Protein AF-A0A3M1D1S3-F1 (afdb_monomer)

Foldseek 3Di:
DPDAAEEEDEQAEAEQAEAQFLEPAEAARHAEYYAYQYEHEQYEYPDPPPDDDDDDRHREDYEYYQYAYAYHDNYYADNYQAQEHEYEDHAHPLEHEDEDALRRAYEYAEYEHAQSHAYEYEARHEYEFEAPHARAYEFLHEYEYENYEYAHPPDCVGHDDPDPDDDDDSRRAHGPPENYEAAQNGEYEYYSYEYERHAAYYEDQHYYEAYNYEYEDYQHHEADDHDDEEEYEHYLYEAAHHHNYENYEYEYEDEAYEYEYYNYEQAQHQEHYEYEYDHDQHAYEYAHELYEQFLHAEESYEAEYAHHEYEAHAYLYEQYQHQFEPYYHDYDQPYAYEYEHALYEQEQANQHPPDPPRQESYEHAEHAYDAEFAEQEQTAEESEEYADDYDAEHAHFLYEQYNHAQESYHHHDAHDHHYAQYAFENYYPPFNHWHHHPVGTDGHLVSQLVVPDRSVLYHHFDQQFDDWDKFFFQAWDQDPSRQKIKTFTPAQPCPVVQDAFKWKFQAPPCPNSHIWTFPGDDRGITITHHDCRVSHDRGHMMIIGGRAHDLPGPQAQRTDDPPPHDQAASVQAGFFQCLNVPVNGHGGRHRYRHDPPVDPPAKFWPPPAAAAEDEAQDKDWTAIQDRSAQFKWKWKFQDDDPVVRDTDIDTQDGGHGNPPRTDIGGHHPDWHQAMKMKIARNVHRVRIDIHHGYGYDYQFDWDQDPVRGTDGDDCVPNVPPDPDDVVPDDPPVPPVQQDSVVRGRPVD

Structure (mmCIF, N/CA/C/O backbone):
data_AF-A0A3M1D1S3-F1
#
_entry.id   AF-A0A3M1D1S3-F1
#
loop_
_atom_site.group_PDB
_atom_site.id
_atom_site.type_symbol
_atom_site.label_atom_id
_atom_site.label_alt_id
_atom_site.label_comp_id
_atom_site.label_asym_id
_atom_site.label_entity_id
_atom_site.label_seq_id
_atom_site.pdbx_PDB_ins_code
_atom_site.Cartn_x
_atom_site.Cartn_y
_atom_site.Cartn_z
_atom_site.occupancy
_atom_site.B_iso_or_equiv
_atom_site.auth_seq_id
_atom_site.auth_comp_id
_atom_site.auth_asym_id
_atom_site.auth_atom_id
_atom_site.pdbx_PDB_model_num
ATOM 1 N N . MET A 1 1 ? 22.231 15.885 -46.819 1.00 44.00 1 MET A N 1
ATOM 2 C CA . MET A 1 1 ? 21.621 15.048 -45.767 1.00 44.00 1 MET A CA 1
ATOM 3 C C . MET A 1 1 ? 22.730 14.145 -45.263 1.00 44.00 1 MET A C 1
ATOM 5 O O . MET A 1 1 ? 23.360 13.544 -46.127 1.00 44.00 1 MET A O 1
ATOM 9 N N . PRO A 1 2 ? 23.081 14.115 -43.967 1.00 45.81 2 PRO A N 1
ATOM 10 C CA . PRO A 1 2 ? 24.036 13.111 -43.517 1.00 45.81 2 PRO A CA 1
ATOM 11 C C . PRO A 1 2 ? 23.404 11.733 -43.747 1.00 45.81 2 PRO A C 1
ATOM 13 O O . PRO A 1 2 ? 22.211 11.553 -43.506 1.00 45.81 2 PRO A O 1
ATOM 16 N N . GLU A 1 3 ? 24.172 10.806 -44.311 1.00 48.91 3 GLU A N 1
ATOM 17 C CA . GLU A 1 3 ? 23.717 9.439 -44.560 1.00 48.91 3 GLU A CA 1
ATOM 18 C C . GLU A 1 3 ? 23.287 8.792 -43.239 1.00 48.91 3 GLU A C 1
ATOM 20 O O . GLU A 1 3 ? 24.012 8.802 -42.244 1.00 48.91 3 GLU A O 1
ATOM 25 N N . VAL A 1 4 ? 22.066 8.270 -43.231 1.00 75.25 4 VAL A N 1
ATOM 26 C CA . VAL A 1 4 ? 21.399 7.696 -42.064 1.00 75.25 4 VAL A CA 1
ATOM 27 C C . VAL A 1 4 ? 21.791 6.218 -41.996 1.00 75.25 4 VAL A C 1
ATOM 29 O O . VAL A 1 4 ? 21.118 5.359 -42.563 1.00 75.25 4 VAL A O 1
ATOM 32 N N . TRP A 1 5 ? 22.928 5.916 -41.366 1.00 87.19 5 TRP A N 1
ATOM 33 C CA . TRP A 1 5 ? 23.416 4.540 -41.231 1.00 87.19 5 TRP A CA 1
ATOM 34 C C . TRP A 1 5 ? 22.548 3.744 -40.252 1.00 87.19 5 TRP A C 1
ATOM 36 O O . TRP A 1 5 ? 22.177 4.237 -39.184 1.00 87.19 5 TRP A O 1
ATOM 46 N N . ARG A 1 6 ? 22.234 2.495 -40.610 1.00 92.56 6 ARG A N 1
ATOM 47 C CA . ARG A 1 6 ? 21.530 1.528 -39.754 1.00 92.56 6 ARG A CA 1
ATOM 48 C C . ARG A 1 6 ? 22.458 0.363 -39.438 1.00 92.56 6 ARG A C 1
ATOM 50 O O . ARG A 1 6 ? 23.139 -0.128 -40.334 1.00 92.56 6 ARG A O 1
ATOM 57 N N . PHE A 1 7 ? 22.472 -0.072 -38.184 1.00 95.81 7 PHE A N 1
ATOM 58 C CA . PHE A 1 7 ? 23.232 -1.236 -37.740 1.00 95.81 7 PHE A CA 1
ATOM 59 C C . PHE A 1 7 ? 22.280 -2.385 -37.416 1.00 95.81 7 PHE A C 1
ATOM 61 O O . PHE A 1 7 ? 21.248 -2.191 -36.772 1.00 95.81 7 PHE A O 1
ATOM 68 N N . THR A 1 8 ? 22.620 -3.593 -37.854 1.00 96.75 8 THR A N 1
ATOM 69 C CA . THR A 1 8 ? 21.832 -4.794 -37.574 1.00 96.75 8 THR A CA 1
ATOM 70 C C . THR A 1 8 ? 22.760 -5.963 -37.293 1.00 96.75 8 THR A C 1
ATOM 72 O O . THR A 1 8 ? 23.598 -6.307 -38.123 1.00 96.75 8 THR A O 1
ATOM 75 N N . MET A 1 9 ? 22.578 -6.584 -36.132 1.00 96.50 9 MET A N 1
ATOM 76 C CA . MET A 1 9 ? 23.257 -7.803 -35.715 1.00 96.50 9 MET A CA 1
ATOM 77 C C . MET A 1 9 ? 22.193 -8.823 -35.318 1.00 96.50 9 MET A C 1
ATOM 79 O O . MET A 1 9 ? 21.440 -8.598 -34.368 1.00 96.50 9 MET A O 1
ATOM 83 N N . ARG A 1 10 ? 22.106 -9.916 -36.084 1.00 96.94 10 ARG A N 1
ATOM 84 C CA . ARG A 1 10 ? 21.112 -10.971 -35.878 1.00 96.94 10 ARG A CA 1
ATOM 85 C C . ARG A 1 10 ? 21.734 -12.350 -35.832 1.00 96.94 10 ARG A C 1
ATOM 87 O O . ARG A 1 10 ? 22.626 -12.625 -36.636 1.00 96.94 10 ARG A O 1
ATOM 94 N N . HIS A 1 11 ? 21.227 -13.214 -34.954 1.00 95.94 11 HIS A N 1
ATOM 95 C CA . HIS A 1 11 ? 21.599 -14.635 -34.891 1.00 95.94 11 HIS A CA 1
ATOM 96 C C . HIS A 1 11 ? 23.114 -14.890 -34.801 1.00 95.94 11 HIS A C 1
ATOM 98 O O . HIS A 1 11 ? 23.620 -15.903 -35.287 1.00 95.94 11 HIS A O 1
ATOM 104 N N . CYS A 1 12 ? 23.869 -13.961 -34.210 1.00 95.81 12 CYS A N 1
ATOM 105 C CA . CYS A 1 12 ? 25.312 -14.099 -34.056 1.00 95.81 12 CYS A CA 1
ATOM 106 C C . CYS A 1 12 ? 25.650 -14.852 -32.764 1.00 95.81 12 CYS A C 1
ATOM 108 O O . CYS A 1 12 ? 25.090 -14.563 -31.709 1.00 95.81 12 CYS A O 1
ATOM 110 N N . LEU A 1 13 ? 26.630 -15.760 -32.830 1.00 95.12 13 LEU A N 1
ATOM 111 C CA . LEU A 1 13 ? 27.161 -16.487 -31.674 1.00 95.12 13 LEU A CA 1
ATOM 112 C C . LEU A 1 13 ? 28.572 -16.003 -31.326 1.00 95.12 13 LEU A C 1
ATOM 114 O O . LEU A 1 13 ? 29.484 -16.072 -32.147 1.00 95.12 13 LEU A O 1
ATOM 118 N N . TRP A 1 14 ? 28.756 -15.583 -30.079 1.00 92.88 14 TRP A N 1
ATOM 119 C CA . TRP A 1 14 ? 30.017 -15.121 -29.510 1.00 92.88 14 TRP A CA 1
ATOM 120 C C . TRP A 1 14 ? 30.378 -16.015 -28.329 1.00 92.88 14 TRP A C 1
ATOM 122 O O . TRP A 1 14 ? 29.799 -15.876 -27.252 1.00 92.88 14 TRP A O 1
ATOM 132 N N . ARG A 1 15 ? 31.302 -16.963 -28.523 1.00 93.81 15 ARG A N 1
ATOM 133 C CA . ARG A 1 15 ? 31.595 -17.999 -27.527 1.00 93.81 15 ARG A CA 1
ATOM 134 C C . ARG A 1 15 ? 33.080 -18.130 -27.207 1.00 93.81 15 ARG A C 1
ATOM 136 O O . ARG A 1 15 ? 33.881 -18.267 -28.125 1.00 93.81 15 ARG A O 1
ATOM 143 N N . ASN A 1 16 ? 33.408 -18.217 -25.914 1.00 93.00 16 ASN A N 1
ATOM 144 C CA . ASN A 1 16 ? 34.758 -18.491 -25.402 1.00 93.00 16 ASN A CA 1
ATOM 145 C C . ASN A 1 16 ? 35.825 -17.505 -25.921 1.00 93.00 16 ASN A C 1
ATOM 147 O O . ASN A 1 16 ? 36.970 -17.898 -26.153 1.00 93.00 16 ASN A O 1
ATOM 151 N N . ASN A 1 17 ? 35.460 -16.241 -26.150 1.00 88.75 17 ASN A N 1
ATOM 152 C CA . ASN A 1 17 ? 36.431 -15.229 -26.558 1.00 88.75 17 ASN A CA 1
ATOM 153 C C . ASN A 1 17 ? 37.160 -14.644 -25.343 1.00 88.75 17 ASN A C 1
ATOM 155 O O . ASN A 1 17 ? 36.610 -14.571 -24.242 1.00 88.75 17 ASN A O 1
ATOM 159 N N . THR A 1 18 ? 38.376 -14.152 -25.575 1.00 88.19 18 THR A N 1
ATOM 160 C CA . THR A 1 18 ? 39.123 -13.328 -24.621 1.00 88.19 18 THR A CA 1
ATOM 161 C C . THR A 1 18 ? 39.445 -11.997 -25.283 1.00 88.19 18 THR A C 1
ATOM 163 O O . THR A 1 18 ? 40.177 -11.950 -26.273 1.00 88.19 18 THR A O 1
ATOM 166 N N . PHE A 1 19 ? 38.889 -10.913 -24.752 1.00 82.19 19 PHE A N 1
ATOM 167 C CA . PHE A 1 19 ? 39.076 -9.567 -25.279 1.00 82.19 19 PHE A CA 1
ATOM 168 C C . PHE A 1 19 ? 40.112 -8.801 -24.463 1.00 82.19 19 PHE A C 1
ATOM 170 O O . PHE A 1 19 ? 40.023 -8.725 -23.240 1.00 82.19 19 PHE A O 1
ATOM 177 N N . SER A 1 20 ? 41.070 -8.180 -25.153 1.00 78.19 20 SER A N 1
ATOM 178 C CA . SER A 1 20 ? 42.031 -7.246 -24.550 1.00 78.19 20 SER A CA 1
ATOM 179 C C . SER A 1 20 ? 41.499 -5.819 -24.406 1.00 78.19 20 SER A C 1
ATOM 181 O O . SER A 1 20 ? 42.176 -4.966 -23.837 1.00 78.19 20 SER A O 1
ATOM 183 N N . PHE A 1 21 ? 40.310 -5.550 -24.947 1.00 70.00 21 PHE A N 1
ATOM 184 C CA . PHE A 1 21 ? 39.635 -4.255 -24.936 1.00 70.00 21 PHE A CA 1
ATOM 185 C C . PHE A 1 21 ? 38.327 -4.355 -24.156 1.00 70.00 21 PHE A C 1
ATOM 187 O O . PHE A 1 21 ? 37.744 -5.432 -24.079 1.00 70.00 21 PHE A O 1
ATOM 194 N N . LEU A 1 22 ? 37.854 -3.225 -23.624 1.00 71.38 22 LEU A N 1
ATOM 195 C CA . LEU A 1 22 ? 36.646 -3.152 -22.793 1.00 71.38 22 LEU A CA 1
ATOM 196 C C . LEU A 1 22 ? 35.358 -3.441 -23.580 1.00 71.38 22 LEU A C 1
ATOM 198 O O . LEU A 1 22 ? 34.400 -3.953 -23.013 1.00 71.38 22 LEU A O 1
ATOM 202 N N . THR A 1 23 ? 35.332 -3.172 -24.887 1.00 77.31 23 THR A N 1
ATOM 203 C CA . THR A 1 23 ? 34.142 -3.406 -25.712 1.00 77.31 23 THR A CA 1
ATOM 204 C C . THR A 1 23 ? 34.523 -3.955 -27.085 1.00 77.31 23 THR A C 1
ATOM 206 O O . THR A 1 23 ? 35.233 -3.270 -27.827 1.00 77.31 23 THR A O 1
ATOM 209 N N . PRO A 1 24 ? 34.057 -5.152 -27.478 1.00 84.31 24 PRO A N 1
ATOM 210 C CA . PRO A 1 24 ? 34.401 -5.718 -28.771 1.00 84.31 24 PRO A CA 1
ATOM 211 C C . PRO A 1 24 ? 33.500 -5.218 -29.911 1.00 84.31 24 PRO A C 1
ATOM 213 O O . PRO A 1 24 ? 33.947 -5.186 -31.056 1.00 84.31 24 PRO A O 1
ATOM 216 N N . VAL A 1 25 ? 32.262 -4.791 -29.624 1.00 89.50 25 VAL A N 1
ATOM 217 C CA . VAL A 1 25 ? 31.350 -4.177 -30.603 1.00 89.50 25 VAL A CA 1
ATOM 218 C C . VAL A 1 25 ? 31.005 -2.761 -30.159 1.00 89.50 25 VAL A C 1
ATOM 220 O O . VAL A 1 25 ? 30.355 -2.576 -29.137 1.00 89.50 25 VAL A O 1
ATOM 223 N N . SER A 1 26 ? 31.413 -1.756 -30.936 1.00 90.00 26 SER A N 1
ATOM 224 C CA . SER A 1 26 ? 31.112 -0.343 -30.672 1.00 90.00 26 SER A CA 1
ATOM 225 C C . SER A 1 26 ? 30.338 0.259 -31.843 1.00 90.00 26 SER A C 1
ATOM 227 O O . SER A 1 26 ? 30.843 0.330 -32.964 1.00 90.00 26 SER A O 1
ATOM 229 N N . ILE A 1 27 ? 29.100 0.676 -31.584 1.00 91.56 27 ILE A N 1
ATOM 230 C CA . ILE A 1 27 ? 28.156 1.219 -32.563 1.00 91.56 27 ILE A CA 1
ATOM 231 C C . ILE A 1 27 ? 28.027 2.719 -32.301 1.00 91.56 27 ILE A C 1
ATOM 233 O O . ILE A 1 27 ? 27.598 3.132 -31.222 1.00 91.56 27 ILE A O 1
ATOM 237 N N . LYS A 1 28 ? 28.413 3.547 -33.282 1.00 91.00 28 LYS A N 1
ATOM 238 C CA . LYS A 1 28 ? 28.445 5.010 -33.143 1.00 91.00 28 LYS A CA 1
ATOM 239 C C . LYS A 1 28 ? 27.715 5.723 -34.276 1.00 91.00 28 LYS A C 1
ATOM 241 O O . LYS A 1 28 ? 27.957 5.387 -35.428 1.00 91.00 28 LYS A O 1
ATOM 246 N N . ALA A 1 29 ? 26.897 6.730 -33.955 1.00 89.88 29 ALA A N 1
ATOM 247 C CA . ALA A 1 29 ? 26.216 7.596 -34.926 1.00 89.88 29 ALA A CA 1
ATOM 248 C C . ALA A 1 29 ? 25.281 6.862 -35.914 1.00 89.88 29 ALA A C 1
ATOM 250 O O . ALA A 1 29 ? 25.212 7.226 -37.087 1.00 89.88 29 ALA A O 1
ATOM 251 N N . HIS A 1 30 ? 24.564 5.833 -35.446 1.00 91.25 30 HIS A N 1
ATOM 252 C CA . HIS A 1 30 ? 23.565 5.113 -36.247 1.00 91.25 30 HIS A CA 1
ATOM 253 C C . HIS A 1 30 ? 22.147 5.559 -35.898 1.00 91.25 30 HIS A C 1
ATOM 255 O O . HIS A 1 30 ? 21.791 5.680 -34.731 1.00 91.25 30 HIS A O 1
ATOM 261 N N . ALA A 1 31 ? 21.309 5.742 -36.911 1.00 90.12 31 ALA A N 1
ATOM 262 C CA . ALA A 1 31 ? 19.928 6.187 -36.734 1.00 90.12 31 ALA A CA 1
ATOM 263 C C . ALA A 1 31 ? 18.941 5.060 -36.412 1.00 90.12 31 ALA A C 1
ATOM 265 O O . ALA A 1 31 ? 17.784 5.323 -36.110 1.00 90.12 31 ALA A O 1
ATOM 266 N N . ALA A 1 32 ? 19.379 3.807 -36.529 1.00 93.75 32 ALA A N 1
ATOM 267 C CA . ALA A 1 32 ? 18.661 2.656 -36.008 1.00 93.75 32 ALA A CA 1
ATOM 268 C C . ALA A 1 32 ? 19.665 1.557 -35.656 1.00 93.75 32 ALA A C 1
ATOM 270 O O . ALA A 1 32 ? 20.547 1.239 -36.464 1.00 93.75 32 ALA A O 1
ATOM 271 N N . VAL A 1 33 ? 19.512 0.975 -34.472 1.00 96.50 33 VAL A N 1
ATOM 272 C CA . VAL A 1 33 ? 20.291 -0.165 -33.988 1.00 96.50 33 VAL A CA 1
ATOM 273 C C . VAL A 1 33 ? 19.345 -1.325 -33.708 1.00 96.50 33 VAL A C 1
ATOM 275 O O . VAL A 1 33 ? 18.388 -1.182 -32.947 1.00 96.50 33 VAL A O 1
ATOM 278 N N . ILE A 1 34 ? 19.625 -2.461 -34.348 1.00 97.38 34 ILE A N 1
ATOM 279 C CA . ILE A 1 34 ? 18.891 -3.717 -34.188 1.00 97.38 34 ILE A CA 1
ATOM 280 C C . ILE A 1 34 ? 19.857 -4.788 -33.675 1.00 97.38 34 ILE A C 1
ATOM 282 O O . ILE A 1 34 ? 20.794 -5.161 -34.386 1.00 97.38 34 ILE A O 1
ATOM 286 N N . LEU A 1 35 ? 19.614 -5.285 -32.464 1.00 97.06 35 LEU A N 1
ATOM 287 C CA . LEU A 1 35 ? 20.277 -6.437 -31.857 1.00 97.06 35 LEU A CA 1
ATOM 288 C C . LEU A 1 35 ? 19.212 -7.498 -31.596 1.00 97.06 35 LEU A C 1
ATOM 290 O O . LEU A 1 35 ? 18.401 -7.350 -30.688 1.00 97.06 35 LEU A O 1
ATOM 294 N N . ASP A 1 36 ? 19.188 -8.548 -32.402 1.00 97.06 36 ASP A N 1
ATOM 295 C CA . ASP A 1 36 ? 18.087 -9.507 -32.367 1.00 97.06 36 ASP A CA 1
ATOM 296 C C . ASP A 1 36 ? 18.599 -10.951 -32.373 1.00 97.06 36 ASP A C 1
ATOM 298 O O . ASP A 1 36 ? 19.332 -11.376 -33.267 1.00 97.06 36 ASP A O 1
ATOM 302 N N . SER A 1 37 ? 18.220 -11.712 -31.348 1.00 96.50 37 SER A N 1
ATOM 303 C CA . SER A 1 37 ? 18.488 -13.148 -31.262 1.00 96.50 37 SER A CA 1
ATOM 304 C C . SER A 1 37 ? 19.982 -13.517 -31.257 1.00 96.50 37 SER A C 1
ATOM 306 O O . SER A 1 37 ? 20.382 -14.501 -31.881 1.00 96.50 37 SER A O 1
ATOM 308 N N . ASN A 1 38 ? 20.840 -12.724 -30.603 1.00 95.56 38 ASN A N 1
ATOM 309 C CA . ASN A 1 38 ? 22.278 -13.009 -30.488 1.00 95.56 38 ASN A CA 1
ATOM 310 C C . ASN A 1 38 ? 22.622 -13.754 -29.191 1.00 95.56 38 ASN A C 1
ATOM 312 O O . ASN A 1 38 ? 21.986 -13.562 -28.159 1.00 95.56 38 ASN A O 1
ATOM 316 N N . THR A 1 39 ? 23.684 -14.558 -29.208 1.00 94.94 39 THR A N 1
ATOM 317 C CA . THR A 1 39 ? 24.091 -15.368 -28.052 1.00 94.94 39 THR A CA 1
ATOM 318 C C . THR A 1 39 ? 25.541 -15.099 -27.666 1.00 94.94 39 THR A C 1
ATOM 320 O O . THR A 1 39 ? 26.452 -15.284 -28.474 1.00 94.94 39 THR A O 1
ATOM 323 N N . PHE A 1 40 ? 25.765 -14.717 -26.407 1.00 92.44 40 PHE A N 1
ATOM 324 C CA . PHE A 1 40 ? 27.078 -14.431 -25.831 1.00 92.44 40 PHE A CA 1
ATOM 325 C C . PHE A 1 40 ? 27.378 -15.403 -24.684 1.00 92.44 40 PHE A C 1
ATOM 327 O O . PHE A 1 40 ? 26.724 -15.361 -23.645 1.00 92.44 40 PHE A O 1
ATOM 334 N N . VAL A 1 41 ? 28.371 -16.279 -24.846 1.00 93.31 41 VAL A N 1
ATOM 335 C CA . VAL A 1 41 ? 28.662 -17.355 -23.885 1.00 93.31 41 VAL A CA 1
ATOM 336 C C . VAL A 1 41 ? 30.139 -17.386 -23.506 1.00 93.31 41 VAL A C 1
ATOM 338 O O . VAL A 1 41 ? 31.001 -17.517 -24.375 1.00 93.31 41 VAL A O 1
ATOM 341 N N . ASN A 1 42 ? 30.440 -17.364 -22.208 1.00 90.50 42 ASN A N 1
ATOM 342 C CA . ASN A 1 42 ? 31.790 -17.546 -21.662 1.00 90.50 42 ASN A CA 1
ATOM 343 C C . ASN A 1 42 ? 32.842 -16.588 -22.245 1.00 90.50 42 ASN A C 1
ATOM 345 O O . ASN A 1 42 ? 33.992 -16.972 -22.469 1.00 90.50 42 ASN A O 1
ATOM 349 N N . ASN A 1 43 ? 32.456 -15.351 -22.554 1.00 86.62 43 ASN A N 1
ATOM 350 C CA . ASN A 1 43 ? 33.404 -14.345 -23.013 1.00 86.62 43 ASN A CA 1
ATOM 351 C C . ASN A 1 43 ? 34.093 -13.683 -21.816 1.00 86.62 43 ASN A C 1
ATOM 353 O O . ASN A 1 43 ? 33.458 -13.356 -20.814 1.00 86.62 43 ASN A O 1
ATOM 357 N N . THR A 1 44 ? 35.398 -13.471 -21.934 1.00 85.25 44 THR A N 1
ATOM 358 C CA . THR A 1 44 ? 36.255 -12.952 -20.864 1.00 85.25 44 THR A CA 1
ATOM 359 C C . THR A 1 44 ? 36.941 -11.667 -21.302 1.00 85.25 44 THR A C 1
ATOM 361 O O . THR A 1 44 ? 37.338 -11.525 -22.458 1.00 85.25 44 THR A O 1
ATOM 364 N N . PHE A 1 45 ? 37.100 -10.726 -20.379 1.00 77.00 45 PHE A N 1
ATOM 365 C CA . PHE A 1 45 ? 37.795 -9.462 -20.613 1.00 77.00 45 PHE A CA 1
ATOM 366 C C . PHE A 1 45 ? 39.092 -9.449 -19.798 1.00 77.00 45 PHE A C 1
ATOM 368 O O . PHE A 1 45 ? 39.067 -9.637 -18.587 1.00 77.00 45 PHE A O 1
ATOM 375 N N . SER A 1 46 ? 40.242 -9.252 -20.449 1.00 69.19 46 SER A N 1
ATOM 376 C CA . SER A 1 46 ? 41.562 -9.360 -19.807 1.00 69.19 46 SER A CA 1
ATOM 377 C C . SER A 1 46 ? 42.019 -8.079 -19.096 1.00 69.19 46 SER A C 1
ATOM 379 O O . SER A 1 46 ? 43.169 -7.993 -18.665 1.00 69.19 46 SER A O 1
ATOM 381 N N . VAL A 1 47 ? 41.171 -7.049 -19.028 1.00 59.09 47 VAL A N 1
ATOM 382 C CA . VAL A 1 47 ? 41.509 -5.749 -18.435 1.00 59.09 47 VAL A CA 1
ATOM 383 C C . VAL A 1 47 ? 41.135 -5.763 -16.951 1.00 59.09 47 VAL A C 1
ATOM 385 O O . VAL A 1 47 ? 39.967 -5.883 -16.608 1.00 59.09 47 VAL A O 1
ATOM 388 N N . SER A 1 48 ? 42.127 -5.623 -16.068 1.00 49.09 48 SER A N 1
ATOM 389 C CA . SER A 1 48 ? 41.971 -5.718 -14.605 1.00 49.09 48 SER A CA 1
ATOM 390 C C . SER A 1 48 ? 41.533 -4.417 -13.911 1.00 49.09 48 SER A C 1
ATOM 392 O O . SER A 1 48 ? 41.570 -4.341 -12.686 1.00 49.09 48 SER A O 1
ATOM 394 N N . ARG A 1 49 ? 41.188 -3.352 -14.651 1.00 51.00 49 ARG A N 1
ATOM 395 C CA . ARG A 1 49 ? 40.767 -2.064 -14.063 1.00 51.00 49 ARG A CA 1
ATOM 396 C C . ARG A 1 49 ? 39.246 -1.958 -14.029 1.00 51.00 49 ARG A C 1
ATOM 398 O O . ARG A 1 49 ? 38.658 -1.237 -14.825 1.00 51.00 49 ARG A O 1
ATOM 405 N N . GLN A 1 50 ? 38.636 -2.676 -13.092 1.00 51.56 50 GLN A N 1
ATOM 406 C CA . GLN A 1 50 ? 37.203 -2.584 -12.787 1.00 51.56 50 GLN A CA 1
ATOM 407 C C . GLN A 1 50 ? 36.806 -1.265 -12.111 1.00 51.56 50 GLN A C 1
ATOM 409 O O . GLN A 1 50 ? 35.694 -0.796 -12.308 1.00 51.56 50 GLN A O 1
ATOM 414 N N . HIS A 1 51 ? 37.723 -0.632 -11.375 1.00 46.69 51 HIS A N 1
ATOM 415 C CA . HIS A 1 51 ? 37.370 0.446 -10.441 1.00 46.69 51 HIS A CA 1
ATOM 416 C C . HIS A 1 51 ? 37.709 1.871 -10.910 1.00 46.69 51 HIS A C 1
ATOM 418 O O . HIS A 1 51 ? 37.385 2.821 -10.212 1.00 46.69 51 HIS A O 1
ATOM 424 N N . ASP A 1 52 ? 38.339 2.042 -12.079 1.00 45.09 52 ASP A N 1
ATOM 425 C CA . ASP A 1 52 ? 38.995 3.314 -12.446 1.00 45.09 52 ASP A CA 1
ATOM 426 C C . ASP A 1 52 ? 38.763 3.746 -13.907 1.00 45.09 52 ASP A C 1
ATOM 428 O O . ASP A 1 52 ? 39.546 4.507 -14.484 1.00 45.09 52 ASP A O 1
ATOM 432 N N . VAL A 1 53 ? 37.696 3.258 -14.551 1.00 47.75 53 VAL A N 1
ATOM 433 C CA . VAL A 1 53 ? 37.262 3.815 -15.842 1.00 47.75 53 VAL A CA 1
ATOM 434 C C . VAL A 1 53 ? 36.538 5.136 -15.600 1.00 47.75 53 VAL A C 1
ATOM 436 O O . VAL A 1 53 ? 35.313 5.217 -15.458 1.00 47.75 53 VAL A O 1
ATOM 439 N N . SER A 1 54 ? 37.335 6.204 -15.571 1.00 50.53 54 SER A N 1
ATOM 440 C CA . SER A 1 54 ? 36.852 7.520 -15.957 1.00 50.53 54 SER A CA 1
ATOM 441 C C . SER A 1 54 ? 36.221 7.425 -17.353 1.00 50.53 54 SER A C 1
ATOM 443 O O . SER A 1 54 ? 36.636 6.642 -18.208 1.00 50.53 54 SER A O 1
ATOM 445 N N . TRP A 1 55 ? 35.138 8.175 -17.533 1.00 50.56 55 TRP A N 1
ATOM 446 C CA . TRP A 1 55 ? 34.366 8.315 -18.769 1.00 50.56 55 TRP A CA 1
ATOM 447 C C . TRP A 1 55 ? 35.243 8.244 -20.045 1.00 50.56 55 TRP A C 1
ATOM 449 O O . TRP A 1 55 ? 36.267 8.932 -20.068 1.00 50.56 55 TRP A O 1
ATOM 459 N N . PRO A 1 56 ? 34.865 7.508 -21.123 1.00 51.41 56 PRO A N 1
ATOM 460 C CA . PRO A 1 56 ? 33.534 6.969 -21.454 1.00 51.41 56 PRO A CA 1
ATOM 461 C C . PRO A 1 56 ? 33.468 5.448 -21.746 1.00 51.41 56 PRO A C 1
ATOM 463 O O . PRO A 1 56 ? 32.511 4.994 -22.383 1.00 51.41 56 PRO A O 1
ATOM 466 N N . ASP A 1 57 ? 34.470 4.656 -21.365 1.00 56.97 57 ASP A N 1
ATOM 467 C CA . ASP A 1 57 ? 34.611 3.282 -21.869 1.00 56.97 57 ASP A CA 1
ATOM 468 C C . ASP A 1 57 ? 34.104 2.249 -20.852 1.00 56.97 57 ASP A C 1
ATOM 470 O O . ASP A 1 57 ? 34.856 1.709 -20.047 1.00 56.97 57 ASP A O 1
ATOM 474 N N . TRP A 1 58 ? 32.790 2.002 -20.873 1.00 64.31 58 TRP A N 1
ATOM 475 C CA . TRP A 1 58 ? 32.163 0.944 -20.078 1.00 64.31 58 TRP A CA 1
ATOM 476 C C . TRP A 1 58 ? 32.436 -0.428 -20.698 1.00 64.31 58 TRP A C 1
ATOM 478 O O . TRP A 1 58 ? 32.200 -0.598 -21.902 1.00 64.31 58 TRP A O 1
ATOM 488 N N . PRO A 1 59 ? 32.909 -1.411 -19.911 1.00 65.44 59 PRO A N 1
ATOM 489 C CA . PRO A 1 59 ? 33.020 -2.763 -20.408 1.00 65.44 59 PRO A CA 1
ATOM 490 C C . PRO A 1 59 ? 31.631 -3.306 -20.743 1.00 65.44 59 PRO A C 1
ATOM 492 O O . PRO A 1 59 ? 30.669 -3.100 -20.010 1.00 65.44 59 PRO A O 1
ATOM 495 N N . GLY A 1 60 ? 31.522 -3.969 -21.883 1.00 77.88 60 GLY A N 1
ATOM 496 C CA . GLY A 1 60 ? 30.260 -4.511 -22.366 1.00 77.88 60 GLY A CA 1
ATOM 497 C C . GLY A 1 60 ? 30.482 -5.300 -23.641 1.00 77.88 60 GLY A C 1
ATOM 498 O O . GLY A 1 60 ? 31.441 -5.058 -24.373 1.00 77.88 60 GLY A O 1
ATOM 499 N N . LEU A 1 61 ? 29.603 -6.257 -23.914 1.00 87.06 61 LEU A N 1
ATOM 500 C CA . LEU A 1 61 ? 29.664 -7.066 -25.133 1.00 87.06 61 LEU A CA 1
ATOM 501 C C . LEU A 1 61 ? 29.302 -6.224 -26.361 1.00 87.06 61 LEU A C 1
ATOM 503 O O . LEU A 1 61 ? 29.907 -6.377 -27.422 1.00 87.06 61 LEU A O 1
ATOM 507 N N . VAL A 1 62 ? 28.362 -5.293 -26.191 1.00 90.75 62 VAL A N 1
ATOM 508 C CA . VAL A 1 62 ? 27.957 -4.324 -27.211 1.00 90.75 62 VAL A CA 1
ATOM 509 C C . VAL A 1 62 ? 27.830 -2.947 -26.573 1.00 90.75 62 VAL A C 1
ATOM 511 O O . VAL A 1 62 ? 27.181 -2.805 -25.545 1.00 90.75 62 VAL A O 1
ATOM 514 N N . LEU A 1 63 ? 28.422 -1.927 -27.194 1.00 89.69 63 LEU A N 1
ATOM 515 C CA . LEU A 1 63 ? 28.303 -0.528 -26.793 1.00 89.69 63 LEU A CA 1
ATOM 516 C C . LEU A 1 63 ? 27.575 0.273 -27.867 1.00 89.69 63 LEU A C 1
ATOM 518 O O . LEU A 1 63 ? 28.047 0.381 -28.999 1.00 89.69 63 LEU A O 1
ATOM 522 N N . ILE A 1 64 ? 26.466 0.893 -27.485 1.00 91.00 64 ILE A N 1
ATOM 523 C CA . ILE A 1 64 ? 25.661 1.795 -28.302 1.00 91.00 64 ILE A CA 1
ATOM 524 C C . ILE A 1 64 ? 25.940 3.227 -27.833 1.00 91.00 64 ILE A C 1
ATOM 526 O O . ILE A 1 64 ? 25.602 3.615 -26.713 1.00 91.00 64 ILE A O 1
ATOM 530 N N . ARG A 1 65 ? 26.586 4.030 -28.685 1.00 88.62 65 ARG A N 1
ATOM 531 C CA . ARG A 1 65 ? 26.959 5.421 -28.386 1.00 88.62 65 ARG A CA 1
ATOM 532 C C . ARG A 1 65 ? 26.413 6.360 -29.456 1.00 88.62 65 ARG A C 1
ATOM 534 O O . ARG A 1 65 ? 26.645 6.151 -30.645 1.00 88.62 65 ARG A O 1
ATOM 541 N N . SER A 1 66 ? 25.728 7.422 -29.046 1.00 88.62 66 SER A N 1
ATOM 542 C CA . SER A 1 66 ? 25.155 8.438 -29.941 1.00 88.62 66 SER A CA 1
ATOM 543 C C . SER A 1 66 ? 24.381 7.812 -31.106 1.00 88.62 66 SER A C 1
ATOM 545 O O . SER A 1 66 ? 24.568 8.199 -32.255 1.00 88.62 66 SER A O 1
ATOM 547 N N . SER A 1 67 ? 23.612 6.765 -30.819 1.00 91.75 67 SER A N 1
ATOM 548 C CA . SER A 1 67 ? 22.869 5.984 -31.809 1.00 91.75 67 SER A CA 1
ATOM 549 C C . SER A 1 67 ? 21.475 5.696 -31.273 1.00 91.75 67 SER A C 1
ATOM 551 O O . SER A 1 67 ? 21.288 5.737 -30.062 1.00 91.75 67 SER A O 1
ATOM 553 N N . SER A 1 68 ? 20.526 5.395 -32.155 1.00 93.62 68 SER A N 1
ATOM 554 C CA . SER A 1 68 ? 19.126 5.194 -31.779 1.00 93.62 68 SER A CA 1
ATOM 555 C C . SER A 1 68 ? 18.755 3.716 -31.711 1.00 93.62 68 SER A C 1
ATOM 557 O O . SER A 1 68 ? 18.652 3.078 -32.766 1.00 93.62 68 SER A O 1
ATOM 559 N N . PRO A 1 69 ? 18.551 3.136 -30.513 1.00 95.06 69 PRO A N 1
ATOM 560 C CA . PRO A 1 69 ? 17.977 1.804 -30.393 1.00 95.06 69 PRO A CA 1
ATOM 561 C C . PRO A 1 69 ? 16.602 1.742 -31.051 1.00 95.06 69 PRO A C 1
ATOM 563 O O . PRO A 1 69 ? 15.763 2.620 -30.853 1.00 95.06 69 PRO A O 1
ATOM 566 N N . HIS A 1 70 ? 16.398 0.702 -31.853 1.00 96.19 70 HIS A N 1
ATOM 567 C CA . HIS A 1 70 ? 15.101 0.378 -32.438 1.00 96.19 70 HIS A CA 1
ATOM 568 C C . HIS A 1 70 ? 14.584 -0.954 -31.903 1.00 96.19 70 HIS A C 1
ATOM 570 O O . HIS A 1 70 ? 13.430 -1.054 -31.512 1.00 96.19 70 HIS A O 1
ATOM 576 N N . LEU A 1 71 ? 15.443 -1.974 -31.869 1.00 96.69 71 LEU A N 1
ATOM 577 C CA . LEU A 1 71 ? 15.058 -3.309 -31.434 1.00 96.69 71 LEU A CA 1
ATOM 578 C C . LEU A 1 71 ? 16.237 -3.980 -30.728 1.00 96.69 71 LEU A C 1
ATOM 580 O O . LEU A 1 71 ? 17.281 -4.186 -31.347 1.00 96.69 71 LEU A O 1
ATOM 584 N N . ILE A 1 72 ? 16.082 -4.321 -29.453 1.00 96.31 72 ILE A N 1
ATOM 585 C CA . ILE A 1 72 ? 17.048 -5.117 -28.686 1.00 96.31 72 ILE A CA 1
ATOM 586 C C . ILE A 1 72 ? 16.269 -6.273 -28.073 1.00 96.31 72 ILE A C 1
ATOM 588 O O . ILE A 1 72 ? 15.688 -6.093 -27.018 1.00 96.31 72 ILE A O 1
ATOM 592 N N . VAL A 1 73 ? 16.208 -7.428 -28.737 1.00 94.38 73 VAL A N 1
ATOM 593 C CA . VAL A 1 73 ? 15.333 -8.544 -28.321 1.00 94.38 73 VAL A CA 1
ATOM 594 C C . VAL A 1 73 ? 15.985 -9.908 -28.525 1.00 94.38 73 VAL A C 1
ATOM 596 O O . VAL A 1 73 ? 16.857 -10.070 -29.377 1.00 94.38 73 VAL A O 1
ATOM 599 N N . GLY A 1 74 ? 15.584 -10.907 -27.736 1.00 89.69 74 GLY A N 1
ATOM 600 C CA . GLY A 1 74 ? 16.035 -12.298 -27.894 1.00 89.69 74 GLY A CA 1
ATOM 601 C C . GLY A 1 74 ? 17.537 -12.523 -27.673 1.00 89.69 74 GLY A C 1
ATOM 602 O O . GLY A 1 74 ? 18.063 -13.575 -28.032 1.00 89.69 74 GLY A O 1
ATOM 603 N N . ASN A 1 75 ? 18.259 -11.542 -27.122 1.00 92.38 75 ASN A N 1
ATOM 604 C CA . ASN A 1 75 ? 19.693 -11.662 -26.883 1.00 92.38 75 ASN A CA 1
ATOM 605 C C . ASN A 1 75 ? 19.948 -12.376 -25.550 1.00 92.38 75 ASN A C 1
ATOM 607 O O . ASN A 1 75 ? 19.399 -11.987 -24.525 1.00 92.38 75 ASN A O 1
ATOM 611 N N . THR A 1 76 ? 20.818 -13.384 -25.545 1.00 91.12 76 THR A N 1
ATOM 612 C CA . THR A 1 76 ? 21.100 -14.208 -24.357 1.00 91.12 76 THR A CA 1
ATOM 613 C C . THR A 1 76 ? 22.565 -14.111 -23.944 1.00 91.12 76 THR A C 1
ATOM 615 O O . THR A 1 76 ? 23.451 -14.226 -24.798 1.00 91.12 76 THR A O 1
ATOM 618 N N . GLY A 1 77 ? 22.831 -13.983 -22.645 1.00 88.25 77 GLY A N 1
ATOM 619 C CA . GLY A 1 77 ? 24.177 -14.007 -22.066 1.00 88.25 77 GLY A CA 1
ATOM 620 C C . GLY A 1 77 ? 24.329 -15.115 -21.024 1.00 88.25 77 GLY A C 1
ATOM 621 O O . GLY A 1 77 ? 23.422 -15.328 -20.229 1.00 88.25 77 GLY A O 1
ATOM 622 N N . SER A 1 78 ? 25.454 -15.835 -21.002 1.00 89.25 78 SER A N 1
ATOM 623 C CA . SER A 1 78 ? 25.788 -16.743 -19.893 1.00 89.25 78 SER A CA 1
ATOM 624 C C . SER A 1 78 ? 27.296 -16.893 -19.692 1.00 89.25 78 SER A C 1
ATOM 626 O O . SER A 1 78 ? 28.068 -16.934 -20.651 1.00 89.25 78 SER A O 1
ATOM 628 N N . GLY A 1 79 ? 27.738 -16.939 -18.431 1.00 83.62 79 GLY A N 1
ATOM 629 C CA . GLY A 1 79 ? 29.144 -17.161 -18.065 1.00 83.62 79 GLY A CA 1
ATOM 630 C C . GLY A 1 79 ? 30.133 -16.093 -18.554 1.00 83.62 79 GLY A C 1
ATOM 631 O O . GLY A 1 79 ? 31.338 -16.337 -18.564 1.00 83.62 79 GLY A O 1
ATOM 632 N N . ASN A 1 80 ? 29.656 -14.926 -19.000 1.00 82.25 80 ASN A N 1
ATOM 633 C CA . ASN A 1 80 ? 30.523 -13.829 -19.428 1.00 82.25 80 ASN A CA 1
ATOM 634 C C . ASN A 1 80 ? 31.061 -13.079 -18.205 1.00 82.25 80 ASN A C 1
ATOM 636 O O . ASN A 1 80 ? 30.319 -12.858 -17.255 1.00 82.25 80 ASN A O 1
ATOM 640 N N . SER A 1 81 ? 32.313 -12.619 -18.254 1.00 77.44 81 SER A N 1
ATOM 641 C CA . SER A 1 81 ? 32.881 -11.829 -17.152 1.00 77.44 81 SER A CA 1
ATOM 642 C C . SER A 1 81 ? 32.317 -10.400 -17.073 1.00 77.44 81 SER A C 1
ATOM 644 O O . SER A 1 81 ? 32.468 -9.762 -16.043 1.00 77.44 81 SER A O 1
ATOM 646 N N . PHE A 1 82 ? 31.693 -9.905 -18.152 1.00 76.88 82 PHE A N 1
ATOM 647 C CA . PHE A 1 82 ? 30.889 -8.672 -18.192 1.00 76.88 82 PHE A CA 1
ATOM 648 C C . PHE A 1 82 ? 29.690 -8.864 -19.137 1.00 76.88 82 PHE A C 1
ATOM 650 O O . PHE A 1 82 ? 29.822 -8.669 -20.352 1.00 76.88 82 PHE A O 1
ATOM 657 N N . PRO A 1 83 ? 28.531 -9.304 -18.629 1.00 75.19 83 PRO A N 1
ATOM 658 C CA . PRO A 1 83 ? 27.361 -9.585 -19.448 1.00 75.19 83 PRO A CA 1
ATOM 659 C C . PRO A 1 83 ? 26.485 -8.336 -19.631 1.00 75.19 83 PRO A C 1
ATOM 661 O O . PRO A 1 83 ? 25.374 -8.296 -19.132 1.00 75.19 83 PRO A O 1
ATOM 664 N N . ALA A 1 84 ? 26.941 -7.317 -20.360 1.00 79.50 84 ALA A N 1
ATOM 665 C CA . ALA A 1 84 ? 26.130 -6.111 -20.579 1.00 79.50 84 ALA A CA 1
ATOM 666 C C . ALA A 1 84 ? 26.009 -5.721 -22.056 1.00 79.50 84 ALA A C 1
ATOM 668 O O . ALA A 1 84 ? 26.982 -5.789 -22.820 1.00 79.50 84 ALA A O 1
ATOM 669 N N . ILE A 1 85 ? 24.815 -5.256 -22.432 1.00 89.19 85 ILE A N 1
ATOM 670 C CA . ILE A 1 85 ? 24.613 -4.355 -23.570 1.00 89.19 85 ILE A CA 1
ATOM 671 C C . ILE A 1 85 ? 24.591 -2.941 -22.991 1.00 89.19 85 ILE A C 1
ATOM 673 O O . ILE A 1 85 ? 23.775 -2.644 -22.127 1.00 89.19 85 ILE A O 1
ATOM 677 N N . SER A 1 86 ? 25.475 -2.062 -23.449 1.00 88.44 86 SER A N 1
ATOM 678 C CA . SER A 1 86 ? 25.628 -0.720 -22.883 1.00 88.44 86 SER A CA 1
ATOM 679 C C . SER A 1 86 ? 25.014 0.339 -23.800 1.00 88.44 86 SER A C 1
ATOM 681 O O . SER A 1 86 ? 25.441 0.480 -24.947 1.00 88.44 86 SER A O 1
ATOM 683 N N . TRP A 1 87 ? 24.060 1.126 -23.300 1.00 88.94 87 TRP A N 1
ATOM 684 C CA . TRP A 1 87 ? 23.439 2.263 -23.988 1.00 88.94 87 TRP A CA 1
ATOM 685 C C . TRP A 1 87 ? 23.869 3.582 -23.340 1.00 88.94 87 TRP A C 1
ATOM 687 O O . TRP A 1 87 ? 23.384 3.990 -22.290 1.00 88.94 87 TRP A O 1
ATOM 697 N N . LEU A 1 88 ? 24.824 4.265 -23.972 1.00 84.38 88 LEU A N 1
ATOM 698 C CA . LEU A 1 88 ? 25.387 5.496 -23.415 1.00 84.38 88 LEU A CA 1
ATOM 699 C C . LEU A 1 88 ? 24.556 6.737 -23.749 1.00 84.38 88 LEU A C 1
ATOM 701 O O . LEU A 1 88 ? 24.286 7.545 -22.874 1.00 84.38 88 LEU A O 1
ATOM 705 N N . THR A 1 89 ? 24.266 6.954 -25.035 1.00 83.19 89 THR A N 1
ATOM 706 C CA . THR A 1 89 ? 23.607 8.177 -25.529 1.00 83.19 89 THR A CA 1
ATOM 707 C C . THR A 1 89 ? 22.869 7.921 -26.839 1.00 83.19 89 THR A C 1
ATOM 709 O O . THR A 1 89 ? 23.258 7.044 -27.616 1.00 83.19 89 THR A O 1
ATOM 712 N N . GLY A 1 90 ? 21.887 8.776 -27.126 1.00 86.75 90 GLY A N 1
ATOM 713 C CA . GLY A 1 90 ? 21.077 8.765 -28.345 1.00 86.75 90 GLY A CA 1
ATOM 714 C C . GLY A 1 90 ? 19.645 8.314 -28.044 1.00 86.75 90 GLY A C 1
ATOM 715 O O . GLY A 1 90 ? 19.492 7.327 -27.329 1.00 86.75 90 GLY A O 1
ATOM 716 N N . PRO A 1 91 ? 18.618 9.029 -28.539 1.00 92.31 91 PRO A N 1
ATOM 717 C CA . PRO A 1 91 ? 17.225 8.688 -28.265 1.00 92.31 91 PRO A CA 1
ATOM 718 C C . PRO A 1 91 ? 16.821 7.404 -29.001 1.00 92.31 91 PRO A C 1
ATOM 720 O O . PRO A 1 91 ? 17.401 7.120 -30.057 1.00 92.31 91 PRO A O 1
ATOM 723 N N . PRO A 1 92 ? 15.822 6.652 -28.509 1.00 94.81 92 PRO A N 1
ATOM 724 C CA . PRO A 1 92 ? 15.226 5.561 -29.264 1.00 94.81 92 PRO A CA 1
ATOM 725 C C . PRO A 1 92 ? 14.625 6.065 -30.585 1.00 94.81 92 PRO A C 1
ATOM 727 O O . PRO A 1 92 ? 14.432 7.261 -30.804 1.00 94.81 92 PRO A O 1
ATOM 730 N N . THR A 1 93 ? 14.344 5.142 -31.499 1.00 94.62 93 THR A N 1
ATOM 731 C CA . THR A 1 93 ? 13.495 5.440 -32.663 1.00 94.62 93 THR A CA 1
ATOM 732 C C . THR A 1 93 ? 12.021 5.579 -32.263 1.00 94.62 93 THR A C 1
ATOM 734 O O . THR A 1 93 ? 11.650 5.123 -31.189 1.00 94.62 93 THR A O 1
ATOM 737 N N . THR A 1 94 ? 11.173 6.082 -33.171 1.00 93.38 94 THR A N 1
ATOM 738 C CA . THR A 1 94 ? 9.722 6.291 -32.972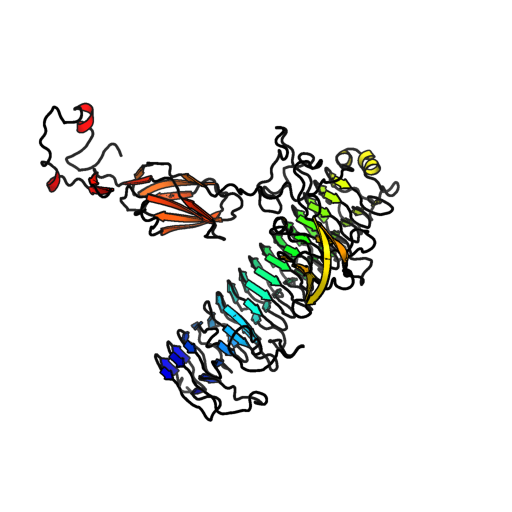 1.00 93.38 94 THR A CA 1
ATOM 739 C C . THR A 1 94 ? 8.993 5.138 -32.281 1.00 93.38 94 THR A C 1
ATOM 741 O O . THR A 1 94 ? 8.201 5.402 -31.396 1.00 93.38 94 THR A O 1
ATOM 744 N N . ASN A 1 95 ? 9.272 3.885 -32.647 1.00 94.62 95 ASN A N 1
ATOM 745 C CA . ASN A 1 95 ? 8.744 2.706 -31.957 1.00 94.62 95 ASN A CA 1
ATOM 746 C C . ASN A 1 95 ? 9.935 1.818 -31.618 1.00 94.62 95 ASN A C 1
ATOM 748 O O . ASN A 1 95 ? 10.429 1.099 -32.493 1.00 94.62 95 ASN A O 1
ATOM 752 N N . ALA A 1 96 ? 10.468 1.956 -30.409 1.00 96.62 96 ALA A N 1
ATOM 753 C CA . ALA A 1 96 ? 11.605 1.173 -29.957 1.00 96.62 96 ALA A CA 1
ATOM 754 C C . ALA A 1 96 ? 11.166 0.105 -28.965 1.00 96.62 96 ALA A C 1
ATOM 756 O O . ALA A 1 96 ? 10.321 0.349 -28.109 1.00 96.62 96 ALA A O 1
ATOM 757 N N . HIS A 1 97 ? 11.781 -1.067 -29.072 1.00 97.31 97 HIS A N 1
ATOM 758 C CA . HIS A 1 97 ? 11.411 -2.220 -28.267 1.00 97.31 97 HIS A CA 1
ATOM 759 C C . HIS A 1 97 ? 12.643 -2.886 -27.663 1.00 97.31 97 HIS A C 1
ATOM 761 O O . HIS A 1 97 ? 13.622 -3.172 -28.366 1.00 97.31 97 HIS A O 1
ATOM 767 N N . ILE A 1 98 ? 12.613 -3.075 -26.346 1.00 97.19 98 ILE A N 1
ATOM 768 C CA . ILE A 1 98 ? 13.720 -3.602 -25.556 1.00 97.19 98 ILE A CA 1
ATOM 769 C C . ILE A 1 98 ? 13.230 -4.800 -24.745 1.00 97.19 98 ILE A C 1
ATOM 771 O O . ILE A 1 98 ? 12.341 -4.685 -23.914 1.00 97.19 98 ILE A O 1
ATOM 775 N N . HIS A 1 99 ? 13.890 -5.929 -24.955 1.00 96.12 99 HIS A N 1
ATOM 776 C CA . HIS A 1 99 ? 13.806 -7.133 -24.152 1.00 96.12 99 HIS A CA 1
ATOM 777 C C . HIS A 1 99 ? 15.234 -7.596 -23.861 1.00 96.12 99 HIS A C 1
ATOM 779 O O . HIS A 1 99 ? 15.945 -8.118 -24.731 1.00 96.12 99 HIS A O 1
ATOM 785 N N . VAL A 1 100 ? 15.657 -7.392 -22.619 1.00 93.06 100 VAL A N 1
ATOM 786 C CA . VAL A 1 100 ? 16.938 -7.873 -22.085 1.00 93.06 100 VAL A CA 1
ATOM 787 C C . VAL A 1 100 ? 16.679 -8.858 -20.947 1.00 93.06 100 VAL A C 1
ATOM 789 O O . VAL A 1 100 ? 15.549 -9.278 -20.751 1.00 93.06 100 VAL A O 1
ATOM 792 N N . SER A 1 101 ? 17.709 -9.303 -20.233 1.00 91.62 101 SER A N 1
ATOM 793 C CA . SER A 1 101 ? 17.529 -10.293 -19.165 1.00 91.62 101 SER A CA 1
ATOM 794 C C . SER A 1 101 ? 18.510 -10.066 -18.034 1.00 91.62 101 SER A C 1
ATOM 796 O O . SER A 1 101 ? 19.513 -9.382 -18.207 1.00 91.62 101 SER A O 1
ATOM 798 N N . ASP A 1 102 ? 18.270 -10.710 -16.901 1.00 87.94 102 ASP A N 1
ATOM 799 C CA . ASP A 1 102 ? 19.188 -10.688 -15.766 1.00 87.94 102 ASP A CA 1
ATOM 800 C C . ASP A 1 102 ? 20.591 -11.227 -16.112 1.00 87.94 102 ASP A C 1
ATOM 802 O O . ASP A 1 102 ? 21.610 -10.738 -15.639 1.00 87.94 102 ASP A O 1
ATOM 806 N N . SER A 1 103 ? 20.690 -12.189 -17.030 1.00 87.38 103 SER A N 1
ATOM 807 C CA . SER A 1 103 ? 21.983 -12.736 -17.457 1.00 87.38 103 SER A CA 1
ATOM 808 C C . SER A 1 103 ? 22.652 -11.946 -18.590 1.00 87.38 103 SER A C 1
ATOM 810 O O . SER A 1 103 ? 23.771 -12.280 -18.998 1.00 87.38 103 SER A O 1
ATOM 812 N N . LEU A 1 104 ? 21.971 -10.925 -19.120 1.00 90.38 104 LEU A N 1
ATOM 813 C CA . LEU A 1 104 ? 22.478 -9.960 -20.096 1.00 90.38 104 LEU A CA 1
ATOM 814 C C . LEU A 1 104 ? 21.735 -8.614 -19.960 1.00 90.38 104 LEU A C 1
ATOM 816 O O . LEU A 1 104 ? 20.951 -8.263 -20.849 1.00 90.38 104 LEU A O 1
ATOM 820 N N . PRO A 1 105 ? 21.932 -7.877 -18.853 1.00 91.12 105 PRO A N 1
ATOM 821 C CA . PRO A 1 105 ? 21.230 -6.625 -18.589 1.00 91.12 105 PRO A CA 1
ATOM 822 C C . PRO A 1 105 ? 21.576 -5.513 -19.584 1.00 91.12 105 PRO A C 1
ATOM 824 O O . PRO A 1 105 ? 22.640 -5.505 -20.223 1.00 91.12 105 PRO A O 1
ATOM 827 N N . LEU A 1 106 ? 20.681 -4.524 -19.664 1.00 91.12 106 LEU A N 1
ATOM 828 C CA . LEU A 1 106 ? 20.949 -3.255 -20.333 1.00 91.12 106 LEU A CA 1
ATOM 829 C C . LEU A 1 106 ? 21.573 -2.280 -19.340 1.00 91.12 106 LEU A C 1
ATOM 831 O O . LEU A 1 106 ? 20.947 -1.909 -18.354 1.00 91.12 106 LEU A O 1
ATOM 835 N N . PHE A 1 107 ? 22.793 -1.837 -19.611 1.00 87.75 107 PHE A N 1
ATOM 836 C CA . PHE A 1 107 ? 23.487 -0.839 -18.805 1.00 87.75 107 PHE A CA 1
ATOM 837 C C . PHE A 1 107 ? 23.331 0.523 -19.473 1.00 87.75 107 PHE A C 1
ATOM 839 O O . PHE A 1 107 ? 23.865 0.740 -20.561 1.00 87.75 107 PHE A O 1
ATOM 846 N N . ALA A 1 108 ? 22.618 1.445 -18.839 1.00 86.38 108 ALA A N 1
ATOM 847 C CA . ALA A 1 108 ? 22.365 2.769 -19.383 1.00 86.38 108 ALA A CA 1
ATOM 848 C C . ALA A 1 108 ? 22.931 3.885 -18.494 1.00 86.38 108 ALA A C 1
ATOM 850 O O . ALA A 1 108 ? 23.019 3.776 -17.271 1.00 86.38 108 ALA A O 1
ATOM 851 N N . VAL A 1 109 ? 23.366 4.971 -19.142 1.00 79.31 109 VAL A N 1
ATOM 852 C CA . VAL A 1 109 ? 23.770 6.200 -18.438 1.00 79.31 109 VAL A CA 1
ATOM 853 C C . VAL A 1 109 ? 22.575 7.124 -18.304 1.00 79.31 109 VAL A C 1
ATOM 855 O O . VAL A 1 109 ? 22.253 7.531 -17.204 1.00 79.31 109 VAL A O 1
ATOM 858 N N . SER A 1 110 ? 21.902 7.423 -19.407 1.00 84.69 110 SER A N 1
ATOM 859 C CA . SER A 1 110 ? 20.629 8.129 -19.404 1.00 84.69 110 SER A CA 1
ATOM 860 C C . SER A 1 110 ? 19.807 7.675 -20.597 1.00 84.69 110 SER A C 1
ATOM 862 O O . SER A 1 110 ? 20.349 7.303 -21.643 1.00 84.69 110 SER A O 1
ATOM 864 N N . ILE A 1 111 ? 18.492 7.696 -20.431 1.00 91.12 111 ILE A N 1
ATOM 865 C CA . ILE A 1 111 ? 17.548 7.370 -21.494 1.00 91.12 111 ILE A CA 1
ATOM 866 C C . ILE A 1 111 ? 16.681 8.602 -21.687 1.00 91.12 111 ILE A C 1
ATOM 868 O O . ILE A 1 111 ? 16.060 9.090 -20.753 1.00 91.12 111 ILE A O 1
ATOM 872 N N . TYR A 1 112 ? 16.658 9.130 -22.902 1.00 93.94 112 TYR A N 1
ATOM 873 C CA . TYR A 1 112 ? 15.768 10.223 -23.269 1.00 93.94 112 TYR A CA 1
ATOM 874 C C . TYR A 1 112 ? 14.777 9.691 -24.293 1.00 93.94 112 TYR A C 1
ATOM 876 O O . TYR A 1 112 ? 15.210 9.239 -25.353 1.00 93.94 112 TYR A O 1
ATOM 884 N N . VAL A 1 113 ? 13.485 9.730 -23.966 1.00 96.88 113 VAL A N 1
ATOM 885 C CA . VAL A 1 113 ? 12.366 9.327 -24.826 1.00 96.88 113 VAL A CA 1
ATOM 886 C C . VAL A 1 113 ? 11.684 10.599 -25.347 1.00 96.88 113 VAL A C 1
ATOM 888 O O . VAL A 1 113 ? 10.930 11.218 -24.598 1.00 96.88 113 VAL A O 1
ATOM 891 N N . PRO A 1 114 ? 11.960 11.032 -26.592 1.00 96.88 114 PRO A N 1
ATOM 892 C CA . PRO A 1 114 ? 11.352 12.231 -27.170 1.00 96.88 114 PRO A CA 1
ATOM 893 C C . PRO A 1 114 ? 9.834 12.110 -27.328 1.00 96.88 114 PRO A C 1
ATOM 895 O O . PRO A 1 114 ? 9.319 11.001 -27.442 1.00 96.88 114 PRO A O 1
ATOM 898 N N . ASP A 1 115 ? 9.155 13.250 -27.462 1.00 96.62 115 ASP A N 1
ATOM 899 C CA . ASP A 1 115 ? 7.711 13.395 -27.741 1.00 96.62 115 ASP A CA 1
ATOM 900 C C . ASP A 1 115 ? 7.156 12.490 -28.859 1.00 96.62 115 ASP A C 1
ATOM 902 O O . ASP A 1 115 ? 6.021 12.028 -28.823 1.00 96.62 115 ASP A O 1
ATOM 906 N N . SER A 1 116 ? 7.979 12.223 -29.863 1.00 94.94 116 SER A N 1
ATOM 907 C CA . SER A 1 116 ? 7.663 11.448 -31.060 1.00 94.94 116 SER A CA 1
ATOM 908 C C . SER A 1 116 ? 7.994 9.961 -30.932 1.00 94.94 116 SER A C 1
ATOM 910 O O . SER A 1 116 ? 7.972 9.251 -31.940 1.00 94.94 116 SER A O 1
ATOM 912 N N . CYS A 1 117 ? 8.362 9.492 -29.739 1.00 96.88 117 CYS A N 1
ATOM 913 C CA . CYS A 1 117 ? 8.807 8.125 -29.505 1.00 96.88 117 CYS A CA 1
ATOM 914 C C . CYS A 1 117 ? 7.949 7.395 -28.470 1.00 96.88 117 CYS A C 1
ATOM 916 O O . CYS A 1 117 ? 7.619 7.932 -27.417 1.00 96.88 117 CYS A O 1
ATOM 918 N N . HIS A 1 118 ? 7.687 6.125 -28.761 1.00 97.69 118 HIS A N 1
ATOM 919 C CA . HIS A 1 118 ? 7.172 5.115 -27.852 1.00 97.69 118 HIS A CA 1
ATOM 920 C C . HIS A 1 118 ? 8.284 4.095 -27.613 1.00 97.69 118 HIS A C 1
ATOM 922 O O . HIS A 1 118 ? 8.767 3.445 -28.546 1.00 97.69 118 HIS A O 1
ATOM 928 N N . LEU A 1 119 ? 8.736 4.007 -26.365 1.00 98.25 119 LEU A N 1
ATOM 929 C CA . LEU A 1 119 ? 9.686 3.008 -25.901 1.00 98.25 119 LEU A CA 1
ATOM 930 C C . LEU A 1 119 ? 8.947 1.958 -25.068 1.00 98.25 119 LEU A C 1
ATOM 932 O O . LEU A 1 119 ? 8.390 2.292 -24.026 1.00 98.25 119 LEU A O 1
ATOM 936 N N . THR A 1 120 ? 8.998 0.705 -25.509 1.00 98.31 120 THR A N 1
ATOM 937 C CA . THR A 1 120 ? 8.444 -0.441 -24.780 1.00 98.31 120 THR A CA 1
ATOM 938 C C . THR A 1 120 ? 9.571 -1.303 -24.208 1.00 98.31 120 THR A C 1
ATOM 940 O O . THR A 1 120 ? 10.527 -1.632 -24.922 1.00 98.31 120 THR A O 1
ATOM 943 N N . ILE A 1 121 ? 9.453 -1.672 -22.932 1.00 97.81 121 ILE A N 1
ATOM 944 C CA . ILE A 1 121 ? 10.355 -2.575 -22.210 1.00 97.81 121 ILE A CA 1
ATOM 945 C C . ILE A 1 121 ? 9.562 -3.813 -21.772 1.00 97.81 121 ILE A C 1
ATOM 947 O O . ILE A 1 121 ? 8.594 -3.700 -21.026 1.00 97.81 121 ILE A O 1
ATOM 951 N N . ASP A 1 122 ? 9.976 -4.986 -22.244 1.00 93.50 122 ASP A N 1
ATOM 952 C CA . ASP A 1 122 ? 9.265 -6.249 -22.018 1.00 93.50 122 ASP A CA 1
ATOM 953 C C . ASP A 1 122 ? 9.576 -6.909 -20.672 1.00 93.50 122 ASP A C 1
ATOM 955 O O . ASP A 1 122 ? 10.668 -6.739 -20.113 1.00 93.50 122 ASP A O 1
ATOM 959 N N . SER A 1 123 ? 8.655 -7.785 -20.262 1.00 94.00 123 SER A N 1
ATOM 960 C CA . SER A 1 123 ? 8.751 -8.670 -19.101 1.00 94.00 123 SER A CA 1
ATOM 961 C C . SER A 1 123 ? 10.079 -9.420 -19.023 1.00 94.00 123 SER A C 1
ATOM 963 O O . SER A 1 123 ? 10.557 -9.991 -20.005 1.00 94.00 123 SER A O 1
ATOM 965 N N . GLY A 1 124 ? 10.669 -9.441 -17.824 1.00 89.31 124 GLY A N 1
ATOM 966 C CA . GLY A 1 124 ? 11.959 -10.078 -17.543 1.00 89.31 124 GLY A CA 1
ATOM 967 C C . GLY A 1 124 ? 13.184 -9.214 -17.867 1.00 89.31 124 GLY A C 1
ATOM 968 O O . GLY A 1 124 ? 14.316 -9.637 -17.606 1.00 89.31 124 GLY A O 1
ATOM 969 N N . SER A 1 125 ? 12.987 -8.004 -18.402 1.00 94.56 125 SER A N 1
ATOM 970 C CA . SER A 1 125 ? 14.079 -7.066 -18.670 1.00 94.56 125 SER A CA 1
ATOM 971 C C . SER A 1 125 ? 14.694 -6.514 -17.388 1.00 94.56 125 SER A C 1
ATOM 973 O O . SER A 1 125 ? 13.988 -6.055 -16.498 1.00 94.56 125 SER A O 1
ATOM 975 N N . VAL A 1 126 ? 16.029 -6.471 -17.335 1.00 93.75 126 VAL A N 1
ATOM 976 C CA . VAL A 1 126 ? 16.796 -5.800 -16.275 1.00 93.75 126 VAL A CA 1
ATOM 977 C C . VAL A 1 126 ? 17.539 -4.599 -16.857 1.00 93.75 126 VAL A C 1
ATOM 979 O O . VAL A 1 126 ? 18.447 -4.747 -17.686 1.00 93.75 126 VAL A O 1
ATOM 982 N N . ILE A 1 127 ? 17.148 -3.405 -16.415 1.00 92.62 127 ILE A N 1
ATOM 983 C CA . ILE A 1 127 ? 17.725 -2.117 -16.795 1.00 92.62 127 ILE A CA 1
ATOM 984 C C . ILE A 1 127 ? 18.531 -1.578 -15.617 1.00 92.62 127 ILE A C 1
ATOM 986 O O . ILE A 1 127 ? 17.996 -1.283 -14.550 1.00 92.62 127 ILE A O 1
ATOM 990 N N . LYS A 1 128 ? 19.837 -1.430 -15.825 1.00 87.44 128 LYS A N 1
ATOM 991 C CA . LYS A 1 128 ? 20.780 -0.941 -14.825 1.00 87.44 128 LYS A CA 1
ATOM 992 C C . LYS A 1 128 ? 21.260 0.462 -15.149 1.00 87.44 128 LYS A C 1
ATOM 994 O O . LYS A 1 128 ? 21.798 0.698 -16.232 1.00 87.44 128 LYS A O 1
ATOM 999 N N . MET A 1 129 ? 21.136 1.369 -14.189 1.00 84.00 129 MET A N 1
ATOM 1000 C CA . MET A 1 129 ? 21.401 2.796 -14.376 1.00 84.00 129 MET A CA 1
ATOM 1001 C C . MET A 1 129 ? 22.581 3.271 -13.522 1.00 84.00 129 MET A C 1
ATOM 1003 O O . MET A 1 129 ? 22.763 2.834 -12.384 1.00 84.00 129 MET A O 1
ATOM 1007 N N . ARG A 1 130 ? 23.413 4.179 -14.055 1.00 74.12 130 ARG A N 1
ATOM 1008 C CA . ARG A 1 130 ? 24.577 4.714 -13.323 1.00 74.12 130 ARG A CA 1
ATOM 1009 C C . ARG A 1 130 ? 24.230 5.936 -12.466 1.00 74.12 130 ARG A C 1
ATOM 1011 O O . ARG A 1 130 ? 23.797 6.951 -12.997 1.00 74.12 130 ARG A O 1
ATOM 1018 N N . GLY A 1 131 ? 24.546 5.882 -11.170 1.00 59.34 131 GLY A N 1
ATOM 1019 C CA . GLY A 1 131 ? 24.179 6.921 -10.200 1.00 59.34 131 GLY A CA 1
ATOM 1020 C C . GLY A 1 131 ? 25.019 8.194 -10.113 1.00 59.34 131 GLY A C 1
ATOM 1021 O O . GLY A 1 131 ? 24.489 9.228 -9.742 1.00 59.34 131 GLY A O 1
ATOM 1022 N N . SER A 1 132 ? 26.307 8.186 -10.466 1.00 54.41 132 SER A N 1
ATOM 1023 C CA . SER A 1 132 ? 27.183 9.339 -10.178 1.00 54.41 132 SER A CA 1
ATOM 1024 C C . SER A 1 132 ? 27.235 10.440 -11.254 1.00 54.41 132 SER A C 1
ATOM 1026 O O . SER A 1 132 ? 28.070 11.340 -11.135 1.00 54.41 132 SER A O 1
ATOM 1028 N N . ILE A 1 133 ? 26.449 10.349 -12.344 1.00 54.31 133 ILE A N 1
ATOM 1029 C CA . ILE A 1 133 ? 26.619 11.209 -13.541 1.00 54.31 133 ILE A CA 1
ATOM 1030 C C . ILE A 1 133 ? 25.337 11.413 -14.397 1.00 54.31 133 ILE A C 1
ATOM 1032 O O . ILE A 1 133 ? 25.424 11.433 -15.627 1.00 54.31 133 ILE A O 1
ATOM 1036 N N . GLY A 1 134 ? 24.146 11.549 -13.817 1.00 57.88 134 GLY A N 1
ATOM 1037 C CA . GLY A 1 134 ? 22.942 11.921 -14.587 1.00 57.88 134 GLY A CA 1
ATOM 1038 C C . GLY A 1 134 ? 22.069 10.751 -15.018 1.00 57.88 134 GLY A C 1
ATOM 1039 O O . GLY A 1 134 ? 21.540 10.770 -16.128 1.00 57.88 134 GLY A O 1
ATOM 1040 N N . GLY A 1 135 ? 21.935 9.756 -14.137 1.00 70.31 135 GLY A N 1
ATOM 1041 C CA . GLY A 1 135 ? 21.237 8.474 -14.298 1.00 70.31 135 GLY A CA 1
ATOM 1042 C C . GLY A 1 135 ? 19.735 8.497 -14.603 1.00 70.31 135 GLY A C 1
ATOM 1043 O O . GLY A 1 135 ? 19.047 7.607 -14.130 1.00 70.31 135 GLY A O 1
ATOM 1044 N N . THR A 1 136 ? 19.191 9.489 -15.301 1.00 86.75 136 THR A N 1
ATOM 1045 C CA . THR A 1 136 ? 17.737 9.696 -15.409 1.00 86.75 136 THR A CA 1
ATOM 1046 C C . THR A 1 136 ? 17.161 9.135 -16.712 1.00 86.75 136 THR A C 1
ATOM 1048 O O . THR A 1 136 ? 17.756 9.264 -17.790 1.00 86.75 136 THR A O 1
ATOM 1051 N N . ILE A 1 137 ? 15.972 8.539 -16.617 1.00 92.88 137 ILE A N 1
ATOM 1052 C CA . ILE A 1 137 ? 15.088 8.250 -17.746 1.00 92.88 137 ILE A CA 1
ATOM 1053 C C . ILE A 1 137 ? 14.119 9.425 -17.895 1.00 92.88 137 ILE A C 1
ATOM 1055 O O . ILE A 1 137 ? 13.186 9.577 -17.114 1.00 92.88 137 ILE A O 1
ATOM 1059 N N . ARG A 1 138 ? 14.343 10.280 -18.890 1.00 94.31 138 ARG A N 1
ATOM 1060 C CA . ARG A 1 138 ? 13.478 11.426 -19.186 1.00 94.31 138 ARG A CA 1
ATOM 1061 C C . ARG A 1 138 ? 12.469 11.057 -20.268 1.00 94.31 138 ARG A C 1
ATOM 1063 O O . ARG A 1 138 ? 12.873 10.666 -21.365 1.00 94.31 138 ARG A O 1
ATOM 1070 N N . VAL A 1 139 ? 11.183 11.234 -19.981 1.00 97.19 139 VAL A N 1
ATOM 1071 C CA . VAL A 1 139 ? 10.059 10.815 -20.825 1.00 97.19 139 VAL A CA 1
ATOM 1072 C C . VAL A 1 139 ? 9.256 12.032 -21.283 1.00 97.19 139 VAL A C 1
ATOM 1074 O O . VAL A 1 139 ? 8.526 12.633 -20.503 1.00 97.19 139 VAL A O 1
ATOM 1077 N N . GLU A 1 140 ? 9.402 12.397 -22.558 1.00 97.50 140 GLU A N 1
ATOM 1078 C CA . GLU A 1 140 ? 8.585 13.410 -23.248 1.00 97.50 140 GLU A CA 1
ATOM 1079 C C . GLU A 1 140 ? 7.538 12.793 -24.184 1.00 97.50 140 GLU A C 1
ATOM 1081 O O . GLU A 1 140 ? 6.532 13.447 -24.457 1.00 97.50 140 GLU A O 1
ATOM 1086 N N . GLY A 1 141 ? 7.786 11.570 -24.671 1.00 97.75 141 GLY A N 1
ATOM 1087 C CA . GLY A 1 141 ? 6.833 10.728 -25.405 1.00 97.75 141 GLY A CA 1
ATOM 1088 C C . GLY A 1 141 ? 6.204 9.670 -24.500 1.00 97.75 141 GLY A C 1
ATOM 1089 O O . GLY A 1 141 ? 5.719 9.993 -23.420 1.00 97.75 141 GLY A O 1
ATOM 1090 N N . THR A 1 142 ? 6.248 8.399 -24.903 1.00 98.19 142 THR A N 1
ATOM 1091 C CA . THR A 1 142 ? 5.653 7.287 -24.139 1.00 98.19 142 THR A CA 1
ATOM 1092 C C . THR A 1 142 ? 6.711 6.287 -23.687 1.00 98.19 142 THR A C 1
ATOM 1094 O O . THR A 1 142 ? 7.470 5.766 -24.508 1.00 98.19 142 THR A O 1
ATOM 1097 N N . LEU A 1 143 ? 6.735 5.987 -22.388 1.00 98.38 143 LEU A N 1
ATOM 1098 C CA . LEU A 1 143 ? 7.463 4.856 -21.816 1.00 98.38 143 LEU A CA 1
ATOM 1099 C C . LEU A 1 143 ? 6.466 3.840 -21.262 1.00 98.38 143 LEU A C 1
ATOM 1101 O O . LEU A 1 143 ? 5.680 4.151 -20.371 1.00 98.38 143 LEU A O 1
ATOM 1105 N N . GLU A 1 144 ? 6.544 2.619 -21.768 1.00 98.38 144 GLU A N 1
ATOM 1106 C CA . GLU A 1 144 ? 5.731 1.494 -21.325 1.00 98.38 144 GLU A CA 1
ATOM 1107 C C . GLU A 1 144 ? 6.650 0.357 -20.883 1.00 98.38 144 GLU A C 1
ATOM 1109 O O . GLU A 1 144 ? 7.537 -0.051 -21.637 1.00 98.38 144 GLU A O 1
ATOM 1114 N N . ALA A 1 145 ? 6.462 -0.147 -19.667 1.00 98.00 145 ALA A N 1
ATOM 1115 C CA . ALA A 1 145 ? 7.233 -1.266 -19.147 1.00 98.00 145 ALA A CA 1
ATOM 1116 C C . ALA A 1 145 ? 6.335 -2.298 -18.460 1.00 98.00 145 ALA A C 1
ATOM 1118 O O . ALA A 1 145 ? 5.407 -1.944 -17.727 1.00 98.00 145 ALA A O 1
ATOM 1119 N N . HIS A 1 146 ? 6.655 -3.571 -18.692 1.00 95.75 146 HIS A N 1
ATOM 1120 C CA . HIS A 1 146 ? 5.959 -4.734 -18.142 1.00 95.75 146 HIS A CA 1
ATOM 1121 C C . HIS A 1 146 ? 6.970 -5.641 -17.449 1.00 95.75 146 HIS A C 1
ATOM 1123 O O . HIS A 1 146 ? 8.024 -5.883 -18.026 1.00 95.75 146 HIS A O 1
ATOM 1129 N N . ASP A 1 147 ? 6.685 -6.093 -16.225 1.00 95.38 147 ASP A N 1
ATOM 1130 C CA . ASP A 1 147 ? 7.497 -7.011 -15.400 1.00 95.38 147 ASP A CA 1
ATOM 1131 C C . ASP A 1 147 ? 9.020 -6.796 -15.500 1.00 95.38 147 ASP A C 1
ATOM 1133 O O . ASP A 1 147 ? 9.809 -7.744 -15.601 1.00 95.38 147 ASP A O 1
ATOM 1137 N N . ALA A 1 148 ? 9.436 -5.530 -15.549 1.00 95.69 148 ALA A N 1
ATOM 1138 C CA . ALA A 1 148 ? 10.819 -5.125 -15.745 1.00 95.69 148 ALA A CA 1
ATOM 1139 C C . ALA A 1 148 ? 11.433 -4.639 -14.431 1.00 95.69 148 ALA A C 1
ATOM 1141 O O . ALA A 1 148 ? 10.753 -4.080 -13.571 1.00 95.69 148 ALA A O 1
ATOM 1142 N N . ILE A 1 149 ? 12.744 -4.812 -14.292 1.00 95.19 149 ILE A N 1
ATOM 1143 C CA . ILE A 1 149 ? 13.510 -4.377 -13.126 1.00 95.19 149 ILE A CA 1
ATOM 1144 C C . ILE A 1 149 ? 14.355 -3.169 -13.519 1.00 95.19 149 ILE A C 1
ATOM 1146 O O . ILE A 1 149 ? 15.230 -3.264 -14.381 1.00 95.19 149 ILE A O 1
ATOM 1150 N N . PHE A 1 150 ? 14.120 -2.043 -12.855 1.00 93.56 150 PHE A N 1
ATOM 1151 C CA . PHE A 1 150 ? 14.944 -0.843 -12.917 1.00 93.56 150 PHE A CA 1
ATOM 1152 C C . PHE A 1 150 ? 15.766 -0.752 -11.638 1.00 93.56 150 PHE A C 1
ATOM 1154 O O . PHE A 1 150 ? 15.217 -0.640 -10.543 1.00 93.56 150 PHE A O 1
ATOM 1161 N N . THR A 1 151 ? 17.087 -0.807 -11.766 1.00 89.19 151 THR A N 1
ATOM 1162 C CA . THR A 1 151 ? 17.963 -0.848 -10.595 1.00 89.19 151 THR A CA 1
ATOM 1163 C C . THR A 1 151 ? 19.278 -0.107 -10.815 1.00 89.19 151 THR A C 1
ATOM 1165 O O . THR A 1 151 ? 19.647 0.282 -11.930 1.00 89.19 151 THR A O 1
ATOM 1168 N N . SER A 1 152 ? 20.010 0.093 -9.727 1.00 82.12 152 SER A N 1
ATOM 1169 C CA . SER A 1 152 ? 21.357 0.638 -9.755 1.00 82.12 152 SER A CA 1
ATOM 1170 C C . SER A 1 152 ? 22.320 -0.310 -10.460 1.00 82.12 152 SER A C 1
ATOM 1172 O O . SER A 1 152 ? 22.261 -1.527 -10.320 1.00 82.12 152 SER A O 1
ATOM 1174 N N . TRP A 1 153 ? 23.291 0.244 -11.179 1.00 77.62 153 TRP A N 1
ATOM 1175 C CA . TRP A 1 153 ? 24.392 -0.528 -11.759 1.00 77.62 153 TRP A CA 1
ATOM 1176 C C . TRP A 1 153 ? 25.214 -1.330 -10.732 1.00 77.62 153 TRP A C 1
ATOM 1178 O O . TRP A 1 153 ? 25.870 -2.293 -11.128 1.00 77.62 153 TRP A O 1
ATOM 1188 N N . MET A 1 154 ? 25.164 -0.947 -9.450 1.00 76.38 154 MET A N 1
ATOM 1189 C CA . MET A 1 154 ? 25.823 -1.640 -8.330 1.00 76.38 154 MET A CA 1
ATOM 1190 C C . MET A 1 154 ? 24.914 -2.621 -7.588 1.00 76.38 154 MET A C 1
ATOM 1192 O O . MET A 1 154 ? 25.341 -3.221 -6.607 1.00 76.38 154 MET A O 1
ATOM 1196 N N . ASP A 1 155 ? 23.667 -2.781 -8.027 1.00 78.56 155 ASP A N 1
ATOM 1197 C CA . ASP A 1 155 ? 22.815 -3.843 -7.511 1.00 78.56 155 ASP A CA 1
ATOM 1198 C C . ASP A 1 155 ? 23.390 -5.195 -7.934 1.00 78.56 155 ASP A C 1
ATOM 1200 O O . ASP A 1 155 ? 23.587 -5.438 -9.126 1.00 78.56 155 ASP A O 1
ATOM 1204 N N . ASN A 1 156 ? 23.696 -6.044 -6.960 1.00 74.25 156 ASN A N 1
ATOM 1205 C CA . ASN A 1 156 ? 24.269 -7.368 -7.178 1.00 74.25 156 ASN A CA 1
ATOM 1206 C C . ASN A 1 156 ? 23.213 -8.482 -7.109 1.00 74.25 156 ASN A C 1
ATOM 1208 O O . ASN A 1 156 ? 23.519 -9.611 -7.493 1.00 74.25 156 ASN A O 1
ATOM 1212 N N . ASP A 1 157 ? 2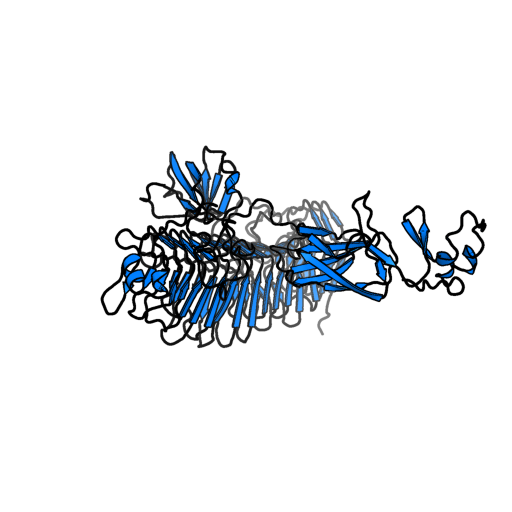1.985 -8.171 -6.678 1.00 79.00 157 ASP A N 1
ATOM 1213 C CA . ASP A 1 157 ? 20.876 -9.132 -6.623 1.00 79.00 157 ASP A CA 1
ATOM 1214 C C . ASP A 1 157 ? 20.314 -9.416 -8.026 1.00 79.00 157 ASP A C 1
ATOM 1216 O O . ASP A 1 157 ? 19.780 -10.493 -8.294 1.00 79.00 157 ASP A O 1
ATOM 1220 N N . HIS A 1 158 ? 20.511 -8.470 -8.943 1.00 81.19 158 HIS A N 1
ATOM 1221 C CA . HIS A 1 158 ? 20.132 -8.562 -10.346 1.00 81.19 158 HIS A CA 1
ATOM 1222 C C . HIS A 1 158 ? 21.337 -8.246 -11.219 1.00 81.19 158 HIS A C 1
ATOM 1224 O O . HIS A 1 158 ? 22.013 -7.269 -10.955 1.00 81.19 158 HIS A O 1
ATOM 1230 N N . GLY A 1 159 ? 21.616 -9.005 -12.277 1.00 69.19 159 GLY A N 1
ATOM 1231 C CA . GLY A 1 159 ? 22.662 -8.737 -13.266 1.00 69.19 159 GLY A CA 1
ATOM 1232 C C . GLY A 1 159 ? 24.088 -8.931 -12.757 1.00 69.19 159 GLY A C 1
ATOM 1233 O O . GLY A 1 159 ? 24.587 -8.127 -11.978 1.00 69.19 159 GLY A O 1
ATOM 1234 N N . ALA A 1 160 ? 24.800 -9.942 -13.264 1.00 57.78 160 ALA A N 1
ATOM 1235 C CA . ALA A 1 160 ? 26.145 -10.274 -12.786 1.00 57.78 160 ALA A CA 1
ATOM 1236 C C . ALA A 1 160 ? 27.162 -9.122 -12.977 1.00 57.78 160 ALA A C 1
ATOM 1238 O O . ALA A 1 160 ? 27.658 -8.887 -14.082 1.00 57.78 160 ALA A O 1
ATOM 1239 N N . ASN A 1 161 ? 27.508 -8.441 -11.882 1.00 56.84 161 ASN A N 1
ATOM 1240 C CA . ASN A 1 161 ? 28.762 -7.710 -11.698 1.00 56.84 161 ASN A CA 1
ATOM 1241 C C . ASN A 1 161 ? 29.634 -8.487 -10.689 1.00 56.84 161 ASN A C 1
ATOM 1243 O O . ASN A 1 161 ? 29.144 -9.355 -9.971 1.00 56.84 161 ASN A O 1
ATOM 1247 N N . THR A 1 162 ? 30.946 -8.250 -10.689 1.00 47.50 162 THR A N 1
ATOM 1248 C CA . THR A 1 162 ? 31.923 -8.982 -9.865 1.00 47.50 162 THR A CA 1
ATOM 1249 C C . THR A 1 162 ? 32.624 -8.089 -8.840 1.00 47.50 162 THR A C 1
ATOM 1251 O O . THR A 1 162 ? 33.771 -8.384 -8.491 1.00 47.50 162 THR A O 1
ATOM 1254 N N . ASP A 1 163 ? 32.029 -6.973 -8.408 1.00 53.53 163 ASP A N 1
ATOM 1255 C CA . ASP A 1 163 ? 32.614 -6.263 -7.273 1.00 53.53 163 ASP A CA 1
ATOM 1256 C C . ASP A 1 163 ? 32.318 -7.014 -5.963 1.00 53.53 163 ASP A C 1
ATOM 1258 O O . ASP A 1 163 ? 31.237 -7.570 -5.765 1.00 53.53 163 ASP A O 1
ATOM 1262 N N . PRO A 1 164 ? 33.311 -7.127 -5.069 1.00 43.31 164 PRO A N 1
ATOM 1263 C CA . PRO A 1 164 ? 33.044 -7.516 -3.705 1.00 43.31 164 PRO A CA 1
ATOM 1264 C C . PRO A 1 164 ? 32.456 -6.300 -2.979 1.00 43.31 164 PRO A C 1
ATOM 1266 O O . PRO A 1 164 ? 33.152 -5.311 -2.761 1.00 43.31 164 PRO A O 1
ATOM 1269 N N . GLU A 1 165 ? 31.202 -6.457 -2.567 1.00 50.66 165 GLU A N 1
ATOM 1270 C CA . GLU A 1 165 ? 30.464 -5.691 -1.549 1.00 50.66 165 GLU A CA 1
ATOM 1271 C C . GLU A 1 165 ? 29.593 -4.504 -2.007 1.00 50.66 165 GLU A C 1
ATOM 1273 O O . GLU A 1 165 ? 30.026 -3.676 -2.808 1.00 50.66 165 GLU A O 1
ATOM 1278 N N . PRO A 1 166 ? 28.382 -4.352 -1.426 1.00 43.78 166 PRO A N 1
ATOM 1279 C CA . PRO A 1 166 ? 27.630 -3.109 -1.517 1.00 43.78 166 PRO A CA 1
ATOM 1280 C C . PRO A 1 166 ? 28.358 -2.013 -0.721 1.00 43.78 166 PRO A C 1
ATOM 1282 O O . PRO A 1 166 ? 28.514 -2.097 0.498 1.00 43.78 166 PRO A O 1
ATOM 1285 N N . ILE A 1 167 ? 28.811 -0.960 -1.404 1.00 44.84 167 ILE A N 1
ATOM 1286 C CA . ILE A 1 167 ? 29.369 0.229 -0.747 1.00 44.84 167 ILE A CA 1
ATOM 1287 C C . ILE A 1 167 ? 28.204 1.081 -0.224 1.00 44.84 167 ILE A C 1
ATOM 1289 O O . ILE A 1 167 ? 27.467 1.685 -0.997 1.00 44.84 167 ILE A O 1
ATOM 1293 N N . TYR A 1 168 ? 28.044 1.133 1.098 1.00 47.59 168 TYR A N 1
ATOM 1294 C CA . TYR A 1 168 ? 26.999 1.900 1.786 1.00 47.59 168 TYR A CA 1
ATOM 1295 C C . TYR A 1 168 ? 27.050 3.419 1.509 1.00 47.59 168 TYR A C 1
ATOM 1297 O O . TYR A 1 168 ? 28.125 4.020 1.434 1.00 47.59 168 TYR A O 1
ATOM 1305 N N . GLY A 1 169 ? 25.868 4.050 1.455 1.00 50.78 169 GLY A N 1
ATOM 1306 C CA . GLY A 1 169 ? 25.653 5.506 1.367 1.00 50.78 169 GLY A CA 1
ATOM 1307 C C . GLY A 1 169 ? 24.936 5.946 0.083 1.00 50.78 169 GLY A C 1
ATOM 1308 O O . GLY A 1 169 ? 24.538 5.100 -0.714 1.00 50.78 169 GLY A O 1
ATOM 1309 N N . ASP A 1 170 ? 24.844 7.264 -0.169 1.00 48.44 170 ASP A N 1
ATOM 1310 C CA . ASP A 1 170 ? 24.300 7.873 -1.410 1.00 48.44 170 ASP A CA 1
ATOM 1311 C C . ASP A 1 170 ? 24.996 7.373 -2.709 1.00 48.44 170 ASP A C 1
ATOM 1313 O O . ASP A 1 170 ? 24.694 7.828 -3.809 1.00 48.44 170 ASP A O 1
ATOM 1317 N N . GLN A 1 171 ? 25.958 6.451 -2.600 1.00 48.34 171 GLN A N 1
ATOM 1318 C CA . GLN A 1 171 ? 26.681 5.848 -3.709 1.00 48.34 171 GLN A CA 1
ATOM 1319 C C . GLN A 1 171 ? 25.872 4.757 -4.421 1.00 48.34 171 GLN A C 1
ATOM 1321 O O . GLN A 1 171 ? 25.952 4.712 -5.642 1.00 48.34 171 GLN A O 1
ATOM 1326 N N . LEU A 1 172 ? 25.069 3.937 -3.720 1.00 55.75 172 LEU A N 1
ATOM 1327 C CA . LEU A 1 172 ? 24.240 2.871 -4.327 1.00 55.75 172 LEU A CA 1
ATOM 1328 C C . LEU A 1 172 ? 23.075 3.399 -5.168 1.00 55.75 172 LEU A C 1
ATOM 1330 O O . LEU A 1 172 ? 22.516 2.653 -5.968 1.00 55.75 172 LEU A O 1
ATOM 1334 N N . LEU A 1 173 ? 22.728 4.671 -5.003 1.00 56.88 173 LEU A N 1
ATOM 1335 C CA . LEU A 1 173 ? 21.543 5.259 -5.600 1.00 56.88 173 LEU A CA 1
ATOM 1336 C C . LEU A 1 173 ? 21.740 5.562 -7.086 1.00 56.88 173 LEU A C 1
ATOM 1338 O O . LEU A 1 173 ? 22.841 5.926 -7.501 1.00 56.88 173 LEU A O 1
ATOM 1342 N N . TRP A 1 174 ? 20.678 5.465 -7.886 1.00 62.12 174 TRP A N 1
ATOM 1343 C CA . TRP A 1 174 ? 20.667 5.960 -9.268 1.00 62.12 174 TRP A CA 1
ATOM 1344 C C . TRP A 1 174 ? 19.666 7.104 -9.481 1.00 62.12 174 TRP A C 1
ATOM 1346 O O . TRP A 1 174 ? 18.672 7.209 -8.771 1.00 62.12 174 TRP A O 1
ATOM 1356 N N . GLY A 1 175 ? 19.956 7.982 -10.447 1.00 52.88 175 GLY A N 1
ATOM 1357 C CA . GLY A 1 175 ? 19.235 9.244 -10.659 1.00 52.88 175 GLY A CA 1
ATOM 1358 C C . GLY A 1 175 ? 19.896 10.427 -9.936 1.00 52.88 175 GLY A C 1
ATOM 1359 O O . GLY A 1 175 ? 20.073 10.416 -8.718 1.00 52.88 175 GLY A O 1
ATOM 1360 N N . ASP A 1 176 ? 20.268 11.469 -10.690 1.00 59.47 176 ASP A N 1
ATOM 1361 C CA . ASP A 1 176 ? 20.870 12.694 -10.117 1.00 59.47 176 ASP A CA 1
ATOM 1362 C C . ASP A 1 176 ? 19.837 13.517 -9.333 1.00 59.47 176 ASP A C 1
ATOM 1364 O O . ASP A 1 176 ? 20.159 14.157 -8.331 1.00 59.47 176 ASP A O 1
ATOM 1368 N N . LYS A 1 177 ? 18.592 13.497 -9.821 1.00 69.31 177 LYS A N 1
ATOM 1369 C CA . LYS A 1 177 ? 17.384 13.969 -9.145 1.00 69.31 177 LYS A CA 1
ATOM 1370 C C . LYS A 1 177 ? 16.409 12.800 -9.127 1.00 69.31 177 LYS A C 1
ATOM 1372 O O . LYS A 1 177 ? 16.546 11.955 -8.257 1.00 69.31 177 LYS A O 1
ATOM 1377 N N . HIS A 1 178 ? 15.551 12.652 -10.132 1.00 80.12 178 HIS A N 1
ATOM 1378 C CA . HIS A 1 178 ? 14.667 11.491 -10.237 1.00 80.12 178 HIS A CA 1
ATOM 1379 C C . HIS A 1 178 ? 15.242 10.412 -11.169 1.00 80.12 178 HIS A C 1
ATOM 1381 O O . HIS A 1 178 ? 15.980 10.708 -12.115 1.00 80.12 178 HIS A O 1
ATOM 1387 N N . ALA A 1 179 ? 14.933 9.152 -10.882 1.00 88.12 179 ALA A N 1
ATOM 1388 C CA . ALA A 1 179 ? 15.262 7.987 -11.689 1.00 88.12 179 ALA A CA 1
ATOM 1389 C C . ALA A 1 179 ? 14.447 8.004 -12.988 1.00 88.12 179 ALA A C 1
ATOM 1391 O O . ALA A 1 179 ? 15.005 7.799 -14.067 1.00 88.12 179 ALA A O 1
ATOM 1392 N N . ILE A 1 180 ? 13.158 8.346 -12.899 1.00 93.81 180 ILE A N 1
ATOM 1393 C CA . ILE A 1 180 ? 12.294 8.629 -14.048 1.00 93.81 180 ILE A CA 1
ATOM 1394 C C . ILE A 1 180 ? 11.681 10.026 -13.898 1.00 93.81 180 ILE A C 1
ATOM 1396 O O . ILE A 1 180 ? 11.109 10.353 -12.862 1.00 93.81 180 ILE A O 1
ATOM 1400 N N . GLU A 1 181 ? 11.782 10.842 -14.945 1.00 94.69 181 GLU A N 1
ATOM 1401 C CA . GLU A 1 181 ? 11.143 12.159 -15.046 1.00 94.69 181 GLU A CA 1
ATOM 1402 C C . GLU A 1 181 ? 10.161 12.146 -16.220 1.00 94.69 181 GLU A C 1
ATOM 1404 O O . GLU A 1 181 ? 10.579 12.062 -17.379 1.00 94.69 181 GLU A O 1
ATOM 1409 N N . VAL A 1 182 ? 8.863 12.236 -15.936 1.00 95.75 182 VAL A N 1
ATOM 1410 C CA . VAL A 1 182 ? 7.805 12.345 -16.949 1.00 95.75 182 VAL A CA 1
ATOM 1411 C C . VAL A 1 182 ? 7.436 13.812 -17.098 1.00 95.75 182 VAL A C 1
ATOM 1413 O O . VAL A 1 182 ? 6.955 14.425 -16.149 1.00 95.75 182 VAL A O 1
ATOM 1416 N N . THR A 1 183 ? 7.667 14.389 -18.275 1.00 94.94 183 THR A N 1
ATOM 1417 C CA . THR A 1 183 ? 7.354 15.802 -18.542 1.00 94.94 183 THR A CA 1
ATOM 1418 C C . THR A 1 183 ? 5.847 16.005 -18.752 1.00 94.94 183 THR A C 1
ATOM 1420 O O . THR A 1 183 ? 5.126 15.023 -18.918 1.00 94.94 183 THR A O 1
ATOM 1423 N N . PRO A 1 184 ? 5.334 17.249 -18.844 1.00 92.62 184 PRO A N 1
ATOM 1424 C CA . PRO A 1 184 ? 3.898 17.494 -18.993 1.00 92.62 184 PRO A CA 1
ATOM 1425 C C . PRO A 1 184 ? 3.263 16.871 -20.246 1.00 92.62 184 PRO A C 1
ATOM 1427 O O . PRO A 1 184 ? 2.053 16.649 -20.263 1.00 92.62 184 PRO A O 1
ATOM 1430 N N . SER A 1 185 ? 4.054 16.613 -21.296 1.00 92.62 185 SER A N 1
ATOM 1431 C CA . SER A 1 185 ? 3.609 15.928 -22.519 1.00 92.62 185 SER A CA 1
ATOM 1432 C C . SER A 1 185 ? 3.846 14.417 -22.499 1.00 92.62 185 SER A C 1
ATOM 1434 O O . SER A 1 185 ? 3.379 13.729 -23.403 1.00 92.62 185 SER A O 1
ATOM 1436 N N . GLY A 1 186 ? 4.618 13.927 -21.529 1.00 95.88 186 GLY A N 1
ATOM 1437 C CA . GLY A 1 186 ? 5.016 12.534 -21.432 1.00 95.88 186 GLY A CA 1
ATOM 1438 C C . GLY A 1 186 ? 3.922 11.646 -20.849 1.00 95.88 186 GLY A C 1
ATOM 1439 O O . GLY A 1 186 ? 3.040 12.100 -20.119 1.00 95.88 186 GLY A O 1
ATOM 1440 N N . SER A 1 187 ? 4.021 10.356 -21.151 1.00 95.94 187 SER A N 1
ATOM 1441 C CA . SER A 1 187 ? 3.154 9.314 -20.614 1.00 95.94 187 SER A CA 1
ATOM 1442 C C . SER A 1 187 ? 3.981 8.122 -20.136 1.00 95.94 187 SER A C 1
ATOM 1444 O O . SER A 1 187 ? 4.876 7.649 -20.843 1.00 95.94 187 SER A O 1
ATOM 1446 N N . LEU A 1 188 ? 3.677 7.646 -18.931 1.00 97.12 188 LEU A N 1
ATOM 1447 C CA . LEU A 1 188 ? 4.318 6.505 -18.290 1.00 97.12 188 LEU A CA 1
ATOM 1448 C C . LEU A 1 188 ? 3.289 5.417 -17.962 1.00 97.12 188 LEU A C 1
ATOM 1450 O O . LEU A 1 188 ? 2.266 5.678 -17.331 1.00 97.12 188 LEU A O 1
ATOM 1454 N N . SER A 1 189 ? 3.590 4.174 -18.324 1.00 96.88 189 SER A N 1
ATOM 1455 C CA . SER A 1 189 ? 2.849 3.009 -17.841 1.00 96.88 189 SER A CA 1
ATOM 1456 C C . SER A 1 189 ? 3.813 1.963 -17.304 1.00 96.88 189 SER A C 1
ATOM 1458 O O . SER A 1 189 ? 4.680 1.483 -18.037 1.00 96.88 189 SER A O 1
ATOM 1460 N N . LEU A 1 190 ? 3.672 1.642 -16.019 1.00 97.25 190 LEU A N 1
ATOM 1461 C CA . LEU A 1 190 ? 4.424 0.591 -15.344 1.00 97.25 190 LEU A CA 1
ATOM 1462 C C . LEU A 1 190 ? 3.453 -0.485 -14.860 1.00 97.25 190 LEU A C 1
ATOM 1464 O O . LEU A 1 190 ? 2.569 -0.204 -14.049 1.00 97.25 190 LEU A O 1
ATOM 1468 N N . ASN A 1 191 ? 3.642 -1.712 -15.343 1.00 94.88 191 ASN A N 1
ATOM 1469 C CA . ASN A 1 191 ? 2.855 -2.878 -14.947 1.00 94.88 191 ASN A CA 1
ATOM 1470 C C . ASN A 1 191 ? 3.801 -3.973 -14.448 1.00 94.88 191 ASN A C 1
ATOM 1472 O O . ASN A 1 191 ? 4.727 -4.344 -15.164 1.00 94.88 191 ASN A O 1
ATOM 1476 N N . GLY A 1 192 ? 3.636 -4.459 -13.217 1.00 94.50 192 GLY A N 1
ATOM 1477 C CA . GLY A 1 192 ? 4.475 -5.548 -12.689 1.00 94.50 192 GLY A CA 1
ATOM 1478 C C . GLY A 1 192 ? 5.950 -5.184 -12.448 1.00 94.50 192 GLY A C 1
ATOM 1479 O O . GLY A 1 192 ? 6.778 -6.059 -12.214 1.00 94.50 192 GLY A O 1
ATOM 1480 N N . CYS A 1 193 ? 6.328 -3.907 -12.572 1.00 96.50 193 CYS A N 1
ATOM 1481 C CA . CYS A 1 193 ? 7.731 -3.493 -12.583 1.00 96.50 193 CYS A CA 1
ATOM 1482 C C . CYS A 1 193 ? 8.310 -3.327 -11.173 1.00 96.50 193 CYS A C 1
ATOM 1484 O O . CYS A 1 193 ? 7.628 -2.864 -10.263 1.00 96.50 193 CYS A O 1
ATOM 1486 N N . SER A 1 194 ? 9.606 -3.593 -11.023 1.00 95.38 194 SER A N 1
ATOM 1487 C CA . SER A 1 194 ? 10.355 -3.335 -9.790 1.00 95.38 194 SER A CA 1
ATOM 1488 C C . SER A 1 194 ? 11.312 -2.164 -9.974 1.00 95.38 194 SER A C 1
ATOM 1490 O O . SER A 1 194 ? 12.104 -2.148 -10.915 1.00 95.38 194 SER A O 1
ATOM 1492 N N . MET A 1 195 ? 11.288 -1.204 -9.056 1.00 93.25 195 MET A N 1
ATOM 1493 C CA . MET A 1 195 ? 12.249 -0.110 -8.974 1.00 93.25 195 MET A CA 1
ATOM 1494 C C . MET A 1 195 ? 12.999 -0.168 -7.647 1.00 93.25 195 MET A C 1
ATOM 1496 O O . MET A 1 195 ? 12.415 -0.021 -6.569 1.00 93.25 195 MET A O 1
ATOM 1500 N N . LEU A 1 196 ? 14.308 -0.378 -7.757 1.00 89.31 196 LEU A N 1
ATOM 1501 C CA . LEU A 1 196 ? 15.199 -0.609 -6.630 1.00 89.31 196 LEU A CA 1
ATOM 1502 C C . LEU A 1 196 ? 16.312 0.439 -6.604 1.00 89.31 196 LEU A C 1
ATOM 1504 O O . LEU A 1 196 ? 16.861 0.809 -7.649 1.00 89.31 196 LEU A O 1
ATOM 1508 N N . TYR A 1 197 ? 16.679 0.878 -5.399 1.00 84.69 197 TYR A N 1
ATOM 1509 C CA . TYR A 1 197 ? 17.828 1.756 -5.151 1.00 84.69 197 TYR A CA 1
ATOM 1510 C C . TYR A 1 197 ? 17.830 3.057 -5.972 1.00 84.69 197 TYR A C 1
ATOM 1512 O O . TYR A 1 197 ? 18.889 3.584 -6.314 1.00 84.69 197 TYR A O 1
ATOM 1520 N N . ALA A 1 198 ? 16.669 3.592 -6.333 1.00 85.62 198 ALA A N 1
ATOM 1521 C CA . ALA A 1 198 ? 16.579 4.925 -6.906 1.00 85.62 198 ALA A CA 1
ATOM 1522 C C . ALA A 1 198 ? 16.874 5.980 -5.830 1.00 85.62 198 ALA A C 1
ATOM 1524 O O . ALA A 1 198 ? 16.522 5.815 -4.662 1.00 85.62 198 ALA A O 1
ATOM 1525 N N . ASN A 1 199 ? 17.512 7.081 -6.227 1.00 78.94 199 ASN A N 1
ATOM 1526 C CA . ASN A 1 199 ? 17.668 8.263 -5.388 1.00 78.94 199 ASN A CA 1
ATOM 1527 C C . ASN A 1 199 ? 16.276 8.862 -5.140 1.00 78.94 199 ASN A C 1
ATOM 1529 O O . ASN A 1 199 ? 15.580 8.451 -4.222 1.00 78.94 199 ASN A O 1
ATOM 1533 N N . TYR A 1 200 ? 15.771 9.715 -6.022 1.00 82.06 200 TYR A N 1
ATOM 1534 C CA . TYR A 1 200 ? 14.330 9.949 -6.085 1.00 82.06 200 TYR A CA 1
ATOM 1535 C C . TYR A 1 200 ? 13.755 9.047 -7.181 1.00 82.06 200 TYR A C 1
ATOM 1537 O O . TYR A 1 200 ? 14.352 8.951 -8.242 1.00 82.06 200 TYR A O 1
ATOM 1545 N N . GLY A 1 201 ? 12.653 8.342 -6.936 1.00 86.44 201 GLY A N 1
ATOM 1546 C CA . GLY A 1 201 ? 12.092 7.346 -7.852 1.00 86.44 201 GLY A CA 1
ATOM 1547 C C . GLY A 1 201 ? 11.551 7.977 -9.132 1.00 86.44 201 GLY A C 1
ATOM 1548 O O . GLY A 1 201 ? 12.266 8.149 -10.117 1.00 86.44 201 GLY A O 1
ATOM 1549 N N . ILE A 1 202 ? 10.280 8.345 -9.126 1.00 93.56 202 ILE A N 1
ATOM 1550 C CA . ILE A 1 202 ? 9.554 8.828 -10.294 1.00 93.56 202 ILE A CA 1
ATOM 1551 C C . ILE A 1 202 ? 8.964 10.194 -9.971 1.00 93.56 202 ILE A C 1
ATOM 1553 O O . ILE A 1 202 ? 8.244 10.344 -8.989 1.00 93.56 202 ILE A O 1
ATOM 1557 N N . GLN A 1 203 ? 9.251 11.178 -10.818 1.00 93.75 203 GLN A N 1
ATOM 1558 C CA . GLN A 1 203 ? 8.525 12.442 -10.855 1.00 93.75 203 GLN A CA 1
ATOM 1559 C C . GLN A 1 203 ? 7.598 12.450 -12.063 1.00 93.75 203 GLN A C 1
ATOM 1561 O O . GLN A 1 203 ? 8.037 12.193 -13.188 1.00 93.75 203 GLN A O 1
ATOM 1566 N N . VAL A 1 204 ? 6.329 12.768 -11.832 1.00 94.06 204 VAL A N 1
ATOM 1567 C CA . VAL A 1 204 ? 5.298 12.786 -12.864 1.00 94.06 204 VAL A CA 1
ATOM 1568 C C . VAL A 1 204 ? 4.705 14.183 -12.992 1.00 94.06 204 VAL A C 1
ATOM 1570 O O . VAL A 1 204 ? 3.956 14.628 -12.125 1.00 94.06 204 VAL A O 1
ATOM 1573 N N . GLU A 1 205 ? 5.013 14.855 -14.105 1.00 92.38 205 GLU A N 1
ATOM 1574 C CA . GLU A 1 205 ? 4.297 16.057 -14.550 1.00 92.38 205 GLU A CA 1
ATOM 1575 C C . GLU A 1 205 ? 3.237 15.763 -15.633 1.00 92.38 205 GLU A C 1
ATOM 1577 O O . GLU A 1 205 ? 2.329 16.571 -15.864 1.00 92.38 205 GLU A O 1
ATOM 1582 N N . GLY A 1 206 ? 3.409 14.637 -16.334 1.00 91.56 206 GLY A N 1
ATOM 1583 C CA . GLY A 1 206 ? 2.559 14.130 -17.413 1.00 91.56 206 GLY A CA 1
ATOM 1584 C C . GLY A 1 206 ? 1.510 13.128 -16.936 1.00 91.56 206 GLY A C 1
ATOM 1585 O O . GLY A 1 206 ? 1.012 13.231 -15.821 1.00 91.56 206 GLY A O 1
ATOM 1586 N N . ASP A 1 207 ? 1.177 12.150 -17.778 1.00 91.31 207 ASP A N 1
ATOM 1587 C CA . ASP A 1 207 ? 0.272 11.055 -17.406 1.00 91.31 207 ASP A CA 1
ATOM 1588 C C . ASP A 1 207 ? 1.063 9.868 -16.853 1.00 91.31 207 ASP A C 1
ATOM 1590 O O . ASP A 1 207 ? 2.113 9.508 -17.395 1.00 91.31 207 ASP A O 1
ATOM 1594 N N . ALA A 1 208 ? 0.553 9.217 -15.806 1.00 92.69 208 ALA A N 1
ATOM 1595 C CA . ALA A 1 208 ? 1.155 7.993 -15.295 1.00 92.69 208 ALA A CA 1
ATOM 1596 C C . ALA A 1 208 ? 0.127 6.989 -14.775 1.00 92.69 208 ALA A C 1
ATOM 1598 O O . ALA A 1 208 ? -0.837 7.342 -14.096 1.00 92.69 208 ALA A O 1
ATOM 1599 N N . THR A 1 209 ? 0.396 5.716 -15.058 1.00 92.00 209 THR A N 1
ATOM 1600 C CA . THR A 1 209 ? -0.303 4.564 -14.484 1.00 92.00 209 THR A CA 1
ATOM 1601 C C . THR A 1 209 ? 0.715 3.623 -13.855 1.00 92.00 209 THR A C 1
ATOM 1603 O O . THR A 1 209 ? 1.723 3.284 -14.480 1.00 92.00 209 THR A O 1
ATOM 1606 N N . VAL A 1 210 ? 0.462 3.225 -12.608 1.00 96.00 210 VAL A N 1
ATOM 1607 C CA . VAL A 1 210 ? 1.318 2.303 -11.854 1.00 96.00 210 VAL A CA 1
ATOM 1608 C C . VAL A 1 210 ? 0.446 1.176 -11.318 1.00 96.00 210 VAL A C 1
ATOM 1610 O O . VAL A 1 210 ? -0.487 1.420 -10.552 1.00 96.00 210 VAL A O 1
ATOM 1613 N N . ASN A 1 211 ? 0.726 -0.051 -11.744 1.00 94.88 211 ASN A N 1
ATOM 1614 C CA . ASN A 1 211 ? -0.055 -1.223 -11.368 1.00 94.88 211 ASN A CA 1
ATOM 1615 C C . ASN A 1 211 ? 0.857 -2.422 -11.094 1.00 94.88 211 ASN A C 1
ATOM 1617 O O . ASN A 1 211 ? 1.750 -2.707 -11.890 1.00 94.88 211 ASN A O 1
ATOM 1621 N N . GLY A 1 212 ? 0.648 -3.148 -9.997 1.00 94.19 212 GLY A N 1
ATOM 1622 C CA . GLY A 1 212 ? 1.420 -4.370 -9.734 1.00 94.19 212 GLY A CA 1
ATOM 1623 C C . GLY A 1 212 ? 2.909 -4.130 -9.460 1.00 94.19 212 GLY A C 1
ATOM 1624 O O . GLY A 1 212 ? 3.705 -5.044 -9.644 1.00 94.19 212 GLY A O 1
ATOM 1625 N N . CYS A 1 213 ? 3.327 -2.903 -9.138 1.00 96.62 213 CYS A N 1
ATOM 1626 C CA . CYS A 1 213 ? 4.743 -2.536 -9.095 1.00 96.62 213 CYS A CA 1
ATOM 1627 C C . CYS A 1 213 ? 5.339 -2.654 -7.689 1.00 96.62 213 CYS A C 1
ATOM 1629 O O . CYS A 1 213 ? 4.640 -2.499 -6.690 1.00 96.62 213 CYS A O 1
ATOM 1631 N N . ILE A 1 214 ? 6.653 -2.864 -7.609 1.00 95.50 214 ILE A N 1
ATOM 1632 C CA . ILE A 1 214 ? 7.411 -2.900 -6.356 1.00 95.50 214 ILE A CA 1
ATOM 1633 C C . ILE A 1 214 ? 8.403 -1.741 -6.336 1.00 95.50 214 ILE A C 1
ATOM 1635 O O . ILE A 1 214 ? 9.272 -1.633 -7.195 1.00 95.50 214 ILE A O 1
ATOM 1639 N N . PHE A 1 215 ? 8.330 -0.909 -5.308 1.00 94.75 215 PHE A N 1
ATOM 1640 C CA . PHE A 1 215 ? 9.278 0.159 -5.041 1.00 94.75 215 PHE A CA 1
ATOM 1641 C C . PHE A 1 215 ? 9.957 -0.094 -3.706 1.00 94.75 215 PHE A C 1
ATOM 1643 O O . PHE A 1 215 ? 9.336 0.049 -2.648 1.00 94.75 215 PHE A O 1
ATOM 1650 N N . ALA A 1 216 ? 11.237 -0.460 -3.747 1.00 90.62 216 ALA A N 1
ATOM 1651 C CA . ALA A 1 216 ? 11.970 -0.785 -2.534 1.00 90.62 216 ALA A CA 1
ATOM 1652 C C . ALA A 1 216 ? 13.345 -0.126 -2.444 1.00 90.62 216 ALA A C 1
ATOM 1654 O O . ALA A 1 216 ? 14.072 -0.023 -3.434 1.00 90.62 216 ALA A O 1
ATOM 1655 N N . ARG A 1 217 ? 13.723 0.256 -1.216 1.00 85.44 217 ARG A N 1
ATOM 1656 C CA . ARG A 1 217 ? 15.055 0.792 -0.886 1.00 85.44 217 ARG A CA 1
ATOM 1657 C C . ARG A 1 217 ? 15.402 2.074 -1.658 1.00 85.44 217 ARG A C 1
ATOM 1659 O O . ARG A 1 217 ? 16.559 2.287 -2.019 1.00 85.44 217 ARG A O 1
ATOM 1666 N N . ASN A 1 218 ? 14.406 2.921 -1.930 1.00 86.81 218 ASN A N 1
ATOM 1667 C CA . ASN A 1 218 ? 14.575 4.204 -2.623 1.00 86.81 218 ASN A CA 1
ATOM 1668 C C . ASN A 1 218 ? 14.622 5.391 -1.637 1.00 86.81 218 ASN A C 1
ATOM 1670 O O . ASN A 1 218 ? 14.114 5.291 -0.519 1.00 86.81 218 ASN A O 1
ATOM 1674 N N . VAL A 1 219 ? 15.189 6.538 -2.044 1.00 80.62 219 VAL A N 1
ATOM 1675 C CA . VAL A 1 219 ? 15.196 7.783 -1.231 1.00 80.62 219 VAL A CA 1
ATOM 1676 C C . VAL A 1 219 ? 13.931 8.658 -1.441 1.00 80.62 219 VAL A C 1
ATOM 1678 O O . VAL A 1 219 ? 13.573 9.548 -0.669 1.00 80.62 219 VAL A O 1
ATOM 1681 N N . GLY A 1 220 ? 13.182 8.385 -2.494 1.00 76.31 220 GLY A N 1
ATOM 1682 C CA . GLY A 1 220 ? 11.823 8.857 -2.725 1.00 76.31 220 GLY A CA 1
ATOM 1683 C C . GLY A 1 220 ? 11.208 7.980 -3.793 1.00 76.31 220 GLY A C 1
ATOM 1684 O O . GLY A 1 220 ? 11.955 7.306 -4.502 1.00 76.31 220 GLY A O 1
ATOM 1685 N N . VAL A 1 221 ? 9.883 7.935 -3.899 1.00 87.50 221 VAL A N 1
ATOM 1686 C CA . VAL A 1 221 ? 9.263 6.913 -4.746 1.00 87.50 221 VAL A CA 1
ATOM 1687 C C . VAL A 1 221 ? 8.422 7.493 -5.861 1.00 87.50 221 VAL A C 1
ATOM 1689 O O . VAL A 1 221 ? 8.834 7.375 -7.009 1.00 87.50 221 VAL A O 1
ATOM 1692 N N . LEU A 1 222 ? 7.275 8.091 -5.560 1.00 94.44 222 LEU A N 1
ATOM 1693 C CA . LEU A 1 222 ? 6.352 8.546 -6.588 1.00 94.44 222 LEU A CA 1
ATOM 1694 C C . LEU A 1 222 ? 5.824 9.934 -6.242 1.00 94.44 222 LEU A C 1
ATOM 1696 O O . LEU A 1 222 ? 5.015 10.086 -5.332 1.00 94.44 222 LEU A O 1
ATOM 1700 N N . ASP A 1 223 ? 6.303 10.923 -6.990 1.00 93.56 223 ASP A N 1
ATOM 1701 C CA . ASP A 1 223 ? 5.981 12.333 -6.815 1.00 93.56 223 ASP A CA 1
ATOM 1702 C C . ASP A 1 223 ? 5.113 12.792 -7.997 1.00 93.56 223 ASP A C 1
ATOM 1704 O O . ASP A 1 223 ? 5.607 13.002 -9.109 1.00 93.56 223 ASP A O 1
ATOM 1708 N N . PHE A 1 224 ? 3.814 12.955 -7.765 1.00 92.56 224 PHE A N 1
ATOM 1709 C CA . PHE A 1 224 ? 2.881 13.549 -8.717 1.00 92.56 224 PHE A CA 1
ATOM 1710 C C . PHE A 1 224 ? 2.856 15.062 -8.521 1.00 92.56 224 PHE A C 1
ATOM 1712 O O . PHE A 1 224 ? 2.411 15.549 -7.486 1.00 92.56 224 PHE A O 1
ATOM 1719 N N . VAL A 1 225 ? 3.354 15.795 -9.515 1.00 88.44 225 VAL A N 1
ATOM 1720 C CA . VAL A 1 225 ? 3.519 17.261 -9.473 1.00 88.44 225 VAL A CA 1
ATOM 1721 C C . VAL A 1 225 ? 3.027 17.929 -10.762 1.00 88.44 225 VAL A C 1
ATOM 1723 O O . VAL A 1 225 ? 3.439 19.034 -11.120 1.00 88.44 225 VAL A O 1
ATOM 1726 N N . GLY A 1 226 ? 2.211 17.213 -11.539 1.00 78.00 226 GLY A N 1
ATOM 1727 C CA . GLY A 1 226 ? 1.752 17.682 -12.838 1.00 78.00 226 GLY A CA 1
ATOM 1728 C C . GLY A 1 226 ? 0.859 18.903 -12.767 1.00 78.00 226 GLY A C 1
ATOM 1729 O O . GLY A 1 226 ? 0.194 19.181 -11.779 1.00 78.00 226 GLY A O 1
ATOM 1730 N N . GLN A 1 227 ? 0.829 19.631 -13.877 1.00 74.44 227 GLN A N 1
ATOM 1731 C CA . GLN A 1 227 ? -0.091 20.740 -14.093 1.00 74.44 227 GLN A CA 1
ATOM 1732 C C . GLN A 1 227 ? -1.229 20.296 -15.014 1.00 74.44 227 GLN A C 1
ATOM 1734 O O . GLN A 1 227 ? -1.060 19.392 -15.836 1.00 74.44 227 GLN A O 1
ATOM 1739 N N . GLY A 1 228 ? -2.379 20.964 -14.910 1.00 76.69 228 GLY A N 1
ATOM 1740 C CA . GLY A 1 228 ? -3.581 20.582 -15.664 1.00 76.69 228 GLY A CA 1
ATOM 1741 C C . GLY A 1 228 ? -4.511 19.672 -14.866 1.00 76.69 228 GLY A C 1
ATOM 1742 O O . GLY A 1 228 ? -4.208 19.339 -13.724 1.00 76.69 228 GLY A O 1
ATOM 1743 N N . SER A 1 229 ? -5.655 19.329 -15.458 1.00 81.75 229 SER A N 1
ATOM 1744 C CA . SER A 1 229 ? -6.567 18.341 -14.879 1.00 81.75 229 SER A CA 1
ATOM 1745 C C . SER A 1 229 ? -6.085 16.942 -15.242 1.00 81.75 229 SER A C 1
ATOM 1747 O O . SER A 1 229 ? -5.848 16.672 -16.423 1.00 81.75 229 SER A O 1
ATOM 1749 N N . ARG A 1 230 ? -5.851 16.109 -14.225 1.00 85.62 230 ARG A N 1
ATOM 1750 C CA . ARG A 1 230 ? -5.245 14.779 -14.355 1.00 85.62 230 ARG A CA 1
ATOM 1751 C C . ARG A 1 230 ? -5.798 13.837 -13.297 1.00 85.62 230 ARG A C 1
ATOM 1753 O O . ARG A 1 230 ? -6.012 14.254 -12.161 1.00 85.62 230 ARG A O 1
ATOM 1760 N N . ASP A 1 231 ? -5.928 12.575 -13.685 1.00 88.19 231 ASP A N 1
ATOM 1761 C CA . ASP A 1 231 ? -6.354 11.485 -12.816 1.00 88.19 231 ASP A CA 1
ATOM 1762 C C . ASP A 1 231 ? -5.217 10.473 -12.705 1.00 88.19 231 ASP A C 1
ATOM 1764 O O . ASP A 1 231 ? -4.913 9.740 -13.651 1.00 88.19 231 ASP A O 1
ATOM 1768 N N . TYR A 1 232 ? -4.561 10.446 -11.550 1.00 92.38 232 TYR A N 1
ATOM 1769 C CA . TYR A 1 232 ? -3.486 9.503 -11.280 1.00 92.38 232 TYR A CA 1
ATOM 1770 C C . TYR A 1 232 ? -4.026 8.253 -10.601 1.00 92.38 232 TYR A C 1
ATOM 1772 O O . TYR A 1 232 ? -4.897 8.313 -9.731 1.00 92.38 232 TYR A O 1
ATOM 1780 N N . SER A 1 233 ? -3.474 7.102 -10.976 1.00 92.38 233 SER A N 1
ATOM 1781 C CA . SER A 1 233 ? -3.868 5.819 -10.406 1.00 92.38 233 SER A CA 1
ATOM 1782 C C . SER A 1 233 ? -2.649 4.976 -10.053 1.00 92.38 233 SER A C 1
ATOM 1784 O O . SER A 1 233 ? -1.825 4.665 -10.917 1.00 92.38 233 SER A O 1
ATOM 1786 N N . VAL A 1 234 ? -2.600 4.549 -8.793 1.00 96.81 234 VAL A N 1
ATOM 1787 C CA . VAL A 1 234 ? -1.618 3.609 -8.247 1.00 96.81 234 VAL A CA 1
ATOM 1788 C C . VAL A 1 234 ? -2.377 2.432 -7.652 1.00 96.81 234 VAL A C 1
ATOM 1790 O O . VAL A 1 234 ? -3.190 2.625 -6.748 1.00 96.81 234 VAL A O 1
ATOM 1793 N N . ARG A 1 235 ? -2.161 1.225 -8.180 1.00 93.50 235 ARG A N 1
ATOM 1794 C CA . ARG A 1 235 ? -2.908 0.033 -7.754 1.00 93.50 235 ARG A CA 1
ATOM 1795 C C . ARG A 1 235 ? -2.023 -1.179 -7.535 1.00 93.50 235 ARG A C 1
ATOM 1797 O O . ARG A 1 235 ? -0.994 -1.301 -8.201 1.00 93.50 235 ARG A O 1
ATOM 1804 N N . ASN A 1 236 ? -2.439 -2.092 -6.658 1.00 93.44 236 ASN A N 1
ATOM 1805 C CA . ASN A 1 236 ? -1.823 -3.417 -6.498 1.00 93.44 236 ASN A CA 1
ATOM 1806 C C . ASN A 1 236 ? -0.298 -3.355 -6.290 1.00 93.44 236 ASN A C 1
ATOM 1808 O O . ASN A 1 236 ? 0.432 -4.190 -6.813 1.00 93.44 236 ASN A O 1
ATOM 1812 N N . SER A 1 237 ? 0.209 -2.294 -5.661 1.00 95.94 237 SER A N 1
ATOM 1813 C CA . SER A 1 237 ? 1.641 -1.973 -5.663 1.00 95.94 237 SER A CA 1
ATOM 1814 C C . SER A 1 237 ? 2.211 -1.950 -4.251 1.00 95.94 237 SER A C 1
ATOM 1816 O O . SER A 1 237 ? 1.539 -1.565 -3.297 1.00 95.94 237 SER A O 1
ATOM 1818 N N . VAL A 1 238 ? 3.480 -2.328 -4.130 1.00 95.75 238 VAL A N 1
ATOM 1819 C CA . VAL A 1 238 ? 4.198 -2.431 -2.859 1.00 95.75 238 VAL A CA 1
ATOM 1820 C C . VAL A 1 238 ? 5.270 -1.352 -2.792 1.00 95.75 238 VAL A C 1
ATOM 1822 O O . VAL A 1 238 ? 6.149 -1.275 -3.644 1.00 95.75 238 VAL A O 1
ATOM 1825 N N . PHE A 1 239 ? 5.233 -0.545 -1.744 1.00 95.81 239 PHE A N 1
ATOM 1826 C CA . PHE A 1 239 ? 6.195 0.490 -1.403 1.00 95.81 239 PHE A CA 1
ATOM 1827 C C . PHE A 1 239 ? 6.812 0.111 -0.064 1.00 95.81 239 PHE A C 1
ATOM 1829 O O . PHE A 1 239 ? 6.149 0.204 0.972 1.00 95.81 239 PHE A O 1
ATOM 1836 N N . ARG A 1 240 ? 8.070 -0.336 -0.072 1.00 90.88 240 ARG A N 1
ATOM 1837 C CA . ARG A 1 240 ? 8.709 -0.860 1.136 1.00 90.88 240 ARG A CA 1
ATOM 1838 C C . ARG A 1 240 ? 10.091 -0.291 1.386 1.00 90.88 240 ARG A C 1
ATOM 1840 O O . ARG A 1 240 ? 10.916 -0.242 0.477 1.00 90.88 240 ARG A O 1
ATOM 1847 N N . ASN A 1 241 ? 10.384 0.034 2.640 1.00 87.56 241 ASN A N 1
ATOM 1848 C CA . ASN A 1 241 ? 11.732 0.414 3.068 1.00 87.56 241 ASN A CA 1
ATOM 1849 C C . ASN A 1 241 ? 12.275 1.606 2.251 1.00 87.56 241 ASN A C 1
ATOM 1851 O O . ASN A 1 241 ? 13.420 1.584 1.810 1.00 87.56 241 ASN A O 1
ATOM 1855 N N . ASN A 1 242 ? 11.441 2.616 1.979 1.00 88.62 242 ASN A N 1
ATOM 1856 C CA . ASN A 1 242 ? 11.855 3.837 1.279 1.00 88.62 242 ASN A CA 1
ATOM 1857 C C . ASN A 1 242 ? 12.060 4.990 2.278 1.00 88.62 242 ASN A C 1
ATOM 1859 O O . ASN A 1 242 ? 11.256 5.180 3.189 1.00 88.62 242 ASN A O 1
ATOM 1863 N N . TRP A 1 243 ? 13.115 5.795 2.130 1.00 80.81 243 TRP A N 1
ATOM 1864 C CA . TRP A 1 243 ? 13.567 6.725 3.184 1.00 80.81 243 TRP A CA 1
ATOM 1865 C C . TRP A 1 243 ? 13.747 8.152 2.677 1.00 80.81 243 TRP A C 1
ATOM 1867 O O . TRP A 1 243 ? 14.193 8.335 1.571 1.00 80.81 243 TRP A O 1
ATOM 1877 N N . LYS A 1 244 ? 13.546 9.188 3.495 1.00 82.19 244 LYS A N 1
ATOM 1878 C CA . LYS A 1 244 ? 13.685 10.618 3.117 1.00 82.19 244 LYS A CA 1
ATOM 1879 C C . LYS A 1 244 ? 12.639 11.212 2.145 1.00 82.19 244 LYS A C 1
ATOM 1881 O O . LYS A 1 244 ? 12.741 12.413 1.895 1.00 82.19 244 LYS A O 1
ATOM 1886 N N . ARG A 1 245 ? 11.600 10.496 1.688 1.00 83.56 245 ARG A N 1
ATOM 1887 C CA . ARG A 1 245 ? 10.321 11.059 1.159 1.00 83.56 245 ARG A CA 1
ATOM 1888 C C . ARG A 1 245 ? 9.142 10.117 1.421 1.00 83.56 245 ARG A C 1
ATOM 1890 O O . ARG A 1 245 ? 9.357 8.964 1.787 1.00 83.56 245 ARG A O 1
ATOM 1897 N N . ALA A 1 246 ? 7.917 10.629 1.280 1.00 91.12 246 ALA A N 1
ATOM 1898 C CA . ALA A 1 246 ? 6.716 9.798 1.286 1.00 91.12 246 ALA A CA 1
ATOM 1899 C C . ALA A 1 246 ? 6.789 8.736 0.176 1.00 91.12 246 ALA A C 1
ATOM 1901 O O . ALA A 1 246 ? 7.431 8.958 -0.855 1.00 91.12 246 ALA A O 1
ATOM 1902 N N . ALA A 1 247 ? 6.142 7.590 0.387 1.00 95.12 247 ALA A N 1
ATOM 1903 C CA . ALA A 1 247 ? 5.996 6.582 -0.659 1.00 95.12 247 ALA A CA 1
ATOM 1904 C C . ALA A 1 247 ? 5.157 7.118 -1.828 1.00 95.12 247 ALA A C 1
ATOM 1906 O O . ALA A 1 247 ? 5.469 6.861 -2.987 1.00 95.12 247 ALA A O 1
ATOM 1907 N N . ILE A 1 248 ? 4.131 7.916 -1.542 1.00 96.56 248 ILE A N 1
ATOM 1908 C CA . ILE A 1 248 ? 3.397 8.656 -2.566 1.00 96.56 248 ILE A CA 1
ATOM 1909 C C . ILE A 1 248 ? 3.278 10.105 -2.110 1.00 96.56 248 ILE A C 1
ATOM 1911 O O . ILE A 1 248 ? 2.718 10.379 -1.051 1.00 96.56 248 ILE A O 1
ATOM 1915 N N . LEU A 1 249 ? 3.806 11.024 -2.912 1.00 94.00 249 LEU A N 1
ATOM 1916 C CA . LEU A 1 249 ? 3.602 12.458 -2.770 1.00 94.00 249 LEU A CA 1
ATOM 1917 C C . LEU A 1 249 ? 2.689 12.927 -3.899 1.00 94.00 249 LEU A C 1
ATOM 1919 O O . LEU A 1 249 ? 2.973 12.698 -5.074 1.00 94.00 249 LEU A O 1
ATOM 1923 N N . PHE A 1 250 ? 1.615 13.615 -3.541 1.00 92.50 250 PHE A N 1
ATOM 1924 C CA . PHE A 1 250 ? 0.722 14.268 -4.485 1.00 92.50 250 PHE A CA 1
ATOM 1925 C C . PHE A 1 250 ? 0.653 15.754 -4.168 1.00 92.50 250 PHE A C 1
ATOM 1927 O O . PHE A 1 250 ? 0.192 16.149 -3.098 1.00 92.50 250 PHE A O 1
ATOM 1934 N N . ASP A 1 251 ? 1.150 16.557 -5.101 1.00 89.12 251 ASP A N 1
ATOM 1935 C CA . ASP A 1 251 ? 1.205 18.009 -5.015 1.00 89.12 251 ASP A CA 1
ATOM 1936 C C . ASP A 1 251 ? 0.283 18.613 -6.079 1.00 89.12 251 ASP A C 1
ATOM 1938 O O . ASP A 1 251 ? 0.620 18.644 -7.266 1.00 89.12 251 ASP A O 1
ATOM 1942 N N . SER A 1 252 ? -0.900 19.060 -5.653 1.00 81.56 252 SER A N 1
ATOM 1943 C CA . SER A 1 252 ? -1.855 19.721 -6.546 1.00 81.56 252 SER A CA 1
ATOM 1944 C C . SER A 1 252 ? -1.492 21.201 -6.702 1.00 81.56 252 SER A C 1
ATOM 1946 O O . SER A 1 252 ? -1.350 21.935 -5.722 1.00 81.56 252 SER A O 1
ATOM 1948 N N . ASP A 1 253 ? -1.324 21.643 -7.952 1.00 74.38 253 ASP A N 1
ATOM 1949 C CA . ASP A 1 253 ? -0.856 22.996 -8.271 1.00 74.38 253 ASP A CA 1
ATOM 1950 C C . ASP A 1 253 ? -1.999 23.942 -8.686 1.00 74.38 253 ASP A C 1
ATOM 1952 O O . ASP A 1 253 ? -2.367 24.817 -7.905 1.00 74.38 253 ASP A O 1
ATOM 1956 N N . ILE A 1 254 ? -2.565 23.800 -9.901 1.00 64.44 254 ILE A N 1
ATOM 1957 C CA . ILE A 1 254 ? -3.414 24.843 -10.536 1.00 64.44 254 ILE A CA 1
ATOM 1958 C C . ILE A 1 254 ? -4.800 24.416 -11.054 1.00 64.44 254 ILE A C 1
ATOM 1960 O O . ILE A 1 254 ? -5.572 25.283 -11.458 1.00 64.44 254 ILE A O 1
ATOM 1964 N N . ASN A 1 255 ? -5.133 23.124 -11.107 1.00 72.44 255 ASN A N 1
ATOM 1965 C CA . ASN A 1 255 ? -6.401 22.626 -11.667 1.00 72.44 255 ASN A CA 1
ATOM 1966 C C . ASN A 1 255 ? -6.901 21.407 -10.880 1.00 72.44 255 ASN A C 1
ATOM 1968 O O . ASN A 1 255 ? -6.143 20.829 -10.112 1.00 72.44 255 ASN A O 1
ATOM 1972 N N . GLU A 1 256 ? -8.158 21.010 -11.096 1.00 76.62 256 GLU A N 1
ATOM 1973 C CA . GLU A 1 256 ? -8.755 19.825 -10.466 1.00 76.62 256 GLU A CA 1
ATOM 1974 C C . GLU A 1 256 ? -7.984 18.558 -10.852 1.00 76.62 256 GLU A C 1
ATOM 1976 O O . GLU A 1 256 ? -7.936 18.179 -12.026 1.00 76.62 256 GLU A O 1
ATOM 1981 N N . GLN A 1 257 ? -7.359 17.937 -9.857 1.00 83.50 257 GLN A N 1
ATOM 1982 C CA . GLN A 1 257 ? -6.588 16.712 -9.999 1.00 83.50 257 GLN A CA 1
ATOM 1983 C C . GLN A 1 257 ? -7.094 15.682 -9.007 1.00 83.50 257 GLN A C 1
ATOM 1985 O O . GLN A 1 257 ? -7.446 16.026 -7.873 1.00 83.50 257 GLN A O 1
ATOM 1990 N N . SER A 1 258 ? -7.090 14.425 -9.435 1.00 89.75 258 SER A N 1
ATOM 1991 C CA . SER A 1 258 ? -7.456 13.311 -8.581 1.00 89.75 258 SER A CA 1
ATOM 1992 C C . SER A 1 258 ? -6.319 12.305 -8.442 1.00 89.75 258 SER A C 1
ATOM 1994 O O . SER A 1 258 ? -5.540 12.066 -9.370 1.00 89.75 258 SER A O 1
ATOM 1996 N N . LEU A 1 259 ? -6.228 11.705 -7.259 1.00 94.00 259 LEU A N 1
ATOM 1997 C CA . LEU A 1 259 ? -5.363 10.565 -6.991 1.00 94.00 259 LEU A CA 1
ATOM 1998 C C . LEU A 1 259 ? -6.207 9.405 -6.469 1.00 94.00 259 LEU A C 1
ATOM 2000 O O . LEU A 1 259 ? -6.861 9.511 -5.435 1.00 94.00 259 LEU A O 1
ATOM 2004 N N . THR A 1 260 ? -6.132 8.264 -7.147 1.00 95.69 260 THR A N 1
ATOM 2005 C CA . THR A 1 260 ? -6.620 6.988 -6.619 1.00 95.69 260 THR A CA 1
ATOM 2006 C C . THR A 1 260 ? -5.442 6.104 -6.228 1.00 95.69 260 THR A C 1
ATOM 2008 O O . THR A 1 260 ? -4.636 5.728 -7.082 1.00 95.69 260 THR A O 1
ATOM 2011 N N . VAL A 1 261 ? -5.376 5.721 -4.955 1.00 97.69 261 VAL A N 1
ATOM 2012 C CA . VAL A 1 261 ? -4.474 4.683 -4.445 1.00 97.69 261 VAL A CA 1
ATOM 2013 C C . VAL A 1 261 ? -5.333 3.525 -3.956 1.00 97.69 261 VAL A C 1
ATOM 2015 O O . VAL A 1 261 ? -6.167 3.716 -3.071 1.00 97.69 261 VAL A O 1
ATOM 2018 N N . SER A 1 262 ? -5.173 2.333 -4.528 1.00 94.88 262 SER A N 1
ATOM 2019 C CA . SER A 1 262 ? -5.924 1.175 -4.044 1.00 94.88 262 SER A CA 1
ATOM 2020 C C . SER A 1 262 ? -5.136 -0.115 -4.018 1.00 94.88 262 SER A C 1
ATOM 2022 O O . SER A 1 262 ? -4.329 -0.354 -4.908 1.00 94.88 262 SER A O 1
ATOM 2024 N N . ASP A 1 263 ? -5.425 -0.976 -3.043 1.00 92.69 263 ASP A N 1
ATOM 2025 C CA . ASP A 1 263 ? -4.845 -2.323 -2.995 1.00 92.69 263 ASP A CA 1
ATOM 2026 C C . ASP A 1 263 ? -3.307 -2.270 -2.891 1.00 92.69 263 ASP A C 1
ATOM 2028 O O . ASP A 1 263 ? -2.593 -3.034 -3.535 1.00 92.69 263 ASP A O 1
ATOM 2032 N N . CYS A 1 264 ? -2.779 -1.291 -2.149 1.00 95.56 264 CYS A N 1
ATOM 2033 C CA . CYS A 1 264 ? -1.344 -1.030 -2.058 1.00 95.56 264 CYS A CA 1
ATOM 2034 C C . CYS A 1 264 ? -0.802 -1.247 -0.642 1.00 95.56 264 CYS A C 1
ATOM 2036 O O . CYS A 1 264 ? -1.418 -0.834 0.342 1.00 95.56 264 CYS A O 1
ATOM 2038 N N . ASP A 1 265 ? 0.419 -1.770 -0.566 1.00 95.00 265 ASP A N 1
ATOM 2039 C CA . ASP A 1 265 ? 1.173 -1.936 0.677 1.00 95.00 265 ASP A CA 1
ATOM 2040 C C . ASP A 1 265 ? 2.239 -0.844 0.785 1.00 95.00 265 ASP A C 1
ATOM 2042 O O . ASP A 1 265 ? 3.238 -0.869 0.075 1.00 95.00 265 ASP A O 1
ATOM 2046 N N . LEU A 1 266 ? 2.045 0.133 1.666 1.00 96.50 266 LEU A N 1
ATOM 2047 C CA . LEU A 1 266 ? 2.969 1.228 1.953 1.00 96.50 266 LEU A CA 1
ATOM 2048 C C . LEU A 1 266 ? 3.588 1.009 3.335 1.00 96.50 266 LEU A C 1
ATOM 2050 O O . LEU A 1 266 ? 3.202 1.637 4.325 1.00 96.50 266 LEU A O 1
ATOM 2054 N N . ILE A 1 267 ? 4.562 0.100 3.385 1.00 92.69 267 ILE A N 1
ATOM 2055 C CA . ILE A 1 267 ? 5.112 -0.446 4.626 1.00 92.69 267 ILE A CA 1
ATOM 2056 C C . ILE A 1 267 ? 6.524 0.086 4.895 1.00 92.69 267 ILE A C 1
ATOM 2058 O O . ILE A 1 267 ? 7.405 0.004 4.040 1.00 92.69 267 ILE A O 1
ATOM 2062 N N . ASN A 1 268 ? 6.776 0.564 6.115 1.00 90.75 268 ASN A N 1
ATOM 2063 C CA . ASN A 1 268 ? 8.119 0.955 6.570 1.00 90.75 268 ASN A CA 1
ATOM 2064 C C . ASN A 1 268 ? 8.800 2.015 5.678 1.00 90.75 268 ASN A C 1
ATOM 2066 O O . ASN A 1 268 ? 9.991 1.933 5.369 1.00 90.75 268 ASN A O 1
ATOM 2070 N N . ASN A 1 269 ? 8.036 3.010 5.222 1.00 91.75 269 ASN A N 1
ATOM 2071 C CA . ASN A 1 269 ? 8.553 4.151 4.466 1.00 91.75 269 ASN A CA 1
ATOM 2072 C C . ASN A 1 269 ? 8.767 5.367 5.376 1.00 91.75 269 ASN A C 1
ATOM 2074 O O . ASN A 1 269 ? 8.463 5.328 6.568 1.00 91.75 269 ASN A O 1
ATOM 2078 N N . TRP A 1 270 ? 9.253 6.493 4.834 1.00 89.88 270 TRP A N 1
ATOM 2079 C CA . TRP A 1 270 ? 9.324 7.725 5.628 1.00 89.88 270 TRP A CA 1
ATOM 2080 C C . TRP A 1 270 ? 7.928 8.186 6.072 1.00 89.88 270 TRP A C 1
ATOM 2082 O O . TRP A 1 270 ? 7.701 8.441 7.251 1.00 89.88 270 TRP A O 1
ATOM 2092 N N . ARG A 1 271 ? 7.008 8.263 5.109 1.00 92.38 271 ARG A N 1
ATOM 2093 C CA . ARG A 1 271 ? 5.558 8.443 5.253 1.00 92.38 271 ARG A CA 1
ATOM 2094 C C . ARG A 1 271 ? 4.878 7.524 4.249 1.00 92.38 271 ARG A C 1
ATOM 2096 O O . ARG A 1 271 ? 5.499 7.192 3.235 1.00 92.38 271 ARG A O 1
ATOM 2103 N N . GLY A 1 272 ? 3.621 7.173 4.489 1.00 96.31 272 GLY A N 1
ATOM 2104 C CA . GLY A 1 272 ? 2.814 6.479 3.491 1.00 96.31 272 GLY A CA 1
ATOM 2105 C C . GLY A 1 272 ? 2.438 7.412 2.341 1.00 96.31 272 GLY A C 1
ATOM 2106 O O . GLY A 1 272 ? 3.124 7.462 1.319 1.00 96.31 272 GLY A O 1
ATOM 2107 N N . VAL A 1 273 ? 1.367 8.181 2.526 1.00 97.31 273 VAL A N 1
ATOM 2108 C CA . VAL A 1 273 ? 0.848 9.128 1.528 1.00 97.31 273 VAL A CA 1
ATOM 2109 C C . VAL A 1 273 ? 0.943 10.555 2.062 1.00 97.31 273 VAL A C 1
ATOM 2111 O O . VAL A 1 273 ? 0.554 10.812 3.198 1.00 97.31 273 VAL A O 1
ATOM 2114 N N . ASP A 1 274 ? 1.445 11.482 1.250 1.00 94.50 274 ASP A N 1
ATOM 2115 C CA . ASP A 1 274 ? 1.493 12.917 1.552 1.00 94.50 274 ASP A CA 1
ATOM 2116 C C . ASP A 1 274 ? 0.733 13.689 0.463 1.00 94.50 274 ASP A C 1
ATOM 2118 O O . ASP A 1 274 ? 1.109 13.661 -0.711 1.00 94.50 274 ASP A O 1
ATOM 2122 N N . LEU A 1 275 ? -0.368 14.329 0.852 1.00 92.06 275 LEU A N 1
ATOM 2123 C CA . LEU A 1 275 ? -1.222 15.152 0.001 1.00 92.06 275 LEU A CA 1
ATOM 2124 C C . LEU A 1 275 ? -0.980 16.625 0.347 1.00 92.06 275 LEU A C 1
ATOM 2126 O O . LEU A 1 275 ? -1.282 17.072 1.456 1.00 92.06 275 LEU A O 1
ATOM 2130 N N . THR A 1 276 ? -0.454 17.396 -0.597 1.00 87.88 276 THR A N 1
ATOM 2131 C CA . THR A 1 276 ? -0.071 18.800 -0.398 1.00 87.88 276 THR A CA 1
ATOM 2132 C C . THR A 1 276 ? -0.491 19.661 -1.589 1.00 87.88 276 THR A C 1
ATOM 2134 O O . THR A 1 276 ? -0.849 19.150 -2.649 1.00 87.88 276 THR A O 1
ATOM 2137 N N . THR A 1 277 ? -0.438 20.982 -1.422 1.00 81.88 277 THR A N 1
ATOM 2138 C CA . THR A 1 277 ? -0.494 21.941 -2.535 1.00 81.88 277 THR A CA 1
ATOM 2139 C C . THR A 1 277 ? 0.661 22.927 -2.424 1.00 81.88 277 THR A C 1
ATOM 2141 O O . THR A 1 277 ? 1.010 23.343 -1.319 1.00 81.88 277 THR A O 1
ATOM 2144 N N . SER A 1 278 ? 1.294 23.281 -3.544 1.00 74.31 278 SER A N 1
ATOM 2145 C CA . SER A 1 278 ? 2.498 24.130 -3.571 1.00 74.31 278 SER A CA 1
ATOM 2146 C C . SER A 1 278 ? 2.272 25.561 -4.059 1.00 74.31 278 SER A C 1
ATOM 2148 O O . SER A 1 278 ? 3.078 26.431 -3.706 1.00 74.31 278 SER A O 1
ATOM 2150 N N . SER A 1 279 ? 1.202 25.850 -4.814 1.00 65.94 279 SER A N 1
ATOM 2151 C CA . SER A 1 279 ? 1.042 27.199 -5.389 1.00 65.94 279 SER A CA 1
ATOM 2152 C C . SER A 1 279 ? -0.359 27.812 -5.470 1.00 65.94 279 SER A C 1
ATOM 2154 O O . SER A 1 279 ? -0.402 29.044 -5.536 1.00 65.94 279 SER A O 1
ATOM 2156 N N . THR A 1 280 ? -1.486 27.075 -5.483 1.00 63.75 280 THR A N 1
ATOM 2157 C CA . THR A 1 280 ? -2.828 27.705 -5.612 1.00 63.75 280 THR A CA 1
ATOM 2158 C C . THR A 1 280 ? -4.014 26.930 -4.987 1.00 63.75 280 THR A C 1
ATOM 2160 O O . THR A 1 280 ? -3.847 25.844 -4.451 1.00 63.75 280 THR A O 1
ATOM 2163 N N . LEU A 1 281 ? -5.224 27.520 -5.084 1.00 64.38 281 LEU A N 1
ATOM 2164 C CA . LEU A 1 281 ? -6.549 27.101 -4.568 1.00 64.38 281 LEU A CA 1
ATOM 2165 C C . LEU A 1 281 ? -7.141 25.804 -5.173 1.00 64.38 281 LEU A C 1
ATOM 2167 O O . LEU A 1 281 ? -8.361 25.617 -5.115 1.00 64.38 281 LEU A O 1
ATOM 2171 N N . ALA A 1 282 ? -6.348 24.963 -5.835 1.00 71.75 282 ALA A N 1
ATOM 2172 C CA . ALA A 1 282 ? -6.874 23.780 -6.512 1.00 71.75 282 ALA A CA 1
ATOM 2173 C C . ALA A 1 282 ? -7.353 22.741 -5.484 1.00 71.75 282 ALA A C 1
ATOM 2175 O O . ALA A 1 282 ? -6.591 22.416 -4.572 1.00 71.75 282 ALA A O 1
ATOM 2176 N N . PRO A 1 283 ? -8.587 22.216 -5.604 1.00 79.06 283 PRO A N 1
ATOM 2177 C CA . PRO A 1 283 ? -9.050 21.228 -4.656 1.00 79.06 283 PRO A CA 1
ATOM 2178 C C . PRO A 1 283 ? -8.283 19.912 -4.801 1.00 79.06 283 PRO A C 1
ATOM 2180 O O . PRO A 1 283 ? -7.936 19.503 -5.913 1.00 79.06 283 PRO A O 1
ATOM 2183 N N . ILE A 1 284 ? -8.023 19.252 -3.673 1.00 83.31 284 ILE A N 1
ATOM 2184 C CA . ILE A 1 284 ? -7.463 17.898 -3.646 1.00 83.31 284 ILE A CA 1
ATOM 2185 C C . ILE A 1 284 ? -8.619 16.899 -3.643 1.00 83.31 284 ILE A C 1
ATOM 2187 O O . ILE A 1 284 ? -9.429 16.897 -2.718 1.00 83.31 284 ILE A O 1
ATOM 2191 N N . HIS A 1 285 ? -8.661 16.015 -4.640 1.00 89.31 285 HIS A N 1
ATOM 2192 C CA . HIS A 1 285 ? -9.530 14.840 -4.622 1.00 89.31 285 HIS A CA 1
ATOM 2193 C C . HIS A 1 285 ? -8.671 13.585 -4.493 1.00 89.31 285 HIS A C 1
ATOM 2195 O O . HIS A 1 285 ? -7.884 13.265 -5.383 1.00 89.31 285 HIS A O 1
ATOM 2201 N N . ALA A 1 286 ? -8.795 12.869 -3.380 1.00 93.50 286 ALA A N 1
ATOM 2202 C CA . ALA A 1 286 ? -8.020 11.658 -3.150 1.00 93.50 286 ALA A CA 1
ATOM 2203 C C . ALA A 1 286 ? -8.908 10.518 -2.657 1.00 93.50 286 ALA A C 1
ATOM 2205 O O . ALA A 1 286 ? -9.675 10.678 -1.712 1.00 93.50 286 ALA A O 1
ATOM 2206 N N . THR A 1 287 ? -8.758 9.350 -3.274 1.00 95.88 287 THR A N 1
ATOM 2207 C CA . THR A 1 287 ? -9.374 8.102 -2.821 1.00 95.88 287 THR A CA 1
ATOM 2208 C C . THR A 1 287 ? -8.273 7.109 -2.489 1.00 95.88 287 THR A C 1
ATOM 2210 O O . THR A 1 287 ? -7.529 6.680 -3.371 1.00 95.88 287 THR A O 1
ATOM 2213 N N . ILE A 1 288 ? -8.169 6.735 -1.218 1.00 97.69 288 ILE A N 1
ATOM 2214 C CA . ILE A 1 288 ? -7.186 5.787 -0.693 1.00 97.69 288 ILE A CA 1
ATOM 2215 C C . ILE A 1 288 ? -7.963 4.619 -0.096 1.00 97.69 288 ILE A C 1
ATOM 2217 O O . ILE A 1 288 ? -8.625 4.778 0.928 1.00 97.69 288 ILE A O 1
ATOM 2221 N N . ARG A 1 289 ? -7.923 3.448 -0.736 1.00 94.00 289 ARG A N 1
ATOM 2222 C CA . ARG A 1 289 ? -8.798 2.333 -0.348 1.00 94.00 289 ARG A CA 1
ATOM 2223 C C . ARG A 1 289 ? -8.111 0.974 -0.338 1.00 94.00 289 ARG A C 1
ATOM 2225 O O . ARG A 1 289 ? -7.365 0.673 -1.262 1.00 94.00 289 ARG A O 1
ATOM 2232 N N . ARG A 1 290 ? -8.420 0.118 0.641 1.00 92.00 290 ARG A N 1
ATOM 2233 C CA . ARG A 1 290 ? -7.829 -1.236 0.758 1.00 92.00 290 ARG A CA 1
ATOM 2234 C C . ARG A 1 290 ? -6.301 -1.211 0.756 1.00 92.00 290 ARG A C 1
ATOM 2236 O O . ARG A 1 290 ? -5.658 -2.013 0.092 1.00 92.00 290 ARG A O 1
ATOM 2243 N N . CYS A 1 291 ? -5.723 -0.234 1.447 1.00 95.94 291 CYS A N 1
ATOM 2244 C CA . CYS A 1 291 ? -4.276 -0.072 1.529 1.00 95.94 291 CYS A CA 1
ATOM 2245 C C . CYS A 1 291 ? -3.768 -0.435 2.922 1.00 95.94 291 CYS A C 1
ATOM 2247 O O . CYS A 1 291 ? -4.385 -0.078 3.927 1.00 95.94 291 CYS A O 1
ATOM 2249 N N . ASN A 1 292 ? -2.595 -1.057 2.981 1.00 95.12 292 ASN A N 1
ATOM 2250 C CA . ASN A 1 292 ? -1.855 -1.252 4.217 1.00 95.12 292 ASN A CA 1
ATOM 2251 C C . ASN A 1 292 ? -0.755 -0.195 4.339 1.00 95.12 292 ASN A C 1
ATOM 2253 O O . ASN A 1 292 ? 0.274 -0.277 3.680 1.00 95.12 292 ASN A O 1
ATOM 2257 N N . ILE A 1 293 ? -0.973 0.816 5.170 1.00 97.06 293 ILE A N 1
ATOM 2258 C CA . ILE A 1 293 ? -0.110 1.985 5.341 1.00 97.06 293 ILE A CA 1
ATOM 2259 C C . ILE A 1 293 ? 0.467 1.962 6.758 1.00 97.06 293 ILE A C 1
ATOM 2261 O O . ILE A 1 293 ? 0.040 2.704 7.646 1.00 97.06 293 ILE A O 1
ATOM 2265 N N . SER A 1 294 ? 1.428 1.067 6.975 1.00 94.44 294 SER A N 1
ATOM 2266 C CA . SER A 1 294 ? 1.840 0.660 8.321 1.00 94.44 294 SER A CA 1
ATOM 2267 C C . SER A 1 294 ? 3.350 0.697 8.540 1.00 94.4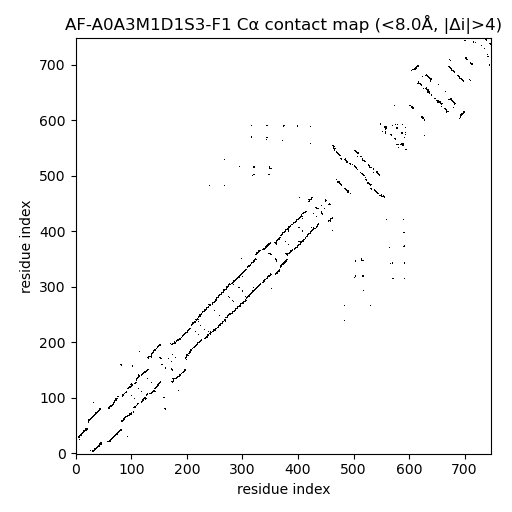4 294 SER A C 1
ATOM 2269 O O . SER A 1 294 ? 4.155 0.555 7.619 1.00 94.44 294 SER A O 1
ATOM 2271 N N . GLY A 1 295 ? 3.757 0.893 9.792 1.00 91.94 295 GLY A N 1
ATOM 2272 C CA . GLY A 1 295 ? 5.161 0.917 10.197 1.00 91.94 295 GLY A CA 1
ATOM 2273 C C . GLY A 1 295 ? 5.970 2.072 9.604 1.00 91.94 295 GLY A C 1
ATOM 2274 O O . GLY A 1 295 ? 7.196 2.015 9.635 1.00 91.94 295 GLY A O 1
ATOM 2275 N N . ASN A 1 296 ? 5.326 3.093 9.028 1.00 92.50 296 ASN A N 1
ATOM 2276 C CA . ASN A 1 296 ? 6.036 4.237 8.465 1.00 92.50 296 ASN A CA 1
ATOM 2277 C C . ASN A 1 296 ? 6.660 5.076 9.582 1.00 92.50 296 ASN A C 1
ATOM 2279 O O . ASN A 1 296 ? 6.146 5.143 10.696 1.00 92.50 296 ASN A O 1
ATOM 2283 N N . VAL A 1 297 ? 7.779 5.732 9.285 1.00 89.88 297 VAL A N 1
ATOM 2284 C CA . VAL A 1 297 ? 8.552 6.466 10.291 1.00 89.88 297 VAL A CA 1
ATOM 2285 C C . VAL A 1 297 ? 7.775 7.667 10.838 1.00 89.88 297 VAL A C 1
ATOM 2287 O O . VAL A 1 297 ? 7.911 7.952 12.014 1.00 89.88 297 VAL A O 1
ATOM 2290 N N . TYR A 1 298 ? 6.987 8.375 10.026 1.00 91.19 298 TYR A N 1
ATOM 2291 C CA . TYR A 1 298 ? 6.153 9.512 10.450 1.00 91.19 298 TYR A CA 1
ATOM 2292 C C . TYR A 1 298 ? 4.677 9.139 10.282 1.00 91.19 298 TYR A C 1
ATOM 2294 O O . TYR A 1 298 ? 4.260 8.095 10.769 1.00 91.19 298 TYR A O 1
ATOM 2302 N N . ASP A 1 299 ? 3.888 9.976 9.609 1.00 93.94 299 ASP A N 1
ATOM 2303 C CA . ASP A 1 299 ? 2.464 9.762 9.400 1.00 93.94 299 ASP A CA 1
ATOM 2304 C C . ASP A 1 299 ? 2.199 8.630 8.394 1.00 93.94 299 ASP A C 1
ATOM 2306 O O . ASP A 1 299 ? 2.924 8.476 7.399 1.00 93.94 299 ASP A O 1
ATOM 2310 N N . GLY A 1 300 ? 1.119 7.880 8.617 1.00 96.31 300 GLY A N 1
ATOM 2311 C CA . GLY A 1 300 ? 0.570 6.983 7.603 1.00 96.31 300 GLY A CA 1
ATOM 2312 C C . GLY A 1 300 ? 0.052 7.792 6.413 1.00 96.31 300 GLY A C 1
ATOM 2313 O O . GLY A 1 300 ? 0.594 7.709 5.309 1.00 96.31 300 GLY A O 1
ATOM 2314 N N . ILE A 1 301 ? -0.952 8.634 6.657 1.00 96.94 301 ILE A N 1
ATOM 2315 C CA . ILE A 1 301 ? -1.469 9.603 5.686 1.00 96.94 301 ILE A CA 1
ATOM 2316 C C . ILE A 1 301 ? -1.324 11.009 6.254 1.00 96.94 301 ILE A C 1
ATOM 2318 O O . ILE A 1 301 ? -1.803 11.301 7.348 1.00 96.94 301 ILE A O 1
ATOM 2322 N N . LYS A 1 302 ? -0.712 11.896 5.475 1.00 93.75 302 LYS A N 1
ATOM 2323 C CA . LYS A 1 302 ? -0.624 13.319 5.764 1.00 93.75 302 LYS A CA 1
ATOM 2324 C C . LYS A 1 302 ? -1.354 14.120 4.699 1.00 93.75 302 LYS A C 1
ATOM 2326 O O . LYS A 1 302 ? -1.178 13.900 3.507 1.00 93.75 302 LYS A O 1
ATOM 2331 N N . VAL A 1 303 ? -2.130 15.090 5.153 1.00 90.00 303 VAL A N 1
ATOM 2332 C CA . VAL A 1 303 ? -2.843 16.059 4.332 1.00 90.00 303 VAL A CA 1
ATOM 2333 C C . VAL A 1 303 ? -2.438 17.438 4.828 1.00 90.00 303 VAL A C 1
ATOM 2335 O O . VAL A 1 303 ? -2.619 17.774 5.999 1.00 90.00 303 VAL A O 1
ATOM 2338 N N . SER A 1 304 ? -1.781 18.221 3.980 1.00 85.50 304 SER A N 1
ATOM 2339 C CA . SER A 1 304 ? -1.279 19.559 4.321 1.00 85.50 304 SER A CA 1
ATOM 2340 C C . SER A 1 304 ? -1.342 20.553 3.156 1.00 85.50 304 SER A C 1
ATOM 2342 O O . SER A 1 304 ? -0.326 21.165 2.823 1.00 85.50 304 SER A O 1
ATOM 2344 N N . PRO A 1 305 ? -2.507 20.730 2.517 1.00 75.75 305 PRO A N 1
ATOM 2345 C CA . PRO A 1 305 ? -2.699 21.747 1.492 1.00 75.75 305 PRO A CA 1
ATOM 2346 C C . PRO A 1 305 ? -2.459 23.159 2.043 1.00 75.75 305 PRO A C 1
ATOM 2348 O O . PRO A 1 305 ? -2.825 23.485 3.174 1.00 75.75 305 PRO A O 1
ATOM 2351 N N . LEU A 1 306 ? -1.851 24.012 1.221 1.00 71.69 306 LEU A N 1
ATOM 2352 C CA . LEU A 1 306 ? -1.659 25.434 1.503 1.00 71.69 306 LEU A CA 1
ATOM 2353 C C . LEU A 1 306 ? -2.911 26.273 1.219 1.00 71.69 306 LEU A C 1
ATOM 2355 O O . LEU A 1 306 ? -3.040 27.340 1.804 1.00 71.69 306 LEU A O 1
ATOM 2359 N N . ASP A 1 307 ? -3.793 25.829 0.321 1.00 67.88 307 ASP A N 1
ATOM 2360 C CA . ASP A 1 307 ? -4.987 26.536 -0.165 1.00 67.88 307 ASP A CA 1
ATOM 2361 C C . ASP A 1 307 ? -5.873 25.554 -0.972 1.00 67.88 307 ASP A C 1
ATOM 2363 O O . ASP A 1 307 ? -5.347 24.595 -1.535 1.00 67.88 307 ASP A O 1
ATOM 2367 N N . GLY A 1 308 ? -7.185 25.833 -1.083 1.00 67.75 308 GLY A N 1
ATOM 2368 C CA . GLY A 1 308 ? -8.143 25.049 -1.891 1.00 67.75 308 GLY A CA 1
ATOM 2369 C C . GLY A 1 308 ? -8.747 23.867 -1.133 1.00 67.75 308 GLY A C 1
ATOM 2370 O O . GLY A 1 308 ? -8.008 23.089 -0.570 1.00 67.75 308 GLY A O 1
ATOM 2371 N N . GLY A 1 309 ? -10.081 23.743 -1.076 1.00 76.50 309 GLY A N 1
ATOM 2372 C CA . GLY A 1 309 ? -10.766 22.660 -0.341 1.00 76.50 309 GLY A CA 1
ATOM 2373 C C . GLY A 1 309 ? -10.531 21.262 -0.931 1.00 76.50 309 GLY A C 1
ATOM 2374 O O . GLY A 1 309 ? -9.592 21.043 -1.684 1.00 76.50 309 GLY A O 1
ATOM 2375 N N . GLY A 1 310 ? -11.386 20.288 -0.645 1.00 83.81 310 GLY A N 1
ATOM 2376 C CA . GLY A 1 310 ? -11.245 18.980 -1.292 1.00 83.81 310 GLY A CA 1
ATOM 2377 C C . GLY A 1 310 ? -11.954 17.847 -0.583 1.00 83.81 310 GLY A C 1
ATOM 2378 O O . GLY A 1 310 ? -12.413 18.010 0.546 1.00 83.81 310 GLY A O 1
ATOM 2379 N N . ASP A 1 311 ? -11.990 16.699 -1.251 1.00 88.69 311 ASP A N 1
ATOM 2380 C CA . ASP A 1 311 ? -12.604 15.479 -0.743 1.00 88.69 311 ASP A CA 1
ATOM 2381 C C . ASP A 1 311 ? -11.541 14.392 -0.616 1.00 88.69 311 ASP A C 1
ATOM 2383 O O . ASP A 1 311 ? -10.833 14.065 -1.574 1.00 88.69 311 ASP A O 1
ATOM 2387 N N . ILE A 1 312 ? -11.436 13.832 0.584 1.00 91.38 312 ILE A N 1
ATOM 2388 C CA . ILE A 1 312 ? -10.459 12.799 0.909 1.00 91.38 312 ILE A CA 1
ATOM 2389 C C . ILE A 1 312 ? -11.232 11.606 1.439 1.00 91.38 312 ILE A C 1
ATOM 2391 O O . ILE A 1 312 ? -11.784 11.654 2.535 1.00 91.38 312 ILE A O 1
ATOM 2395 N N . ASP A 1 313 ? -11.291 10.546 0.644 1.00 93.44 313 ASP A N 1
ATOM 2396 C CA . ASP A 1 313 ? -11.956 9.298 0.998 1.00 93.44 313 ASP A CA 1
ATOM 2397 C C . ASP A 1 313 ? -10.914 8.233 1.335 1.00 93.44 313 ASP A C 1
ATOM 2399 O O . ASP A 1 313 ? -10.119 7.825 0.485 1.00 93.44 313 ASP A O 1
ATOM 2403 N N . ILE A 1 314 ? -10.912 7.798 2.591 1.00 95.00 314 ILE A N 1
ATOM 2404 C CA . ILE A 1 314 ? -10.051 6.750 3.125 1.00 95.00 314 ILE A CA 1
ATOM 2405 C C . ILE A 1 314 ? -10.955 5.594 3.540 1.00 95.00 314 ILE A C 1
ATOM 2407 O O . ILE A 1 314 ? -11.771 5.733 4.452 1.00 95.00 314 ILE A O 1
ATOM 2411 N N . SER A 1 315 ? -10.830 4.437 2.892 1.00 92.69 315 SER A N 1
ATOM 2412 C CA . SER A 1 315 ? -11.719 3.309 3.181 1.00 92.69 315 SER A CA 1
ATOM 2413 C C . SER A 1 315 ? -11.026 1.953 3.193 1.00 92.69 315 SER A C 1
ATOM 2415 O O . SER A 1 315 ? -10.235 1.635 2.313 1.00 92.69 315 SER A O 1
ATOM 2417 N N . ARG A 1 316 ? -11.352 1.096 4.168 1.00 91.19 316 ARG A N 1
ATOM 2418 C CA . ARG A 1 316 ? -10.760 -0.254 4.283 1.00 91.19 316 ARG A CA 1
ATOM 2419 C C . ARG A 1 316 ? -9.236 -0.244 4.386 1.00 91.19 316 ARG A C 1
ATOM 2421 O O . ARG A 1 316 ? -8.573 -1.093 3.808 1.00 91.19 316 ARG A O 1
ATOM 2428 N N . CYS A 1 317 ? -8.666 0.745 5.064 1.00 94.69 317 CYS A N 1
ATOM 2429 C CA . CYS A 1 317 ? -7.219 0.873 5.188 1.00 94.69 317 CYS A CA 1
ATOM 2430 C C . CYS A 1 317 ? -6.730 0.396 6.556 1.00 94.69 317 CYS A C 1
ATOM 2432 O O . CYS A 1 317 ? -7.375 0.630 7.580 1.00 94.69 317 CYS A O 1
ATOM 2434 N N . LEU A 1 318 ? -5.547 -0.211 6.567 1.00 95.06 318 LEU A N 1
ATOM 2435 C CA . LEU A 1 318 ? -4.786 -0.507 7.776 1.00 95.06 318 LEU A CA 1
ATOM 2436 C C . LEU A 1 318 ? -3.761 0.609 7.963 1.00 95.06 318 LEU A C 1
ATOM 2438 O O . LEU A 1 318 ? -2.916 0.817 7.098 1.00 95.06 318 LEU A O 1
ATOM 2442 N N . LEU A 1 319 ? -3.830 1.340 9.070 1.00 96.31 319 LEU A N 1
ATOM 2443 C CA . LEU A 1 319 ? -2.874 2.385 9.433 1.00 96.31 319 LEU A CA 1
ATOM 2444 C C . LEU A 1 319 ? -2.280 2.049 10.795 1.00 96.31 319 LEU A C 1
ATOM 2446 O O . LEU A 1 319 ? -2.728 2.556 11.831 1.00 96.31 319 LEU A O 1
ATOM 2450 N N . MET A 1 320 ? -1.318 1.124 10.790 1.00 93.31 320 MET A N 1
ATOM 2451 C CA . MET A 1 320 ? -0.842 0.481 12.007 1.00 93.31 320 MET A CA 1
ATOM 2452 C C . MET A 1 320 ? 0.620 0.798 12.315 1.00 93.31 320 MET A C 1
ATOM 2454 O O . MET A 1 320 ? 1.493 0.663 11.462 1.00 93.31 320 MET A O 1
ATOM 2458 N N . GLY A 1 321 ? 0.922 1.166 13.559 1.00 91.88 321 GLY A N 1
ATOM 2459 C CA . GLY A 1 321 ? 2.302 1.306 14.029 1.00 91.88 321 GLY A CA 1
ATOM 2460 C C . GLY A 1 321 ? 3.109 2.407 13.334 1.00 91.88 321 GLY A C 1
ATOM 2461 O O . GLY A 1 321 ? 4.334 2.301 13.290 1.00 91.88 321 GLY A O 1
ATOM 2462 N N . ASN A 1 322 ? 2.459 3.426 12.761 1.00 93.31 322 ASN A N 1
ATOM 2463 C CA . ASN A 1 322 ? 3.165 4.573 12.192 1.00 93.31 322 ASN A CA 1
ATOM 2464 C C . ASN A 1 322 ? 3.777 5.429 13.314 1.00 93.31 322 ASN A C 1
ATOM 2466 O O . ASN A 1 322 ? 3.281 5.462 14.443 1.00 93.31 322 ASN A O 1
ATOM 2470 N N . GLY A 1 323 ? 4.902 6.079 13.036 1.00 90.38 323 GLY A N 1
ATOM 2471 C CA . GLY A 1 323 ? 5.701 6.734 14.066 1.00 90.38 323 GLY A CA 1
ATOM 2472 C C . GLY A 1 323 ? 5.104 8.023 14.623 1.00 90.38 323 GLY A C 1
ATOM 2473 O O . GLY A 1 323 ? 5.296 8.279 15.808 1.00 90.38 323 GLY A O 1
ATOM 2474 N N . ASP A 1 324 ? 4.345 8.768 13.816 1.00 91.81 324 ASP A N 1
ATOM 2475 C CA . ASP A 1 324 ? 3.562 9.931 14.259 1.00 91.81 324 ASP A CA 1
ATOM 2476 C C . ASP A 1 324 ? 2.062 9.576 14.244 1.00 91.81 324 ASP A C 1
ATOM 2478 O O . ASP A 1 324 ? 1.629 8.728 15.025 1.00 91.81 324 ASP A O 1
ATOM 2482 N N . ASN A 1 325 ? 1.250 10.170 13.363 1.00 94.25 325 ASN A N 1
ATOM 2483 C CA . ASN A 1 325 ? -0.183 9.887 13.320 1.00 94.25 325 ASN A CA 1
ATOM 2484 C C . ASN A 1 325 ? -0.512 8.740 12.358 1.00 94.25 325 ASN A C 1
ATOM 2486 O O . ASN A 1 325 ? 0.183 8.511 11.366 1.00 94.25 325 ASN A O 1
ATOM 2490 N N . GLY A 1 326 ? -1.639 8.065 12.581 1.00 96.31 326 GLY A N 1
ATOM 2491 C CA . GLY A 1 326 ? -2.235 7.252 11.519 1.00 96.31 326 GLY A CA 1
ATOM 2492 C C . GLY A 1 326 ? -2.666 8.146 10.354 1.00 96.31 326 GLY A C 1
ATOM 2493 O O . GLY A 1 326 ? -2.221 7.969 9.220 1.00 96.31 326 GLY A O 1
ATOM 2494 N N . ILE A 1 327 ? -3.482 9.155 10.667 1.00 96.00 327 ILE A N 1
ATOM 2495 C CA . ILE A 1 327 ? -3.963 10.175 9.731 1.00 96.00 327 ILE A CA 1
ATOM 2496 C C . ILE A 1 327 ? -3.739 11.558 10.344 1.00 96.00 327 ILE A C 1
ATOM 2498 O O . ILE A 1 327 ? -4.166 11.811 11.470 1.00 96.00 327 ILE A O 1
ATOM 2502 N N . PHE A 1 328 ? -3.116 12.459 9.590 1.00 93.12 328 PHE A N 1
ATOM 2503 C CA . PHE A 1 328 ? -2.929 13.855 9.971 1.00 93.12 328 PHE A CA 1
ATOM 2504 C C . PHE A 1 328 ? -3.484 14.790 8.901 1.00 93.12 328 PHE A C 1
ATOM 2506 O O . PHE A 1 328 ? -3.034 14.755 7.756 1.00 93.12 328 PHE A O 1
ATOM 2513 N N . VAL A 1 329 ? -4.429 15.650 9.279 1.00 88.94 329 VAL A N 1
ATOM 2514 C CA . VAL A 1 329 ? -5.026 16.654 8.394 1.00 88.94 329 VAL A CA 1
ATOM 2515 C C . VAL A 1 329 ? -4.835 18.045 8.984 1.00 88.94 329 VAL A C 1
ATOM 2517 O O . VAL A 1 329 ? -5.329 18.352 10.068 1.00 88.94 329 VAL A O 1
ATOM 2520 N N . GLN A 1 330 ? -4.140 18.905 8.242 1.00 83.81 330 GLN A N 1
ATOM 2521 C CA . GLN A 1 330 ? -3.949 20.321 8.556 1.00 83.81 330 GLN A CA 1
ATOM 2522 C C . GLN A 1 330 ? -4.096 21.183 7.295 1.00 83.81 330 GLN A C 1
ATOM 2524 O O . GLN A 1 330 ? -3.929 20.703 6.179 1.00 83.81 330 GLN A O 1
ATOM 2529 N N . GLY A 1 331 ? -4.365 22.477 7.461 1.00 73.31 331 GLY A N 1
ATOM 2530 C CA . GLY A 1 331 ? -4.516 23.416 6.348 1.00 73.31 331 GLY A CA 1
ATOM 2531 C C . GLY A 1 331 ? -4.759 24.854 6.820 1.00 73.31 331 GLY A C 1
ATOM 2532 O O . GLY A 1 331 ? -4.499 25.179 7.978 1.00 73.31 331 GLY A O 1
ATOM 2533 N N . PRO A 1 332 ? -5.245 25.754 5.957 1.00 66.62 332 PRO A N 1
ATOM 2534 C CA . PRO A 1 332 ? -5.719 27.077 6.355 1.00 66.62 332 PRO A CA 1
ATOM 2535 C C . PRO A 1 332 ? -7.204 27.027 6.733 1.00 66.62 332 PRO A C 1
ATOM 2537 O O . PRO A 1 332 ? -8.000 26.409 6.033 1.00 66.62 332 PRO A O 1
ATOM 2540 N N . MET A 1 333 ? -7.612 27.784 7.757 1.00 61.00 333 MET A N 1
ATOM 2541 C CA . MET A 1 333 ? -9.011 27.887 8.227 1.00 61.00 333 MET A CA 1
ATOM 2542 C C . MET A 1 333 ? -10.031 28.370 7.172 1.00 61.00 333 MET A C 1
ATOM 2544 O O . MET A 1 333 ? -11.231 28.368 7.425 1.00 61.00 333 MET A O 1
ATOM 2548 N N . ALA A 1 334 ? -9.582 28.849 6.009 1.00 58.69 334 ALA A N 1
ATOM 2549 C CA . ALA A 1 334 ? -10.434 29.493 5.010 1.00 58.69 334 ALA A CA 1
ATOM 2550 C C . ALA A 1 334 ? -11.124 28.524 4.026 1.00 58.69 334 ALA A C 1
ATOM 2552 O O . ALA A 1 334 ? -11.936 28.988 3.222 1.00 58.69 334 ALA A O 1
ATOM 2553 N N . TYR A 1 335 ? -10.828 27.218 4.065 1.00 65.88 335 TYR A N 1
ATOM 2554 C CA . TYR A 1 335 ? -11.318 26.247 3.075 1.00 65.88 335 TYR A CA 1
ATOM 2555 C C . TYR A 1 335 ? -11.892 24.988 3.727 1.00 65.88 335 TYR A C 1
ATOM 2557 O O . TYR A 1 335 ? -11.376 24.507 4.732 1.00 65.88 335 TYR A O 1
ATOM 2565 N N . SER A 1 336 ? -12.963 24.455 3.134 1.00 68.81 336 SER A N 1
ATOM 2566 C CA . SER A 1 336 ? -13.617 23.221 3.572 1.00 68.81 336 SER A CA 1
ATOM 2567 C C . SER A 1 336 ? -12.964 22.006 2.914 1.00 68.81 336 SER A C 1
ATOM 2569 O O . SER A 1 336 ? -13.038 21.853 1.691 1.00 68.81 336 SER A O 1
ATOM 2571 N N . TYR A 1 337 ? -12.362 21.144 3.726 1.00 77.44 337 TYR A N 1
ATOM 2572 C CA . TYR A 1 337 ? -12.027 19.773 3.346 1.00 77.44 337 TYR A CA 1
ATOM 2573 C C . TYR A 1 337 ? -13.074 18.850 3.932 1.00 77.44 337 TYR A C 1
ATOM 2575 O O . TYR A 1 337 ? -13.490 19.075 5.064 1.00 77.44 337 TYR A O 1
ATOM 2583 N N . PHE A 1 338 ? -13.469 17.826 3.190 1.00 85.88 338 PHE A N 1
ATOM 2584 C CA . PHE A 1 338 ? -14.315 16.767 3.708 1.00 85.88 338 PHE A CA 1
ATOM 2585 C C . PHE A 1 338 ? -13.512 15.469 3.745 1.00 85.88 338 PHE A C 1
ATOM 2587 O O . PHE A 1 338 ? -13.217 14.871 2.710 1.00 85.88 338 PHE A O 1
ATOM 2594 N N . THR A 1 339 ? -13.126 15.047 4.949 1.00 88.81 339 THR A N 1
ATOM 2595 C CA . THR A 1 339 ? -12.385 13.798 5.153 1.00 88.81 339 THR A CA 1
ATOM 2596 C C . THR A 1 339 ? -13.347 12.698 5.575 1.00 88.81 339 THR A C 1
ATOM 2598 O O . THR A 1 339 ? -13.929 12.734 6.657 1.00 88.81 339 THR A O 1
ATOM 2601 N N . THR A 1 340 ? -13.507 11.690 4.732 1.00 91.56 340 THR A N 1
ATOM 2602 C CA . THR A 1 340 ? -14.250 10.476 5.058 1.00 91.56 340 THR A CA 1
ATOM 2603 C C . THR A 1 340 ? -13.266 9.373 5.411 1.00 91.56 340 THR A C 1
ATOM 2605 O O . THR A 1 340 ? -12.369 9.075 4.632 1.00 91.56 340 THR A O 1
ATOM 2608 N N . VAL A 1 341 ? -13.431 8.762 6.583 1.00 93.44 341 VAL A N 1
ATOM 2609 C CA . VAL A 1 341 ? -12.672 7.574 6.988 1.00 93.44 341 VAL A CA 1
ATOM 2610 C C . VAL A 1 341 ? -13.663 6.477 7.329 1.00 93.44 341 VAL A C 1
ATOM 2612 O O . VAL A 1 341 ? -14.472 6.637 8.249 1.00 93.44 341 VAL A O 1
ATOM 2615 N N . THR A 1 342 ? -13.624 5.371 6.590 1.00 91.00 342 THR A N 1
ATOM 2616 C CA . THR A 1 342 ? -14.564 4.265 6.793 1.00 91.00 342 THR A CA 1
ATOM 2617 C C . THR A 1 342 ? -13.914 2.897 6.819 1.00 91.00 342 THR A C 1
ATOM 2619 O O . THR A 1 342 ? -12.945 2.645 6.105 1.00 91.00 342 THR A O 1
ATOM 2622 N N . ASN A 1 343 ? -14.469 1.980 7.614 1.00 89.31 343 ASN A N 1
ATOM 2623 C CA . ASN A 1 343 ? -14.053 0.570 7.645 1.00 89.31 343 ASN A CA 1
ATOM 2624 C C . ASN A 1 343 ? -12.539 0.392 7.820 1.00 89.31 343 ASN A C 1
ATOM 2626 O O . ASN A 1 343 ? -11.968 -0.516 7.237 1.00 89.31 343 ASN A O 1
ATOM 2630 N N . SER A 1 344 ? -11.866 1.301 8.526 1.00 93.81 344 SER A N 1
ATOM 2631 C CA . SER A 1 344 ? -10.404 1.330 8.611 1.00 93.81 344 SER A CA 1
ATOM 2632 C C . SER A 1 344 ? -9.930 1.031 10.030 1.00 93.81 344 SER A C 1
ATOM 2634 O O . SER A 1 344 ? -10.583 1.400 11.010 1.00 93.81 344 SER A O 1
ATOM 2636 N N . VAL A 1 345 ? -8.772 0.386 10.146 1.00 95.38 345 VAL A N 1
ATOM 2637 C CA . VAL A 1 345 ? -8.110 0.116 11.427 1.00 95.38 345 VAL A CA 1
ATOM 2638 C C . VAL A 1 345 ? -6.956 1.093 11.572 1.00 95.38 345 VAL A C 1
ATOM 2640 O O . VAL A 1 345 ? -6.039 1.112 10.757 1.00 95.38 345 VAL A O 1
ATOM 2643 N N . ILE A 1 346 ? -6.991 1.902 12.625 1.00 96.62 346 ILE A N 1
ATOM 2644 C CA . ILE A 1 346 ? -5.980 2.910 12.931 1.00 96.62 346 ILE A CA 1
ATOM 2645 C C . ILE A 1 346 ? -5.437 2.617 14.322 1.00 96.62 346 ILE A C 1
ATOM 2647 O O . ILE A 1 346 ? -6.053 2.975 15.333 1.00 96.62 346 ILE A O 1
ATOM 2651 N N . ALA A 1 347 ? -4.299 1.924 14.382 1.00 94.06 347 ALA A N 1
ATOM 2652 C CA . ALA A 1 347 ? -3.840 1.361 15.642 1.00 94.06 347 ALA A CA 1
ATOM 2653 C C . ALA A 1 347 ? -2.337 1.438 15.887 1.00 94.06 347 ALA A C 1
ATOM 2655 O O . ALA A 1 347 ? -1.533 1.306 14.976 1.00 94.06 347 ALA A O 1
ATOM 265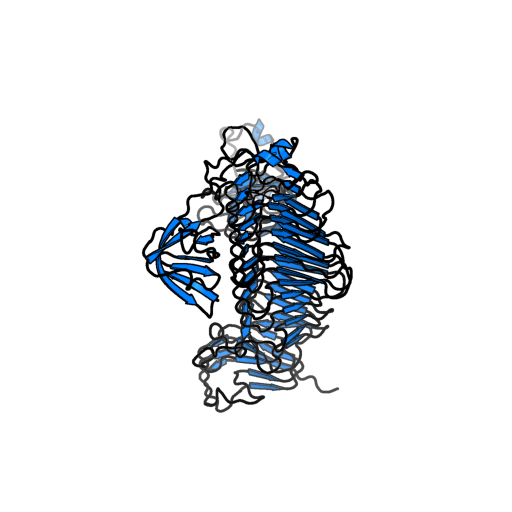6 N N . GLY A 1 348 ? -1.919 1.593 17.141 1.00 91.56 348 GLY A N 1
ATOM 2657 C CA . GLY A 1 348 ? -0.492 1.534 17.476 1.00 91.56 348 GLY A CA 1
ATOM 2658 C C . GLY A 1 348 ? 0.333 2.738 17.024 1.00 91.56 348 GLY A C 1
ATOM 2659 O O . GLY A 1 348 ? 1.556 2.652 17.089 1.00 91.56 348 GLY A O 1
ATOM 2660 N N . ASN A 1 349 ? -0.288 3.820 16.544 1.00 93.25 349 ASN A N 1
ATOM 2661 C CA . ASN A 1 349 ? 0.441 4.972 16.012 1.00 93.25 349 ASN A CA 1
ATOM 2662 C C . ASN A 1 349 ? 1.037 5.839 17.137 1.00 93.25 349 ASN A C 1
ATOM 2664 O O . ASN A 1 349 ? 0.553 5.816 18.274 1.00 93.25 349 ASN A O 1
ATOM 2668 N N . GLY A 1 350 ? 2.091 6.589 16.816 1.00 87.19 350 GLY A N 1
ATOM 2669 C CA . GLY A 1 350 ? 2.793 7.498 17.723 1.00 87.19 350 GLY A CA 1
ATOM 2670 C C . GLY A 1 350 ? 4.063 6.907 18.332 1.00 87.19 350 GLY A C 1
ATOM 2671 O O . GLY A 1 350 ? 4.399 7.207 19.469 1.00 87.19 350 GLY A O 1
ATOM 2672 N N . SER A 1 351 ? 4.764 6.012 17.633 1.00 70.56 351 SER A N 1
ATOM 2673 C CA . SER A 1 351 ? 5.929 5.311 18.185 1.00 70.56 351 SER A CA 1
ATOM 2674 C C . SER A 1 351 ? 7.239 6.121 18.201 1.00 70.56 351 SER A C 1
ATOM 2676 O O . SER A 1 351 ? 8.240 5.605 18.700 1.00 70.56 351 SER A O 1
ATOM 2678 N N . LEU A 1 352 ? 7.310 7.357 17.691 1.00 64.56 352 LEU A N 1
ATOM 2679 C CA . LEU A 1 352 ? 8.551 8.143 17.704 1.00 64.56 352 LEU A CA 1
ATOM 2680 C C . LEU A 1 352 ? 8.722 9.003 18.971 1.00 64.56 352 LEU A C 1
ATOM 2682 O O . LEU A 1 352 ? 7.876 9.831 19.280 1.00 64.56 352 LEU A O 1
ATOM 2686 N N . PRO A 1 353 ? 9.893 8.968 19.638 1.00 51.56 353 PRO A N 1
ATOM 2687 C CA . PRO A 1 353 ? 10.174 9.803 20.814 1.00 51.56 353 PRO A CA 1
ATOM 2688 C C . PRO A 1 353 ? 10.399 11.299 20.500 1.00 51.56 353 PRO A C 1
ATOM 2690 O O . PRO A 1 353 ? 10.869 12.041 21.365 1.00 51.56 353 PRO A O 1
ATOM 2693 N N . LEU A 1 354 ? 10.158 11.751 19.263 1.00 51.31 354 LEU A N 1
ATOM 2694 C CA . LEU A 1 354 ? 10.572 13.076 18.784 1.00 51.31 354 LEU A CA 1
ATOM 2695 C C . LEU A 1 354 ? 9.462 14.134 18.785 1.00 51.31 354 LEU A C 1
ATOM 2697 O O . LEU A 1 354 ? 9.796 15.316 18.670 1.00 51.31 354 LEU A O 1
ATOM 2701 N N . SER A 1 355 ? 8.182 13.777 18.946 1.00 51.28 355 SER A N 1
ATOM 2702 C CA . SER A 1 355 ? 7.111 14.778 18.975 1.00 51.28 355 SER A CA 1
ATOM 2703 C C . SER A 1 355 ? 5.984 14.406 19.947 1.00 51.28 355 SER A C 1
ATOM 2705 O O . SER A 1 355 ? 5.280 13.432 19.760 1.00 51.28 355 SER A O 1
ATOM 2707 N N . LEU A 1 356 ? 5.798 15.202 21.005 1.00 54.81 356 LEU A N 1
ATOM 2708 C CA . LEU A 1 356 ? 4.793 14.938 22.054 1.00 54.81 356 LEU A CA 1
ATOM 2709 C C . LEU A 1 356 ? 3.344 15.255 21.622 1.00 54.81 356 LEU A C 1
ATOM 2711 O O . LEU A 1 356 ? 2.397 15.014 22.384 1.00 54.81 356 LEU A O 1
ATOM 2715 N N . ASP A 1 357 ? 3.178 15.831 20.427 1.00 62.28 357 ASP A N 1
ATOM 2716 C CA . ASP A 1 357 ? 1.926 16.426 19.955 1.00 62.28 357 ASP A CA 1
ATOM 2717 C C . ASP A 1 357 ? 1.326 15.737 18.716 1.00 62.28 357 ASP A C 1
ATOM 2719 O O . ASP A 1 357 ? 0.166 16.015 18.424 1.00 62.28 357 ASP A O 1
ATOM 2723 N N . TYR A 1 358 ? 2.043 14.838 18.027 1.00 75.44 358 TYR A N 1
ATOM 2724 C CA . TYR A 1 358 ? 1.601 14.201 16.770 1.00 75.44 358 TYR A CA 1
ATOM 2725 C C . TYR A 1 358 ? 1.545 12.669 16.872 1.00 75.44 358 TYR A C 1
ATOM 2727 O O . TYR A 1 358 ? 1.982 11.958 15.981 1.00 75.44 358 TYR A O 1
ATOM 2735 N N . GLU A 1 359 ? 1.035 12.152 17.987 1.00 87.94 359 GLU A N 1
ATOM 2736 C CA . GLU A 1 359 ? 1.042 10.715 18.313 1.00 87.94 359 GLU A CA 1
ATOM 2737 C C . GLU A 1 359 ? -0.358 10.073 18.185 1.00 87.94 359 GLU A C 1
ATOM 2739 O O . GLU A 1 359 ? -0.657 9.073 18.836 1.00 87.94 359 GLU A O 1
ATOM 2744 N N . ASN A 1 360 ? -1.280 10.688 17.441 1.00 92.31 360 ASN A N 1
ATOM 2745 C CA . ASN A 1 360 ? -2.701 10.336 17.492 1.00 92.31 360 ASN A CA 1
ATOM 2746 C C . ASN A 1 360 ? -3.073 9.256 16.465 1.00 92.31 360 ASN A C 1
ATOM 2748 O O . ASN A 1 360 ? -2.386 9.050 15.467 1.00 92.31 360 ASN A O 1
ATOM 2752 N N . GLY A 1 361 ? -4.206 8.583 16.669 1.00 95.19 361 GLY A N 1
ATOM 2753 C CA . GLY A 1 361 ? -4.779 7.756 15.605 1.00 95.19 361 GLY A CA 1
ATOM 2754 C C . GLY A 1 361 ? -5.158 8.633 14.413 1.00 95.19 361 GLY A C 1
ATOM 2755 O O . GLY A 1 361 ? -4.590 8.517 13.327 1.00 95.19 361 GLY A O 1
ATOM 2756 N N . ILE A 1 362 ? -6.078 9.563 14.655 1.00 95.19 362 ILE A N 1
ATOM 2757 C CA . ILE A 1 362 ? -6.520 10.568 13.692 1.00 95.19 362 ILE A CA 1
ATOM 2758 C C . ILE A 1 362 ? -6.378 11.947 14.339 1.00 95.19 362 ILE A C 1
ATOM 2760 O O . ILE A 1 362 ? -6.976 12.199 15.386 1.00 95.19 362 ILE A O 1
ATOM 2764 N N . ASP A 1 363 ? -5.612 12.841 13.721 1.00 92.31 363 ASP A N 1
ATOM 2765 C CA . ASP A 1 363 ? -5.494 14.245 14.123 1.00 92.31 363 ASP A CA 1
ATOM 2766 C C . ASP A 1 363 ? -6.013 15.142 12.998 1.00 92.31 363 ASP A C 1
ATOM 2768 O O . ASP A 1 363 ? -5.391 15.279 11.941 1.00 92.31 363 ASP A O 1
ATOM 2772 N N . LEU A 1 364 ? -7.198 15.703 13.223 1.00 88.50 364 LEU A N 1
ATOM 2773 C CA . LEU A 1 364 ? -7.866 16.628 12.323 1.00 88.50 364 LEU A CA 1
ATOM 2774 C C . LEU A 1 364 ? -7.792 18.013 12.944 1.00 88.50 364 LEU A C 1
ATOM 2776 O O . LEU A 1 364 ? -8.550 18.375 13.851 1.00 88.50 364 LEU A O 1
ATOM 2780 N N . MET A 1 365 ? -6.854 18.805 12.444 1.00 82.25 365 MET A N 1
ATOM 2781 C CA . MET A 1 365 ? -6.757 20.194 12.848 1.00 82.25 365 MET A CA 1
ATOM 2782 C C . MET A 1 365 ? -7.841 21.025 12.164 1.00 82.25 365 MET A C 1
ATOM 2784 O O . MET A 1 365 ? -8.336 21.945 12.792 1.00 82.25 365 MET A O 1
ATOM 2788 N N . LEU A 1 366 ? -8.238 20.705 10.923 1.00 75.12 366 LEU A N 1
ATOM 2789 C CA . LEU A 1 366 ? -9.203 21.474 10.124 1.00 75.12 366 LEU A CA 1
ATOM 2790 C C . LEU A 1 366 ? -10.000 20.585 9.150 1.00 75.12 366 LEU A C 1
ATOM 2792 O O . LEU A 1 366 ? -9.539 19.506 8.784 1.00 75.12 366 LEU A O 1
ATOM 2796 N N . GLY A 1 367 ? -11.138 21.099 8.666 1.00 76.38 367 GLY A N 1
ATOM 2797 C CA . GLY A 1 367 ? -12.038 20.415 7.728 1.00 76.38 367 GLY A CA 1
ATOM 2798 C C . GLY A 1 367 ? -13.142 19.599 8.408 1.00 76.38 367 GLY A C 1
ATOM 2799 O O . GLY A 1 367 ? -13.004 19.180 9.547 1.00 76.38 367 GLY A O 1
ATOM 2800 N N . ASP A 1 368 ? -14.246 19.389 7.700 1.00 80.88 368 ASP A N 1
ATOM 2801 C CA . ASP A 1 368 ? -15.316 18.487 8.120 1.00 80.88 368 ASP A CA 1
ATOM 2802 C C . ASP A 1 368 ? -14.848 17.025 8.030 1.00 80.88 368 ASP A C 1
ATOM 2804 O O . ASP A 1 368 ? -14.088 16.651 7.125 1.00 80.88 368 ASP A O 1
ATOM 2808 N N . ALA A 1 369 ? -15.344 16.174 8.927 1.00 86.06 369 ALA A N 1
ATOM 2809 C CA . ALA A 1 369 ? -15.013 14.758 8.914 1.00 86.06 369 ALA A CA 1
ATOM 2810 C C . ALA A 1 369 ? -16.178 13.810 9.188 1.00 86.06 369 ALA A C 1
ATOM 2812 O O . ALA A 1 369 ? -17.007 13.990 10.077 1.00 86.06 369 ALA A O 1
ATOM 2813 N N . MET A 1 370 ? -16.183 12.707 8.450 1.00 89.88 370 MET A N 1
ATOM 2814 C CA . MET A 1 370 ? -17.089 11.592 8.670 1.00 89.88 370 MET A CA 1
ATOM 2815 C C . MET A 1 370 ? -16.276 10.337 8.967 1.00 89.88 370 MET A C 1
ATOM 2817 O O . MET A 1 370 ? -15.649 9.762 8.080 1.00 89.88 370 MET A O 1
ATOM 2821 N N . LEU A 1 371 ? -16.306 9.906 10.225 1.00 91.94 371 LEU A N 1
ATOM 2822 C CA . LEU A 1 371 ? -15.619 8.721 10.719 1.00 91.94 371 LEU A CA 1
ATOM 2823 C C . LEU A 1 371 ? -16.670 7.649 11.001 1.00 91.94 371 LEU A C 1
ATOM 2825 O O . LEU A 1 371 ? -17.410 7.733 11.980 1.00 91.94 371 LEU A O 1
ATOM 2829 N N . VAL A 1 372 ? -16.779 6.656 10.123 1.00 90.81 372 VAL A N 1
ATOM 2830 C CA . VAL A 1 372 ? -17.818 5.627 10.236 1.00 90.81 372 VAL A CA 1
ATOM 2831 C C . VAL A 1 372 ? -17.192 4.251 10.246 1.00 90.81 372 VAL A C 1
ATOM 2833 O O . VAL A 1 372 ? -16.492 3.875 9.313 1.00 90.81 372 VAL A O 1
ATOM 2836 N N . ASN A 1 373 ? -17.521 3.465 11.264 1.00 89.94 373 ASN A N 1
ATOM 2837 C CA . ASN A 1 373 ? -17.150 2.063 11.314 1.00 89.94 373 ASN A CA 1
ATOM 2838 C C . ASN A 1 373 ? -15.633 1.837 11.294 1.00 89.94 373 ASN A C 1
ATOM 2840 O O . ASN A 1 373 ? -15.118 1.064 10.493 1.00 89.94 373 ASN A O 1
ATOM 2844 N N . ASN A 1 374 ? -14.900 2.565 12.131 1.00 93.81 374 ASN A N 1
ATOM 2845 C CA . ASN A 1 374 ? -13.454 2.404 12.247 1.00 93.81 374 ASN A CA 1
ATOM 2846 C C . ASN A 1 374 ? -13.091 1.680 13.546 1.00 93.81 374 ASN A C 1
ATOM 2848 O O . ASN A 1 374 ? -13.840 1.714 14.522 1.00 93.81 374 ASN A O 1
ATOM 2852 N N . THR A 1 375 ? -11.909 1.074 13.578 1.00 95.12 375 THR A N 1
ATOM 2853 C CA . THR A 1 375 ? -11.299 0.566 14.811 1.00 95.12 375 THR A CA 1
ATOM 2854 C C . THR A 1 375 ? -10.084 1.422 15.131 1.00 95.12 375 THR A C 1
ATOM 2856 O O . THR A 1 375 ? -9.064 1.340 14.452 1.00 95.12 375 THR A O 1
ATOM 2859 N N . ILE A 1 376 ? -10.191 2.269 16.154 1.00 96.38 376 ILE A N 1
ATOM 2860 C CA . ILE A 1 376 ? -9.150 3.214 16.565 1.00 96.38 376 ILE A CA 1
ATOM 2861 C C . ILE A 1 376 ? -8.613 2.788 17.925 1.00 96.38 376 ILE A C 1
ATOM 2863 O O . ILE A 1 376 ? -9.192 3.080 18.978 1.00 96.38 376 ILE A O 1
ATOM 2867 N N . ALA A 1 377 ? -7.502 2.064 17.903 1.00 93.50 377 ALA A N 1
ATOM 2868 C CA . ALA A 1 377 ? -7.052 1.314 19.061 1.00 93.50 377 ALA A CA 1
ATOM 2869 C C . ALA A 1 377 ? -5.592 1.594 19.390 1.00 93.50 377 ALA A C 1
ATOM 2871 O O . ALA A 1 377 ? -4.739 1.606 18.513 1.00 93.50 377 ALA A O 1
ATOM 2872 N N . TYR A 1 378 ? -5.261 1.723 20.669 1.00 90.94 378 TYR A N 1
ATOM 2873 C CA . TYR A 1 378 ? -3.867 1.642 21.095 1.00 90.94 378 TYR A CA 1
ATOM 2874 C C . TYR A 1 378 ? -2.950 2.671 20.406 1.00 90.94 378 TYR A C 1
ATOM 2876 O O . TYR A 1 378 ? -1.812 2.351 20.067 1.00 90.94 378 TYR A O 1
ATOM 2884 N N . ASN A 1 379 ? -3.393 3.907 20.193 1.00 91.94 379 ASN A N 1
ATOM 2885 C CA . ASN A 1 379 ? -2.501 4.989 19.765 1.00 91.94 379 ASN A CA 1
ATOM 2886 C C . ASN A 1 379 ? -1.845 5.645 20.991 1.00 91.94 379 ASN A C 1
ATOM 2888 O O . ASN A 1 379 ? -2.368 5.554 22.110 1.00 91.94 379 ASN A O 1
ATOM 2892 N N . LEU A 1 380 ? -0.666 6.243 20.815 1.00 89.75 380 LEU A N 1
ATOM 2893 C CA . LEU A 1 380 ? 0.107 6.784 21.934 1.00 89.75 380 LEU A CA 1
ATOM 2894 C C . LEU A 1 380 ? -0.417 8.149 22.430 1.00 89.75 380 LEU A C 1
ATOM 2896 O O . LEU A 1 380 ? -0.326 8.497 23.613 1.00 89.75 380 LEU A O 1
ATOM 2900 N N . GLY A 1 381 ? -1.009 8.908 21.521 1.00 89.75 381 GLY A N 1
ATOM 2901 C CA . GLY A 1 381 ? -1.749 10.128 21.774 1.00 89.75 381 GLY A CA 1
ATOM 2902 C C . GLY A 1 381 ? -3.229 9.851 22.023 1.00 89.75 381 GLY A C 1
ATOM 2903 O O . GLY A 1 381 ? -3.603 8.908 22.725 1.00 89.75 381 GLY A O 1
ATOM 2904 N N . SER A 1 382 ? -4.075 10.723 21.474 1.00 92.44 382 SER A N 1
ATOM 2905 C CA . SER A 1 382 ? -5.521 10.504 21.450 1.00 92.44 382 SER A CA 1
ATOM 2906 C C . SER A 1 382 ? -5.899 9.517 20.346 1.00 92.44 382 SER A C 1
ATOM 2908 O O . SER A 1 382 ? -5.202 9.417 19.335 1.00 92.44 382 SER A O 1
ATOM 2910 N N . GLY A 1 383 ? -7.029 8.827 20.496 1.00 94.56 383 GLY A N 1
ATOM 2911 C CA . GLY A 1 383 ? -7.605 8.066 19.384 1.00 94.56 383 GLY A CA 1
ATOM 2912 C C . GLY A 1 383 ? -7.986 9.004 18.238 1.00 94.56 383 GLY A C 1
ATOM 2913 O O . GLY A 1 383 ? -7.459 8.893 17.132 1.00 94.56 383 GLY A O 1
ATOM 2914 N N . ILE A 1 384 ? -8.845 9.978 18.539 1.00 94.25 384 ILE A N 1
ATOM 2915 C CA . ILE A 1 384 ? -9.267 11.042 17.623 1.00 94.25 384 ILE A CA 1
ATOM 2916 C C . ILE A 1 384 ? -8.978 12.398 18.267 1.00 94.25 384 ILE A C 1
ATOM 2918 O O . ILE A 1 384 ? -9.327 12.629 19.424 1.00 94.25 384 ILE A O 1
ATOM 2922 N N . ARG A 1 385 ? -8.396 13.331 17.521 1.00 91.12 385 ARG A N 1
ATOM 2923 C CA . ARG A 1 385 ? -8.153 14.703 17.965 1.00 91.12 385 ARG A CA 1
ATOM 2924 C C . ARG A 1 385 ? -8.749 15.695 16.972 1.00 91.12 385 ARG A C 1
ATOM 2926 O O . ARG A 1 385 ? -8.415 15.654 15.798 1.00 91.12 385 ARG A O 1
ATOM 2933 N N . LEU A 1 386 ? -9.626 16.567 17.472 1.00 88.06 386 LEU A N 1
ATOM 2934 C CA . LEU A 1 386 ? -10.357 17.601 16.733 1.00 88.06 386 LEU A CA 1
ATOM 2935 C C . LEU A 1 386 ? -10.133 18.949 17.441 1.00 88.06 386 LEU A C 1
ATOM 2937 O O . LEU A 1 386 ? -10.689 19.161 18.525 1.00 88.06 386 LEU A O 1
ATOM 2941 N N . LEU A 1 387 ? -9.289 19.843 16.911 1.00 78.88 387 LEU A N 1
ATOM 2942 C CA . LEU A 1 387 ? -8.819 21.014 17.679 1.00 78.88 387 LEU A CA 1
ATOM 2943 C C . LEU A 1 387 ? -9.316 22.401 17.257 1.00 78.88 387 LEU A C 1
ATOM 2945 O O . LEU A 1 387 ? -9.540 23.200 18.169 1.00 78.88 387 LEU A O 1
ATOM 2949 N N . ASP A 1 388 ? -9.502 22.710 15.974 1.00 71.81 388 ASP A N 1
ATOM 2950 C CA . ASP A 1 388 ? -10.019 24.030 15.567 1.00 71.81 388 ASP A CA 1
ATOM 2951 C C . ASP A 1 388 ? -11.533 24.013 15.310 1.00 71.81 388 ASP A C 1
ATOM 2953 O O . ASP A 1 388 ? -12.161 22.960 15.298 1.00 71.81 388 ASP A O 1
ATOM 2957 N N . GLU A 1 389 ? -12.144 25.198 15.184 1.00 59.75 389 GLU A N 1
ATOM 2958 C CA . GLU A 1 389 ? -13.577 25.372 14.909 1.00 59.75 389 GLU A CA 1
ATOM 2959 C C . GLU A 1 389 ? -13.964 24.685 13.586 1.00 59.75 389 GLU A C 1
ATOM 2961 O O . GLU A 1 389 ? -13.747 25.226 12.502 1.00 59.75 389 GLU A O 1
ATOM 2966 N N . LEU A 1 390 ? -14.534 23.483 13.689 1.00 54.31 390 LEU A N 1
ATOM 2967 C CA . LEU A 1 390 ? -15.089 22.730 12.568 1.00 54.31 390 LEU A CA 1
ATOM 2968 C C . LEU A 1 390 ? -16.582 23.017 12.396 1.00 54.31 390 LEU A C 1
ATOM 2970 O O . LEU A 1 390 ? -17.290 23.390 13.336 1.00 54.31 390 LEU A O 1
ATOM 2974 N N . ALA A 1 391 ? -17.048 22.874 11.157 1.00 50.75 391 ALA A N 1
ATOM 2975 C CA . ALA A 1 391 ? -18.438 23.060 10.786 1.00 50.75 391 ALA A CA 1
ATOM 2976 C C . ALA A 1 391 ? -19.336 21.922 11.319 1.00 50.75 391 ALA A C 1
ATOM 2978 O O . ALA A 1 391 ? -18.903 20.862 11.758 1.00 50.75 391 ALA A O 1
ATOM 2979 N N . LEU A 1 392 ? -20.645 22.183 11.306 1.00 50.25 392 LEU A N 1
ATOM 2980 C CA . LEU A 1 392 ? -21.724 21.420 11.953 1.00 50.25 392 LEU A CA 1
ATOM 2981 C C . LEU A 1 392 ? -21.947 19.981 11.420 1.00 50.25 392 LEU A C 1
ATOM 2983 O O . LEU A 1 392 ? -23.005 19.409 11.695 1.00 50.25 392 LEU A O 1
ATOM 2987 N N . THR A 1 393 ? -21.043 19.418 10.608 1.00 58.03 393 THR A N 1
ATOM 2988 C CA . THR A 1 393 ? -21.271 18.146 9.892 1.00 58.03 393 THR A CA 1
ATOM 2989 C C . THR A 1 393 ? -20.394 16.979 10.332 1.00 58.03 393 THR A C 1
ATOM 2991 O O . THR A 1 393 ? -20.613 15.861 9.854 1.00 58.03 393 THR A O 1
ATOM 2994 N N . ASP A 1 394 ? -19.491 17.202 11.289 1.00 75.12 394 ASP A N 1
ATOM 2995 C CA . ASP A 1 394 ? -18.662 16.138 11.846 1.00 75.12 394 ASP A CA 1
ATOM 2996 C C . ASP A 1 394 ? -19.509 15.002 12.420 1.00 75.12 394 ASP A C 1
ATOM 2998 O O . ASP A 1 394 ? -20.478 15.226 13.156 1.00 75.12 394 ASP A O 1
ATOM 3002 N N . SER A 1 395 ? -19.128 13.763 12.111 1.00 88.25 395 SER A N 1
ATOM 3003 C CA . SER A 1 395 ? -19.773 12.586 12.686 1.00 88.25 395 SER A CA 1
ATOM 3004 C C . SER A 1 395 ? -18.789 11.462 12.986 1.00 88.25 395 SER A C 1
ATOM 3006 O O . SER A 1 395 ? -17.945 11.132 12.159 1.00 88.25 395 SER A O 1
ATOM 3008 N N . VAL A 1 396 ? -18.929 10.856 14.166 1.00 91.88 396 VAL A N 1
ATOM 3009 C CA . VAL A 1 396 ? -18.239 9.624 14.564 1.00 91.88 396 VAL A CA 1
ATOM 3010 C C . VAL A 1 396 ? -19.292 8.586 14.925 1.00 91.88 396 VAL A C 1
ATOM 3012 O O . VAL A 1 396 ? -20.049 8.764 15.887 1.00 91.88 396 VAL A O 1
ATOM 3015 N N . VAL A 1 397 ? -19.383 7.536 14.114 1.00 91.81 397 VAL A N 1
ATOM 3016 C CA . VAL A 1 397 ? -20.449 6.531 14.208 1.00 91.81 397 VAL A CA 1
ATOM 3017 C C . VAL A 1 397 ? -19.878 5.121 14.099 1.00 91.81 397 VAL A C 1
ATOM 3019 O O . VAL A 1 397 ? -18.942 4.898 13.330 1.00 91.81 397 VAL A O 1
ATOM 3022 N N . ASN A 1 398 ? -20.438 4.166 14.847 1.00 91.50 398 ASN A N 1
ATOM 3023 C CA . ASN A 1 398 ? -20.045 2.745 14.835 1.00 91.50 398 ASN A CA 1
ATOM 3024 C C . ASN A 1 398 ? -18.542 2.517 15.008 1.00 91.50 398 ASN A C 1
ATOM 3026 O O . ASN A 1 398 ? -17.983 1.584 14.445 1.00 91.50 398 ASN A O 1
ATOM 3030 N N . THR A 1 399 ? -17.851 3.386 15.737 1.00 93.56 399 THR A N 1
ATOM 3031 C CA . THR A 1 399 ? -16.395 3.323 15.859 1.00 93.56 399 THR A CA 1
ATOM 3032 C C . THR A 1 399 ? -16.001 2.721 17.203 1.00 93.56 399 THR A C 1
ATOM 3034 O O . THR A 1 399 ? -16.522 3.113 18.251 1.00 93.56 399 THR A O 1
ATOM 3037 N N . ILE A 1 400 ? -15.057 1.779 17.181 1.00 95.50 400 ILE A N 1
ATOM 3038 C CA . ILE A 1 400 ? -14.365 1.317 18.388 1.00 95.50 400 ILE A CA 1
ATOM 3039 C C . ILE A 1 400 ? -13.244 2.309 18.692 1.00 95.50 400 ILE A C 1
ATOM 3041 O O . ILE A 1 400 ? -12.406 2.581 17.834 1.00 95.50 400 ILE A O 1
ATOM 3045 N N . ILE A 1 401 ? -13.200 2.821 19.920 1.00 96.56 401 ILE A N 1
ATOM 3046 C CA . ILE A 1 401 ? -12.166 3.731 20.415 1.00 96.56 401 ILE A CA 1
ATOM 3047 C C . ILE A 1 401 ? -11.626 3.173 21.730 1.00 96.56 401 ILE A C 1
ATOM 3049 O O . ILE A 1 401 ? -12.269 3.286 22.775 1.00 96.56 401 ILE A O 1
ATOM 3053 N N . VAL A 1 402 ? -10.444 2.561 21.703 1.00 94.69 402 VAL A N 1
ATOM 3054 C CA . VAL A 1 402 ? -9.983 1.738 22.832 1.00 94.69 402 VAL A CA 1
ATOM 3055 C C . VAL A 1 402 ? -8.494 1.855 23.120 1.00 94.69 402 VAL A C 1
ATOM 3057 O O . VAL A 1 402 ? -7.674 1.872 22.205 1.00 94.69 402 VAL A O 1
ATOM 3060 N N . GLY A 1 403 ? -8.112 1.871 24.398 1.00 91.44 403 GLY A N 1
ATOM 3061 C CA . GLY A 1 403 ? -6.715 1.676 24.802 1.00 91.44 403 GLY A CA 1
ATOM 3062 C C . GLY A 1 403 ? -5.744 2.767 24.335 1.00 91.44 403 GLY A C 1
ATOM 3063 O O . GLY A 1 403 ? -4.529 2.536 24.321 1.00 91.44 403 GLY A O 1
ATOM 3064 N N . ASN A 1 404 ? -6.251 3.924 23.894 1.00 92.12 404 ASN A N 1
ATOM 3065 C CA . ASN A 1 404 ? -5.422 5.067 23.523 1.00 92.12 404 ASN A CA 1
ATOM 3066 C C . ASN A 1 404 ? -4.839 5.688 24.799 1.00 92.12 404 ASN A C 1
ATOM 3068 O O . ASN A 1 404 ? -5.512 5.770 25.825 1.00 92.12 404 ASN A O 1
ATOM 3072 N N . HIS A 1 405 ? -3.568 6.082 24.772 1.00 89.19 405 HIS A N 1
ATOM 3073 C CA . HIS A 1 405 ? -2.855 6.438 26.004 1.00 89.19 405 HIS A CA 1
ATOM 3074 C C . HIS A 1 405 ? -3.232 7.831 26.552 1.00 89.19 405 HIS A C 1
ATOM 3076 O O . HIS A 1 405 ? -3.164 8.054 27.767 1.00 89.19 405 HIS A O 1
ATOM 3082 N N . LYS A 1 406 ? -3.694 8.750 25.691 1.00 90.19 406 LYS A N 1
ATOM 3083 C CA . LYS A 1 406 ? -4.423 9.970 26.089 1.00 90.19 406 LYS A CA 1
ATOM 3084 C C . LYS A 1 406 ? -5.935 9.743 25.923 1.00 90.19 406 LYS A C 1
ATOM 3086 O O . LYS A 1 406 ? -6.428 8.675 26.238 1.00 90.19 406 LYS A O 1
ATOM 3091 N N . GLU A 1 407 ? -6.709 10.724 25.486 1.00 92.88 407 GLU A N 1
ATOM 3092 C CA . GLU A 1 407 ? -8.164 10.593 25.379 1.00 92.88 407 GLU A CA 1
ATOM 3093 C C . GLU A 1 407 ? -8.582 9.686 24.211 1.00 92.88 407 GLU A C 1
ATOM 3095 O O . GLU A 1 407 ? -7.938 9.662 23.164 1.00 92.88 407 GLU A O 1
ATOM 3100 N N . GLY A 1 408 ? -9.709 8.981 24.328 1.00 93.25 408 GLY A N 1
ATOM 3101 C CA . GLY A 1 408 ? -10.285 8.284 23.175 1.00 93.25 408 GLY A CA 1
ATOM 3102 C C . GLY A 1 408 ? -10.649 9.280 22.073 1.00 93.25 408 GLY A C 1
ATOM 3103 O O . GLY A 1 408 ? -10.336 9.084 20.900 1.00 93.25 408 GLY A O 1
ATOM 3104 N N . ILE A 1 409 ? -11.229 10.407 22.483 1.00 92.44 409 ILE A N 1
ATOM 3105 C CA . ILE A 1 409 ? -11.466 11.564 21.628 1.00 92.44 409 ILE A CA 1
ATOM 3106 C C . ILE A 1 409 ? -11.181 12.861 22.387 1.00 92.44 409 ILE A C 1
ATOM 3108 O O . ILE A 1 409 ? -11.664 13.054 23.504 1.00 92.44 409 ILE A O 1
ATOM 3112 N N . LEU A 1 410 ? -10.412 13.754 21.768 1.00 91.31 410 LEU A N 1
ATOM 3113 C CA . LEU A 1 410 ? -10.122 15.105 22.233 1.00 91.31 410 LEU A CA 1
ATOM 3114 C C . LEU A 1 410 ? -10.766 16.113 21.280 1.00 91.31 410 LEU A C 1
ATOM 3116 O O . LEU A 1 410 ? -10.259 16.343 20.188 1.00 91.31 410 LEU A O 1
ATOM 3120 N N . LYS A 1 411 ? -11.853 16.750 21.712 1.00 89.44 411 LYS A N 1
ATOM 3121 C CA . LYS A 1 411 ? -12.579 17.774 20.957 1.00 89.44 411 LYS A CA 1
ATOM 3122 C C . LYS A 1 411 ? -12.453 19.145 21.629 1.00 89.44 411 LYS A C 1
ATOM 3124 O O . LYS A 1 411 ? -12.973 19.357 22.728 1.00 89.44 411 LYS A O 1
ATOM 3129 N N . GLY A 1 412 ? -11.776 20.075 20.956 1.00 83.50 412 GLY A N 1
ATOM 3130 C CA . GLY A 1 412 ? -11.354 21.374 21.493 1.00 83.50 412 GLY A CA 1
ATOM 3131 C C . GLY A 1 412 ? -12.398 22.498 21.467 1.00 83.50 412 GLY A C 1
ATOM 3132 O O . GLY A 1 412 ? -12.386 23.351 22.353 1.00 83.50 412 GLY A O 1
ATOM 3133 N N . PHE A 1 413 ? -13.324 22.508 20.509 1.00 81.50 413 PHE A N 1
ATOM 3134 C CA . PHE A 1 413 ? -14.347 23.558 20.333 1.00 81.50 413 PHE A CA 1
ATOM 3135 C C . PHE A 1 413 ? -15.669 23.204 21.031 1.00 81.50 413 PHE A C 1
ATOM 3137 O O . PHE A 1 413 ? -15.817 22.088 21.513 1.00 81.50 413 PHE A O 1
ATOM 3144 N N . THR A 1 414 ? -16.644 24.118 21.114 1.00 79.00 414 THR A N 1
ATOM 3145 C CA . THR A 1 414 ? -17.868 23.920 21.926 1.00 79.00 414 THR A CA 1
ATOM 3146 C C . THR A 1 414 ? -19.068 23.300 21.202 1.00 79.00 414 THR A C 1
ATOM 3148 O O . THR A 1 414 ? -19.964 22.797 21.878 1.00 79.00 414 THR A O 1
ATOM 3151 N N . ASP A 1 415 ? -19.108 23.307 19.867 1.00 82.75 415 ASP A N 1
ATOM 3152 C CA . ASP A 1 415 ? -20.275 22.845 19.092 1.00 82.75 415 ASP A CA 1
ATOM 3153 C C . ASP A 1 415 ? -20.430 21.327 19.102 1.00 82.75 415 ASP A C 1
ATOM 3155 O O . ASP A 1 415 ? -19.451 20.601 19.038 1.00 82.75 415 ASP A O 1
ATOM 3159 N N . LEU A 1 416 ? -21.653 20.823 19.207 1.00 81.06 416 LEU A N 1
ATOM 3160 C CA . LEU A 1 416 ? -21.917 19.385 19.238 1.00 81.06 416 LEU A CA 1
ATOM 3161 C C . LEU A 1 416 ? -21.736 18.747 17.847 1.00 81.06 416 LEU A C 1
ATOM 3163 O O . LEU A 1 416 ? -22.155 19.327 16.850 1.00 81.06 416 LEU A O 1
ATOM 3167 N N . ILE A 1 417 ? -21.149 17.547 17.804 1.00 86.12 417 ILE A N 1
ATOM 3168 C CA . ILE A 1 417 ? -20.931 16.745 16.582 1.00 86.12 417 ILE A CA 1
ATOM 3169 C C . ILE A 1 417 ? -21.818 15.496 16.593 1.00 86.12 417 ILE A C 1
ATOM 3171 O O . ILE A 1 417 ? -22.206 15.038 17.670 1.00 86.12 417 ILE A O 1
ATOM 3175 N N . GLY A 1 418 ? -22.104 14.897 15.438 1.00 88.06 418 GLY A N 1
ATOM 3176 C CA . GLY A 1 418 ? -22.753 13.586 15.390 1.00 88.06 418 GLY A CA 1
ATOM 3177 C C . GLY A 1 418 ? -21.897 12.542 16.112 1.00 88.06 418 GLY A C 1
ATOM 3178 O O . GLY A 1 418 ? -20.741 12.337 15.759 1.00 88.06 418 GLY A O 1
ATOM 3179 N N . PHE A 1 419 ? -22.424 11.902 17.153 1.00 90.56 419 PHE A N 1
ATOM 3180 C CA . PHE A 1 419 ? -21.647 10.956 17.955 1.00 90.56 419 PHE A CA 1
ATOM 3181 C C . PHE A 1 419 ? -22.551 9.843 18.478 1.00 90.56 419 PHE A C 1
ATOM 3183 O O . PHE A 1 419 ? -23.273 10.031 19.460 1.00 90.56 419 PHE A O 1
ATOM 3190 N N . ALA A 1 420 ? -22.553 8.704 17.791 1.00 92.44 420 ALA A N 1
ATOM 3191 C CA . ALA A 1 420 ? -23.544 7.652 18.000 1.00 92.44 420 ALA A CA 1
ATOM 3192 C C . ALA A 1 420 ? -22.935 6.255 17.867 1.00 92.44 420 ALA A C 1
ATOM 3194 O O . ALA A 1 420 ? -22.070 6.040 17.025 1.00 92.44 420 ALA A O 1
ATOM 3195 N N . HIS A 1 421 ? -23.449 5.291 18.628 1.00 92.44 421 HIS A N 1
ATOM 3196 C CA . HIS A 1 421 ? -23.136 3.869 18.477 1.00 92.44 421 HIS A CA 1
ATOM 3197 C C . HIS A 1 421 ? -21.636 3.547 18.544 1.00 92.44 421 HIS A C 1
ATOM 3199 O O . HIS A 1 421 ? -21.163 2.640 17.873 1.00 92.44 421 HIS A O 1
ATOM 3205 N N . ASN A 1 422 ? -20.863 4.297 19.331 1.00 94.44 422 ASN A N 1
ATOM 3206 C CA . ASN A 1 422 ? -19.434 4.037 19.502 1.00 94.44 422 ASN A CA 1
ATOM 3207 C C . ASN A 1 422 ? -19.182 3.172 20.738 1.00 94.44 422 ASN A C 1
ATOM 3209 O O . ASN A 1 422 ? -19.834 3.358 21.767 1.00 94.44 422 ASN A O 1
ATOM 3213 N N . ALA A 1 423 ? -18.198 2.280 20.658 1.00 95.19 423 ALA A N 1
ATOM 3214 C CA . ALA A 1 423 ? -17.682 1.544 21.808 1.00 95.19 423 ALA A CA 1
ATOM 3215 C C . ALA A 1 423 ? -16.398 2.224 22.285 1.00 95.19 423 ALA A C 1
ATOM 3217 O O . ALA A 1 423 ? -15.416 2.294 21.548 1.00 95.19 423 ALA A O 1
ATOM 3218 N N . ILE A 1 424 ? -16.413 2.765 23.499 1.00 95.88 424 ILE A N 1
ATOM 3219 C CA . ILE A 1 424 ? -15.322 3.570 24.051 1.00 95.88 424 ILE A CA 1
ATOM 3220 C C . ILE A 1 424 ? -14.860 2.896 25.330 1.00 95.88 424 ILE A C 1
ATOM 3222 O O . ILE A 1 424 ? -15.678 2.652 26.210 1.00 95.88 424 ILE A O 1
ATOM 3226 N N . TYR A 1 425 ? -13.578 2.555 25.429 1.00 95.31 425 TYR A N 1
ATOM 3227 C CA . TYR A 1 425 ? -13.105 1.801 26.585 1.00 95.31 425 TYR A CA 1
ATOM 3228 C C . TYR A 1 425 ? -11.618 1.996 26.867 1.00 95.31 425 TYR A C 1
ATOM 3230 O O . TYR A 1 425 ? -10.796 1.955 25.955 1.00 95.31 425 TYR A O 1
ATOM 3238 N N . ASP A 1 426 ? -11.264 2.145 28.144 1.00 92.88 426 ASP A N 1
ATOM 3239 C CA . ASP A 1 426 ? -9.873 2.117 28.631 1.00 92.88 426 ASP A CA 1
ATOM 3240 C C . ASP A 1 426 ? -8.942 3.102 27.900 1.00 92.88 426 ASP A C 1
ATOM 3242 O O . ASP A 1 426 ? -7.799 2.794 27.574 1.00 92.88 426 ASP A O 1
ATOM 3246 N N . ASN A 1 427 ? -9.449 4.297 27.590 1.00 92.12 427 ASN A N 1
ATOM 3247 C CA . ASN A 1 427 ? -8.629 5.377 27.053 1.00 92.12 427 ASN A CA 1
ATOM 3248 C C . ASN A 1 427 ? -8.182 6.300 28.188 1.00 92.12 427 ASN A C 1
ATOM 3250 O O . ASN A 1 427 ? -8.992 6.685 29.027 1.00 92.12 427 ASN A O 1
ATOM 3254 N N . GLY A 1 428 ? -6.921 6.717 28.167 1.00 83.69 428 GLY A N 1
ATOM 3255 C CA . GLY A 1 428 ? -6.422 7.816 28.983 1.00 83.69 428 GLY A CA 1
ATOM 3256 C C . GLY A 1 428 ? -6.232 7.491 30.459 1.00 83.69 428 GLY A C 1
ATOM 3257 O O . GLY A 1 428 ? -7.026 6.831 31.116 1.00 83.69 428 GLY A O 1
ATOM 3258 N N . THR A 1 429 ? -5.170 8.042 31.043 1.00 69.31 429 THR A N 1
ATOM 3259 C CA . THR A 1 429 ? -4.866 7.830 32.471 1.00 69.31 429 THR A CA 1
ATOM 3260 C C . THR A 1 429 ? -5.693 8.706 33.417 1.00 69.31 429 THR A C 1
ATOM 3262 O O . THR A 1 429 ? -5.724 8.453 34.621 1.00 69.31 429 THR A O 1
ATOM 3265 N N . THR A 1 430 ? -6.337 9.764 32.903 1.00 69.31 430 THR A N 1
ATOM 3266 C CA . THR A 1 430 ? -7.055 10.764 33.723 1.00 69.31 430 THR A CA 1
ATOM 3267 C C . THR A 1 430 ? -8.473 11.083 33.254 1.00 69.31 430 THR A C 1
ATOM 3269 O O . THR A 1 430 ? -9.267 11.566 34.060 1.00 69.31 430 THR A O 1
ATOM 3272 N N . ARG A 1 431 ? -8.799 10.827 31.982 1.00 86.25 431 ARG A N 1
ATOM 3273 C CA . ARG A 1 431 ? -10.127 11.010 31.384 1.00 86.25 431 ARG A CA 1
ATOM 3274 C C . ARG A 1 431 ? -10.258 10.116 30.152 1.00 86.25 431 ARG A C 1
ATOM 3276 O O . ARG A 1 431 ? -9.305 10.006 29.386 1.00 86.25 431 ARG A O 1
ATOM 3283 N N . GLU A 1 432 ? -11.433 9.522 29.981 1.00 90.12 432 GLU A N 1
ATOM 3284 C CA . GLU A 1 432 ? -11.725 8.571 28.901 1.00 90.12 432 GLU A CA 1
ATOM 3285 C C . GLU A 1 432 ? -11.960 9.275 27.561 1.00 90.12 432 GLU A C 1
ATOM 3287 O O . GLU A 1 432 ? -11.554 8.803 26.500 1.00 90.12 432 GLU A O 1
ATOM 3292 N N . LEU A 1 433 ? -12.557 10.460 27.616 1.00 92.69 433 LEU A N 1
ATOM 3293 C CA . LEU A 1 433 ? -12.762 11.360 26.488 1.00 92.69 433 LEU A CA 1
ATOM 3294 C C . LEU A 1 433 ? -12.626 12.816 26.951 1.00 92.69 433 LEU A C 1
ATOM 3296 O O . LEU A 1 433 ? -12.479 13.102 28.140 1.00 92.69 433 LEU A O 1
ATOM 3300 N N . TYR A 1 434 ? -12.649 13.758 26.015 1.00 92.06 434 TYR A N 1
ATOM 3301 C CA . TYR A 1 434 ? -12.788 15.178 26.305 1.00 92.06 434 TYR A CA 1
ATOM 3302 C C . TYR A 1 434 ? -13.611 15.864 25.220 1.00 92.06 434 TYR A C 1
ATOM 3304 O O . TYR A 1 434 ? -13.114 16.138 24.131 1.00 92.06 434 TYR A O 1
ATOM 3312 N N . PHE A 1 435 ? -14.860 16.188 25.538 1.00 89.69 435 PHE A N 1
ATOM 3313 C CA . PHE A 1 435 ? -15.709 17.044 24.717 1.00 89.69 435 PHE A CA 1
ATOM 3314 C C . PHE A 1 435 ? -15.793 18.410 25.363 1.00 89.69 435 PHE A C 1
ATOM 3316 O O . PHE A 1 435 ? -16.450 18.568 26.393 1.00 89.69 435 PHE A O 1
ATOM 3323 N N . ASN A 1 436 ? -15.168 19.416 24.759 1.00 87.56 436 ASN A N 1
ATOM 3324 C CA . ASN A 1 436 ? -15.428 20.779 25.183 1.00 87.56 436 ASN A CA 1
ATOM 3325 C C . ASN A 1 436 ? -16.883 21.158 24.843 1.00 87.56 436 ASN A C 1
ATOM 3327 O O . ASN A 1 436 ? -17.370 20.918 23.734 1.00 87.56 436 ASN A O 1
ATOM 3331 N N . THR A 1 437 ? -17.591 21.727 25.819 1.00 83.38 437 THR A N 1
ATOM 3332 C CA . THR A 1 437 ? -18.973 22.205 25.671 1.00 83.38 437 THR A CA 1
ATOM 3333 C C . THR A 1 437 ? -19.125 23.570 26.343 1.00 83.38 437 THR A C 1
ATOM 3335 O O . THR A 1 437 ? -18.332 23.906 27.230 1.00 83.38 437 THR A O 1
ATOM 3338 N N . PRO A 1 438 ? -20.170 24.354 26.012 1.00 81.31 438 PRO A N 1
ATOM 3339 C CA . PRO A 1 438 ? -20.416 25.640 26.667 1.00 81.31 438 PRO A CA 1
ATOM 3340 C C . PRO A 1 438 ? -20.587 25.548 28.194 1.00 81.31 438 PRO A C 1
ATOM 3342 O O . PRO A 1 438 ? -20.402 26.543 28.891 1.00 81.31 438 PRO A O 1
ATOM 3345 N N . ASN A 1 439 ? -20.939 24.368 28.718 1.00 79.88 439 ASN A N 1
ATOM 3346 C CA . ASN A 1 439 ? -21.237 24.136 30.134 1.00 79.88 439 ASN A CA 1
ATOM 3347 C C . ASN A 1 439 ? -20.082 23.461 30.901 1.00 79.88 439 ASN A C 1
ATOM 3349 O O . ASN A 1 439 ? -20.263 23.085 32.059 1.00 79.88 439 ASN A O 1
ATOM 3353 N N . GLY A 1 440 ? -18.905 23.322 30.280 1.00 80.88 440 GLY A N 1
ATOM 3354 C CA . GLY A 1 440 ? -17.753 22.596 30.821 1.00 80.88 440 GLY A CA 1
ATOM 3355 C C . GLY A 1 440 ? -17.398 21.364 29.984 1.00 80.88 440 GLY A C 1
ATOM 3356 O O . GLY A 1 440 ? -18.209 20.881 29.198 1.00 80.88 440 GLY A O 1
ATOM 3357 N N . GLY A 1 441 ? -16.164 20.875 30.113 1.00 87.44 441 GLY A N 1
ATOM 3358 C CA . GLY A 1 441 ? -15.716 19.693 29.374 1.00 87.44 441 GLY A CA 1
ATOM 3359 C C . GLY A 1 441 ? -16.363 18.411 29.905 1.00 87.44 441 GLY A C 1
ATOM 3360 O O . GLY A 1 441 ? -16.284 18.167 31.106 1.00 87.44 441 GLY A O 1
ATOM 3361 N N . LEU A 1 442 ? -16.969 17.607 29.028 1.00 91.75 442 LEU A N 1
ATOM 3362 C CA . LEU A 1 442 ? -17.430 16.248 29.337 1.00 91.75 442 LEU A CA 1
ATOM 3363 C C . LEU A 1 442 ? -16.259 15.284 29.155 1.00 91.75 442 LEU A C 1
ATOM 3365 O O . LEU A 1 442 ? -15.509 15.409 28.187 1.00 91.75 442 LEU A O 1
ATOM 3369 N N . THR A 1 443 ? -16.084 14.352 30.083 1.00 93.81 443 THR A N 1
ATOM 3370 C CA . THR A 1 443 ? -14.885 13.508 30.193 1.00 93.81 443 THR A CA 1
ATOM 3371 C C . THR A 1 443 ? -15.135 12.008 30.277 1.00 93.81 443 THR A C 1
ATOM 3373 O O . THR A 1 443 ? -14.188 11.227 30.158 1.00 93.81 443 THR A O 1
ATOM 3376 N N . THR A 1 444 ? -16.388 11.602 30.468 1.00 93.56 444 THR A N 1
ATOM 3377 C CA . THR A 1 444 ? -16.798 10.195 30.561 1.00 93.56 444 THR A CA 1
ATOM 3378 C C . THR A 1 444 ? -17.905 9.864 29.565 1.00 93.56 444 THR A C 1
ATOM 3380 O O . THR A 1 444 ? -18.615 10.756 29.088 1.00 93.56 444 THR A O 1
ATOM 3383 N N . VAL A 1 445 ? -18.079 8.572 29.269 1.00 92.75 445 VAL A N 1
ATOM 3384 C CA . VAL A 1 445 ? -19.185 8.097 28.419 1.00 92.75 445 VAL A CA 1
ATOM 3385 C C . VAL A 1 445 ? -20.551 8.413 29.045 1.00 92.75 445 VAL A C 1
ATOM 3387 O O . VAL A 1 445 ? -21.449 8.886 28.352 1.00 92.75 445 VAL A O 1
ATOM 3390 N N . ASP A 1 446 ? -20.701 8.264 30.362 1.00 94.44 446 ASP A N 1
ATOM 3391 C CA . ASP A 1 446 ? -21.951 8.577 31.071 1.00 94.44 446 ASP A CA 1
ATOM 3392 C C . ASP A 1 446 ? -22.347 10.061 30.930 1.00 94.44 446 ASP A C 1
ATOM 3394 O O . ASP A 1 446 ? -23.523 10.403 30.775 1.00 94.44 446 ASP A O 1
ATOM 3398 N N . GLU A 1 447 ? -21.362 10.965 30.960 1.00 93.94 447 GLU A N 1
ATOM 3399 C CA . GLU A 1 447 ? -21.581 12.408 30.818 1.00 93.94 447 GLU A CA 1
ATOM 3400 C C . GLU A 1 447 ? -22.082 12.787 29.420 1.00 93.94 447 GLU A C 1
ATOM 3402 O O . GLU A 1 447 ? -22.972 13.633 29.304 1.00 93.94 447 GLU A O 1
ATOM 3407 N N . ILE A 1 448 ? -21.557 12.158 28.362 1.00 92.12 448 ILE A N 1
ATOM 3408 C CA . ILE A 1 448 ? -22.066 12.386 27.002 1.00 92.12 448 ILE A CA 1
ATOM 3409 C C . ILE A 1 448 ? -23.433 11.722 26.804 1.00 92.12 448 ILE A C 1
ATOM 3411 O O . ILE A 1 448 ? -24.323 12.347 26.234 1.00 92.12 448 ILE A O 1
ATOM 3415 N N . GLN A 1 449 ? -23.666 10.519 27.342 1.00 94.75 449 GLN A N 1
ATOM 3416 C CA . GLN A 1 449 ? -24.969 9.846 27.265 1.00 94.75 449 GLN A CA 1
ATOM 3417 C C . GLN A 1 449 ? -26.088 10.682 27.902 1.00 94.75 449 GLN A C 1
ATOM 3419 O O . GLN A 1 449 ? -27.217 10.693 27.404 1.00 94.75 449 GLN A O 1
ATOM 3424 N N . ALA A 1 450 ? -25.779 11.431 28.967 1.00 94.25 450 ALA A N 1
ATOM 3425 C CA . ALA A 1 450 ? -26.723 12.323 29.636 1.00 94.25 450 ALA A CA 1
ATOM 3426 C C . ALA A 1 450 ? -27.244 13.467 28.741 1.00 94.25 450 ALA A C 1
ATOM 3428 O O . ALA A 1 450 ? -28.270 14.070 29.069 1.00 94.25 450 ALA A O 1
ATOM 3429 N N . LEU A 1 451 ? -26.590 13.750 27.606 1.00 91.69 451 LEU A N 1
ATOM 3430 C CA . LEU A 1 451 ? -27.092 14.688 26.596 1.00 91.69 451 LEU A CA 1
ATOM 3431 C C . LEU A 1 451 ? -28.332 14.154 25.853 1.00 91.69 451 LEU A C 1
ATOM 3433 O O . LEU A 1 451 ? -29.115 14.948 25.329 1.00 91.69 451 LEU A O 1
ATOM 3437 N N . GLY A 1 452 ? -28.555 12.833 25.848 1.00 92.94 452 GLY A N 1
ATOM 3438 C CA . GLY A 1 452 ? -29.679 12.185 25.171 1.00 92.94 452 GLY A CA 1
ATOM 3439 C C . GLY A 1 452 ? -29.556 12.152 23.641 1.00 92.94 452 GLY A C 1
ATOM 3440 O O . GLY A 1 452 ? -28.554 12.567 23.063 1.00 92.94 452 GLY A O 1
ATOM 3441 N N . GLY A 1 453 ? -30.590 11.638 22.965 1.00 91.62 453 GLY A N 1
ATOM 3442 C CA . GLY A 1 453 ? -30.582 11.477 21.504 1.00 91.62 453 GLY A CA 1
ATOM 3443 C C . GLY A 1 453 ? -29.520 10.475 21.043 1.00 91.62 453 GLY A C 1
ATOM 3444 O O . GLY A 1 453 ? -29.336 9.444 21.689 1.00 91.62 453 GLY A O 1
ATOM 3445 N N . ASP A 1 454 ? -28.810 10.798 19.962 1.00 90.19 454 ASP A N 1
ATOM 3446 C CA . ASP A 1 454 ? -27.724 9.969 19.421 1.00 90.19 454 ASP A CA 1
ATOM 3447 C C . ASP A 1 454 ? -26.616 9.700 20.457 1.00 90.19 454 ASP A C 1
ATOM 3449 O O . ASP A 1 454 ? -26.082 8.595 20.511 1.00 90.19 454 ASP A O 1
ATOM 3453 N N . TYR A 1 455 ? -26.334 10.638 21.370 1.00 91.62 455 TYR A N 1
ATOM 3454 C CA . TYR A 1 455 ? -25.289 10.454 22.384 1.00 91.62 455 TYR A CA 1
ATOM 3455 C C . TYR A 1 455 ? -25.576 9.320 23.373 1.00 91.62 455 TYR A C 1
ATOM 3457 O O . TYR A 1 455 ? -24.639 8.720 23.903 1.00 91.62 455 TYR A O 1
ATOM 3465 N N . ALA A 1 456 ? -26.852 8.992 23.603 1.00 94.12 456 ALA A N 1
ATOM 3466 C CA . ALA A 1 456 ? -27.255 7.913 24.505 1.00 94.12 456 ALA A CA 1
ATOM 3467 C C . ALA A 1 456 ? -26.898 6.512 23.973 1.00 94.12 456 ALA A C 1
ATOM 3469 O O . ALA A 1 456 ? -27.015 5.538 24.709 1.00 94.12 456 ALA A O 1
ATOM 3470 N N . THR A 1 457 ? -26.476 6.412 22.709 1.00 93.06 457 THR A N 1
ATOM 3471 C CA . THR A 1 457 ? -26.140 5.149 22.037 1.00 93.06 457 THR A CA 1
ATOM 3472 C C . THR A 1 457 ? -24.652 4.794 22.105 1.00 93.06 457 THR A C 1
ATOM 3474 O O . THR A 1 457 ? -24.242 3.808 21.513 1.00 93.06 457 THR A O 1
ATOM 3477 N N . ASN A 1 458 ? -23.819 5.582 22.791 1.00 94.06 458 ASN A N 1
ATOM 3478 C CA . ASN A 1 458 ? -22.395 5.271 22.970 1.00 94.06 458 ASN A CA 1
ATOM 3479 C C . ASN A 1 458 ? -22.200 4.382 24.198 1.00 94.06 458 ASN A C 1
ATOM 3481 O O . ASN A 1 458 ? -22.885 4.587 25.194 1.00 94.06 458 ASN A O 1
ATOM 3485 N N . TYR A 1 459 ? -21.268 3.435 24.164 1.00 94.12 459 TYR A N 1
ATOM 3486 C CA . TYR A 1 459 ? -21.147 2.385 25.173 1.00 94.12 459 TYR A CA 1
ATOM 3487 C C . TYR A 1 459 ? -19.755 2.355 25.822 1.00 94.12 459 TYR A C 1
ATOM 3489 O O . TYR A 1 459 ? -18.761 2.322 25.095 1.00 94.12 459 TYR A O 1
ATOM 3497 N N . PRO A 1 460 ? -19.657 2.288 27.166 1.00 94.06 460 PRO A N 1
ATOM 3498 C CA . PRO A 1 460 ? -18.396 2.094 27.880 1.00 94.06 460 PRO A CA 1
ATOM 3499 C C . PRO A 1 460 ? -18.019 0.601 27.940 1.00 94.06 460 PRO A C 1
ATOM 3501 O O . PRO A 1 460 ? -17.912 0.014 29.021 1.00 94.06 460 PRO A O 1
ATOM 3504 N N . LEU A 1 461 ? -17.929 -0.061 26.782 1.00 90.81 461 LEU A N 1
ATOM 3505 C CA . LEU A 1 461 ? -17.769 -1.517 26.681 1.00 90.81 461 LEU A CA 1
ATOM 3506 C C . LEU A 1 461 ? -16.406 -1.902 26.098 1.00 90.81 461 LEU A C 1
ATOM 3508 O O . LEU A 1 461 ? -16.003 -1.331 25.083 1.00 90.81 461 LEU A O 1
ATOM 3512 N N . PRO A 1 462 ? -15.715 -2.905 26.676 1.00 93.00 462 PRO A N 1
ATOM 3513 C CA . PRO A 1 462 ? -14.519 -3.454 26.056 1.00 93.00 462 PRO A CA 1
ATOM 3514 C C . PRO A 1 462 ? -14.886 -4.084 24.708 1.00 93.00 462 PRO A C 1
ATOM 3516 O O . PRO A 1 462 ? -15.869 -4.818 24.646 1.00 93.00 462 PRO A O 1
ATOM 3519 N N . PRO A 1 463 ? -14.086 -3.892 23.648 1.00 91.62 463 PRO A N 1
ATOM 3520 C CA . PRO A 1 463 ? -14.407 -4.434 22.330 1.00 91.62 463 PRO A CA 1
ATOM 3521 C C . PRO A 1 463 ? -14.287 -5.958 22.265 1.00 91.62 463 PRO A C 1
ATOM 3523 O O . PRO A 1 463 ? -14.823 -6.567 21.358 1.00 91.62 463 PRO A O 1
ATOM 3526 N N . GLY A 1 464 ? -13.588 -6.607 23.201 1.00 89.94 464 GLY A N 1
ATOM 3527 C CA . GLY A 1 464 ? -13.439 -8.064 23.175 1.00 89.94 464 GLY A CA 1
ATOM 3528 C C . GLY A 1 464 ? -12.681 -8.570 21.944 1.00 89.94 464 GLY A C 1
ATOM 3529 O O . GLY A 1 464 ? -13.118 -9.544 21.333 1.00 89.94 464 GLY A O 1
ATOM 3530 N N . PHE A 1 465 ? -11.568 -7.913 21.588 1.00 88.88 465 PHE A N 1
ATOM 3531 C CA . PHE A 1 465 ? -10.637 -8.407 20.567 1.00 88.88 465 PHE A CA 1
ATOM 3532 C C . PHE A 1 465 ? -10.130 -9.814 20.889 1.00 88.88 465 PHE A C 1
ATOM 3534 O O . PHE A 1 465 ? -10.127 -10.237 22.051 1.00 88.88 465 PHE A O 1
ATOM 3541 N N . GLU A 1 466 ? -9.651 -10.515 19.865 1.00 85.81 466 GLU A N 1
ATOM 3542 C CA . GLU A 1 466 ? -8.974 -11.792 20.053 1.00 85.81 466 GLU A CA 1
ATOM 3543 C C . GLU A 1 466 ? -7.808 -11.685 21.056 1.00 85.81 466 GLU A C 1
ATOM 3545 O O . GLU A 1 466 ? -7.095 -10.670 21.092 1.00 85.81 466 GLU A O 1
ATOM 3550 N N . PRO A 1 467 ? -7.594 -12.714 21.901 1.00 84.19 467 PRO A N 1
ATOM 3551 C CA . PRO A 1 467 ? -6.539 -12.677 22.900 1.00 84.19 467 PRO A CA 1
ATOM 3552 C C . PRO A 1 467 ? -5.152 -12.507 22.265 1.00 84.19 467 PRO A C 1
ATOM 3554 O O . PRO A 1 467 ? -4.829 -13.201 21.300 1.00 84.19 467 PRO A O 1
ATOM 3557 N N . PRO A 1 468 ? -4.287 -11.653 22.837 1.00 85.62 468 PRO A N 1
ATOM 3558 C CA . PRO A 1 468 ? -2.920 -11.523 22.362 1.00 85.62 468 PRO A CA 1
ATOM 3559 C C . PRO A 1 468 ? -2.131 -12.824 22.550 1.00 85.62 468 PRO A C 1
ATOM 3561 O O . PRO A 1 468 ? -2.309 -13.563 23.524 1.00 85.62 468 PRO A O 1
ATOM 3564 N N . VAL A 1 469 ? -1.189 -13.063 21.642 1.00 85.06 469 VAL A N 1
ATOM 3565 C CA . VAL A 1 469 ? -0.234 -14.170 21.733 1.00 85.06 469 VAL A CA 1
ATOM 3566 C C . VAL A 1 469 ? 1.022 -13.680 22.439 1.00 85.06 469 VAL A C 1
ATOM 3568 O O . VAL A 1 469 ? 1.609 -12.676 22.043 1.00 85.06 469 VAL A O 1
ATOM 3571 N N . TYR A 1 470 ? 1.451 -14.397 23.475 1.00 86.50 470 TYR A N 1
ATOM 3572 C CA . TYR A 1 470 ? 2.605 -14.032 24.298 1.00 86.50 470 TYR A CA 1
ATOM 3573 C C . TYR A 1 470 ? 3.814 -14.916 24.011 1.00 86.50 470 TYR A C 1
ATOM 3575 O O . TYR A 1 470 ? 3.681 -16.124 23.803 1.00 86.50 470 TYR A O 1
ATOM 3583 N N . SER A 1 471 ? 5.008 -14.331 24.094 1.00 87.56 471 SER A N 1
ATOM 3584 C CA . SER A 1 471 ? 6.257 -15.091 24.114 1.00 87.56 471 SER A CA 1
ATOM 3585 C C . SER A 1 471 ? 7.400 -14.314 24.764 1.00 87.56 471 SER A C 1
ATOM 3587 O O . SER A 1 471 ? 7.249 -13.147 25.127 1.00 87.56 471 SER A O 1
ATOM 3589 N N . ALA A 1 472 ? 8.543 -14.977 24.934 1.00 88.88 472 ALA A N 1
ATOM 3590 C CA . ALA A 1 472 ? 9.777 -14.380 25.410 1.00 88.88 472 ALA A CA 1
ATOM 3591 C C . ALA A 1 472 ? 10.728 -14.086 24.242 1.00 88.88 472 ALA A C 1
ATOM 3593 O O . ALA A 1 472 ? 10.921 -14.911 23.340 1.00 88.88 472 ALA A O 1
ATOM 3594 N N . ALA A 1 473 ? 11.347 -12.906 24.265 1.00 89.75 473 ALA A N 1
ATOM 3595 C CA . ALA A 1 473 ? 12.426 -12.573 23.347 1.00 89.75 473 ALA A CA 1
ATOM 3596 C C . ALA A 1 473 ? 13.719 -13.270 23.786 1.00 89.75 473 ALA A C 1
ATOM 3598 O O . ALA A 1 473 ? 14.138 -13.163 24.937 1.00 89.75 473 ALA A O 1
ATOM 3599 N N . VAL A 1 474 ? 14.383 -13.961 22.866 1.00 93.00 474 VAL A N 1
ATOM 3600 C CA . VAL A 1 474 ? 15.742 -14.484 23.062 1.00 93.00 474 VAL A CA 1
ATOM 3601 C C . VAL A 1 474 ? 16.757 -13.416 22.670 1.00 93.00 474 VAL A C 1
ATOM 3603 O O . VAL A 1 474 ? 17.705 -13.149 23.408 1.00 93.00 474 VAL A O 1
ATOM 3606 N N . GLU A 1 475 ? 16.534 -12.786 21.519 1.00 92.25 475 GLU A N 1
ATOM 3607 C CA . GLU A 1 475 ? 17.406 -11.770 20.938 1.00 92.25 475 GLU A CA 1
ATOM 3608 C C . GLU A 1 475 ? 16.585 -10.844 20.030 1.00 92.25 475 GLU A C 1
ATOM 3610 O O . GLU A 1 475 ? 15.597 -11.270 19.435 1.00 92.25 475 GLU A O 1
ATOM 3615 N N . ALA A 1 476 ? 17.001 -9.584 19.904 1.00 93.06 476 ALA A N 1
ATOM 3616 C CA . ALA A 1 476 ? 16.476 -8.652 18.915 1.00 93.06 476 ALA A CA 1
ATOM 3617 C C . ALA A 1 476 ? 17.638 -8.044 18.125 1.00 93.06 476 ALA A C 1
ATOM 3619 O O . ALA A 1 476 ? 18.580 -7.510 18.712 1.00 93.06 476 ALA A O 1
ATOM 3620 N N . VAL A 1 477 ? 17.573 -8.124 16.796 1.00 94.44 477 VAL A N 1
ATOM 3621 C CA . VAL A 1 477 ? 18.616 -7.627 15.890 1.00 94.44 477 VAL A CA 1
ATOM 3622 C C . VAL A 1 477 ? 17.999 -6.666 14.886 1.00 94.44 477 VAL A C 1
ATOM 3624 O O . VAL A 1 477 ? 17.138 -7.059 14.099 1.00 94.44 477 VAL A O 1
ATOM 3627 N N . TYR A 1 478 ? 18.455 -5.414 14.893 1.00 92.06 478 TYR A N 1
ATOM 3628 C CA . TYR A 1 478 ? 18.064 -4.431 13.887 1.00 92.06 478 TYR A CA 1
ATOM 3629 C C . TYR A 1 478 ? 18.856 -4.648 12.597 1.00 92.06 478 TYR A C 1
ATOM 3631 O O . TYR A 1 478 ? 20.089 -4.627 12.590 1.00 92.06 478 TYR A O 1
ATOM 3639 N N . ASP A 1 479 ? 18.138 -4.859 11.500 1.00 87.25 479 ASP A N 1
ATOM 3640 C CA . ASP A 1 479 ? 18.690 -4.896 10.157 1.00 87.25 479 ASP A CA 1
ATOM 3641 C C . ASP A 1 479 ? 18.666 -3.479 9.580 1.00 87.25 479 ASP A C 1
ATOM 3643 O O . ASP A 1 479 ? 17.622 -2.967 9.182 1.00 87.25 479 ASP A O 1
ATOM 3647 N N . THR A 1 480 ? 19.831 -2.834 9.532 1.00 79.38 480 THR A N 1
ATOM 3648 C CA . THR A 1 480 ? 19.960 -1.471 9.004 1.00 79.38 480 THR A CA 1
ATOM 3649 C C . THR A 1 480 ? 19.727 -1.378 7.497 1.00 79.38 480 THR A C 1
ATOM 3651 O O . THR A 1 480 ? 19.551 -0.273 7.005 1.00 79.38 480 THR A O 1
ATOM 3654 N N . LEU A 1 481 ? 19.788 -2.491 6.754 1.00 71.44 481 LEU A N 1
ATOM 3655 C CA . LEU A 1 481 ? 19.545 -2.502 5.309 1.00 71.44 481 LEU A CA 1
ATOM 3656 C C . LEU A 1 481 ? 18.046 -2.553 5.017 1.00 71.44 481 LEU A C 1
ATOM 3658 O O . LEU A 1 481 ? 17.547 -1.819 4.169 1.00 71.44 481 LEU A O 1
ATOM 3662 N N . GLU A 1 482 ? 17.335 -3.406 5.746 1.00 76.19 482 GLU A N 1
ATOM 3663 C CA . GLU A 1 482 ? 15.886 -3.561 5.605 1.00 76.19 482 GLU A CA 1
ATOM 3664 C C . GLU A 1 482 ? 15.090 -2.589 6.477 1.00 76.19 482 GLU A C 1
ATOM 3666 O O . GLU A 1 482 ? 13.885 -2.465 6.302 1.00 76.19 482 GLU A O 1
ATOM 3671 N N . HIS A 1 483 ? 15.740 -1.900 7.417 1.00 79.25 483 HIS A N 1
ATOM 3672 C CA . HIS A 1 483 ? 15.092 -1.046 8.411 1.00 79.25 483 HIS A CA 1
ATOM 3673 C C . HIS A 1 483 ? 14.008 -1.777 9.219 1.00 79.25 483 HIS A C 1
ATOM 3675 O O . HIS A 1 483 ? 12.964 -1.213 9.544 1.00 79.25 483 HIS A O 1
ATOM 3681 N N . VAL A 1 484 ? 14.262 -3.038 9.563 1.00 88.69 484 VAL A N 1
ATOM 3682 C CA . VAL A 1 484 ? 13.364 -3.876 10.372 1.00 88.69 484 VAL A CA 1
ATOM 3683 C C . VAL A 1 484 ? 14.125 -4.488 11.533 1.00 88.69 484 VAL A C 1
ATOM 3685 O O . VAL A 1 484 ? 15.330 -4.726 11.452 1.00 88.69 484 VAL A O 1
ATOM 3688 N N . THR A 1 485 ? 13.415 -4.816 12.602 1.00 92.06 485 THR A N 1
ATOM 3689 C CA . THR A 1 485 ? 13.966 -5.583 13.718 1.00 92.06 485 THR A CA 1
ATOM 3690 C C . THR A 1 485 ? 13.529 -7.034 13.613 1.00 92.06 485 THR A C 1
ATOM 3692 O O . THR A 1 485 ? 12.342 -7.329 13.495 1.00 92.06 485 THR A O 1
ATOM 3695 N N . ARG A 1 486 ? 14.489 -7.956 13.684 1.00 93.25 486 ARG A N 1
ATOM 3696 C CA . ARG A 1 486 ? 14.239 -9.392 13.829 1.00 93.25 486 ARG A CA 1
ATOM 3697 C C . ARG A 1 486 ? 14.252 -9.744 15.309 1.00 93.25 486 ARG A C 1
ATOM 3699 O O . ARG A 1 486 ? 15.305 -9.678 15.939 1.00 93.25 486 ARG A O 1
ATOM 3706 N N . VAL A 1 487 ? 13.100 -10.115 15.850 1.00 91.44 487 VAL A N 1
ATOM 3707 C CA . VAL A 1 487 ? 12.942 -10.605 17.221 1.00 91.44 487 VAL A CA 1
ATOM 3708 C C . VAL A 1 487 ? 12.926 -12.129 17.186 1.00 91.44 487 VAL A C 1
ATOM 3710 O O . VAL A 1 487 ? 11.986 -12.735 16.679 1.00 91.44 487 VAL A O 1
ATOM 3713 N N . ILE A 1 488 ? 13.986 -12.742 17.704 1.00 91.12 488 ILE A N 1
ATOM 3714 C CA . ILE A 1 488 ? 14.142 -14.193 17.823 1.00 91.12 488 ILE A CA 1
ATOM 3715 C C . ILE A 1 488 ? 13.486 -14.645 19.125 1.00 91.12 488 ILE A C 1
ATOM 3717 O O . ILE A 1 488 ? 13.650 -14.007 20.169 1.00 91.12 488 ILE A O 1
ATOM 3721 N N . THR A 1 489 ? 12.764 -15.758 19.083 1.00 86.94 489 THR A N 1
ATOM 3722 C CA . THR A 1 489 ? 11.978 -16.273 20.209 1.00 86.94 489 THR A CA 1
ATOM 3723 C C . THR A 1 489 ? 12.132 -17.787 20.364 1.00 86.94 489 THR A C 1
ATOM 3725 O O . THR A 1 489 ? 12.498 -18.492 19.428 1.00 86.94 489 THR A O 1
ATOM 3728 N N . ASP A 1 490 ? 11.910 -18.293 21.578 1.00 75.75 490 ASP A N 1
ATOM 3729 C CA . ASP A 1 490 ? 11.999 -19.713 21.931 1.00 75.75 490 ASP A CA 1
ATOM 3730 C C . ASP A 1 490 ? 10.681 -20.484 21.713 1.00 75.75 490 ASP A C 1
ATOM 3732 O O . ASP A 1 490 ? 10.640 -21.705 21.896 1.00 75.75 490 ASP A O 1
ATOM 3736 N N . ASN A 1 491 ? 9.611 -19.790 21.307 1.00 66.06 491 ASN A N 1
ATOM 3737 C CA . ASN A 1 491 ? 8.270 -20.343 21.144 1.00 66.06 491 ASN A CA 1
ATOM 3738 C C . ASN A 1 491 ? 7.910 -20.595 19.670 1.00 66.06 491 ASN A C 1
ATOM 3740 O O . ASN A 1 491 ? 7.985 -19.695 18.842 1.00 66.06 491 ASN A O 1
ATOM 3744 N N . VAL A 1 492 ? 7.447 -21.815 19.382 1.00 56.66 492 VAL A N 1
ATOM 3745 C CA . VAL A 1 492 ? 7.117 -22.335 18.039 1.00 56.66 492 VAL A CA 1
ATOM 3746 C C . VAL A 1 492 ? 5.619 -22.208 17.701 1.00 56.66 492 VAL A C 1
ATOM 3748 O O . VAL A 1 492 ? 5.153 -22.777 16.723 1.00 56.66 492 VAL A O 1
ATOM 3751 N N . GLN A 1 493 ? 4.816 -21.534 18.534 1.00 60.66 493 GLN A N 1
ATOM 3752 C CA . GLN A 1 493 ? 3.346 -21.497 18.400 1.00 60.66 493 GLN A CA 1
ATOM 3753 C C . GLN A 1 493 ? 2.807 -20.333 17.553 1.00 60.66 493 GLN A C 1
ATOM 3755 O O . GLN A 1 493 ? 1.616 -20.042 17.599 1.00 60.66 493 GLN A O 1
ATOM 3760 N N . PHE A 1 494 ? 3.650 -19.665 16.771 1.00 64.31 494 PHE A N 1
ATOM 3761 C CA . PHE A 1 494 ? 3.230 -18.512 15.977 1.00 64.31 494 PHE A CA 1
ATOM 3762 C C . PHE A 1 494 ? 2.592 -18.856 14.628 1.00 64.31 494 PHE A C 1
ATOM 3764 O O . PHE A 1 494 ? 2.128 -17.958 13.929 1.00 64.31 494 PHE A O 1
ATOM 3771 N N . ASP A 1 495 ? 2.492 -20.145 14.297 1.00 54.22 495 ASP A N 1
ATOM 3772 C CA . ASP A 1 495 ? 1.875 -20.636 13.062 1.00 54.22 495 ASP A CA 1
ATOM 3773 C C . ASP A 1 495 ? 0.390 -20.225 12.915 1.00 54.22 495 ASP A C 1
ATOM 3775 O O . ASP A 1 495 ? -0.140 -20.224 11.807 1.00 54.22 495 ASP A O 1
ATOM 3779 N N . THR A 1 496 ? -0.284 -19.836 14.007 1.00 52.81 496 THR A N 1
ATOM 3780 C CA . THR A 1 496 ? -1.669 -19.325 13.987 1.00 52.81 496 THR A CA 1
ATOM 3781 C C . THR A 1 496 ? -1.776 -17.821 13.719 1.00 52.81 496 THR A C 1
ATOM 3783 O O . THR A 1 496 ? -2.866 -17.351 13.426 1.00 52.81 496 THR A O 1
ATOM 3786 N N . LEU A 1 497 ? -0.678 -17.059 13.810 1.00 59.25 497 LEU A N 1
ATOM 3787 C CA . LEU A 1 497 ? -0.641 -15.616 13.507 1.00 59.25 497 LEU A CA 1
ATOM 3788 C C . LEU A 1 497 ? -0.262 -15.320 12.048 1.00 59.25 497 LEU A C 1
ATOM 3790 O O . LEU A 1 497 ? -0.123 -14.157 11.676 1.00 59.25 497 LEU A O 1
ATOM 3794 N N . VAL A 1 498 ? -0.044 -16.354 11.229 1.00 49.09 498 VAL A N 1
ATOM 3795 C CA . VAL A 1 498 ? 0.667 -16.278 9.935 1.00 49.09 498 VAL A CA 1
ATOM 3796 C C . VAL A 1 498 ? -0.049 -15.428 8.871 1.00 49.09 498 VAL A C 1
ATOM 3798 O O . VAL A 1 498 ? 0.510 -15.202 7.803 1.00 49.09 498 VAL A O 1
ATOM 3801 N N . SER A 1 499 ? -1.237 -14.888 9.144 1.00 53.84 499 SER A N 1
ATOM 3802 C CA . SER A 1 499 ? -2.041 -14.177 8.146 1.00 53.84 499 SER A CA 1
ATOM 3803 C C . SER A 1 499 ? -2.609 -12.826 8.581 1.00 53.84 499 SER A C 1
ATOM 3805 O O . SER A 1 499 ? -3.428 -12.290 7.842 1.00 53.84 499 SER A O 1
ATOM 3807 N N . VAL A 1 500 ? -2.220 -12.268 9.736 1.00 62.75 500 VAL A N 1
ATOM 3808 C CA . VAL A 1 500 ? -2.924 -11.100 10.298 1.00 62.75 500 VAL A CA 1
ATOM 3809 C C . VAL A 1 500 ? -2.032 -9.861 10.420 1.00 62.75 500 VAL A C 1
ATOM 3811 O O . VAL A 1 500 ? -0.958 -9.957 11.023 1.00 62.75 500 VAL A O 1
ATOM 3814 N N . PRO A 1 501 ? -2.463 -8.679 9.936 1.00 77.88 501 PRO A N 1
ATOM 3815 C CA . PRO A 1 501 ? -1.838 -7.418 10.313 1.00 77.88 501 PRO A CA 1
ATOM 3816 C C . PRO A 1 501 ? -1.964 -7.225 11.829 1.00 77.88 501 PRO A C 1
ATOM 3818 O O . PRO A 1 501 ? -3.062 -7.222 12.388 1.00 77.88 501 PRO A O 1
ATOM 3821 N N . ALA A 1 502 ? -0.832 -7.093 12.515 1.00 87.06 502 ALA A N 1
ATOM 3822 C CA . ALA A 1 502 ? -0.799 -7.100 13.972 1.00 87.06 502 ALA A CA 1
ATOM 3823 C C . ALA A 1 502 ? 0.184 -6.073 14.535 1.00 87.06 502 ALA A C 1
ATOM 3825 O O . ALA A 1 502 ? 1.111 -5.612 13.864 1.00 87.06 502 ALA A O 1
ATOM 3826 N N . LEU A 1 503 ? -0.014 -5.733 15.806 1.00 90.19 503 LEU A N 1
ATOM 3827 C CA . LEU A 1 503 ? 0.904 -4.910 16.579 1.00 90.19 503 LEU A CA 1
ATOM 3828 C C . LEU A 1 503 ? 1.768 -5.787 17.479 1.00 90.19 503 LEU A C 1
ATOM 3830 O O . LEU A 1 503 ? 1.276 -6.672 18.180 1.00 90.19 503 LEU A O 1
ATOM 3834 N N . PHE A 1 504 ? 3.061 -5.495 17.487 1.00 90.56 504 PHE A N 1
ATOM 3835 C CA . PHE A 1 504 ? 4.043 -6.039 18.406 1.00 90.56 504 PHE A CA 1
ATOM 3836 C C . PHE A 1 504 ? 4.195 -5.112 19.614 1.00 90.56 504 PHE A C 1
ATOM 3838 O O . PHE A 1 504 ? 4.486 -3.919 19.473 1.00 90.56 504 PHE A O 1
ATOM 3845 N N . TYR A 1 505 ? 4.033 -5.688 20.802 1.00 88.75 505 TYR A N 1
ATOM 3846 C CA . TYR A 1 505 ? 4.138 -5.028 22.097 1.00 88.75 505 TYR A CA 1
ATOM 3847 C C . TYR A 1 505 ? 5.405 -5.539 22.792 1.00 88.75 505 TYR A C 1
ATOM 3849 O O . TYR A 1 505 ? 5.377 -6.643 23.337 1.00 88.75 505 TYR A O 1
ATOM 3857 N N . PRO A 1 506 ? 6.510 -4.774 22.781 1.00 85.25 506 PRO A N 1
ATOM 3858 C CA . PRO A 1 506 ? 7.821 -5.229 23.256 1.00 85.25 506 PRO A CA 1
ATOM 3859 C C . PRO A 1 506 ? 7.865 -5.565 24.757 1.00 85.25 506 PRO A C 1
ATOM 3861 O O . PRO A 1 506 ? 8.655 -6.414 25.173 1.00 85.25 506 PRO A O 1
ATOM 3864 N N . ASP A 1 507 ? 7.004 -4.927 25.558 1.00 77.69 507 ASP A N 1
ATOM 3865 C CA . ASP A 1 507 ? 6.819 -5.207 26.981 1.00 77.69 507 ASP A CA 1
ATOM 3866 C C . ASP A 1 507 ? 5.341 -5.067 27.378 1.00 77.69 507 ASP A C 1
ATOM 3868 O O . ASP A 1 507 ? 4.698 -4.036 27.175 1.00 77.69 507 ASP A O 1
ATOM 3872 N N . THR A 1 508 ? 4.811 -6.118 27.997 1.00 68.19 508 THR A N 1
ATOM 3873 C CA . THR A 1 508 ? 3.431 -6.190 28.504 1.00 68.19 508 THR A CA 1
ATOM 3874 C C . THR A 1 508 ? 3.167 -5.326 29.745 1.00 68.19 508 THR A C 1
ATOM 3876 O O . THR A 1 508 ? 2.011 -5.145 30.127 1.00 68.19 508 THR A O 1
ATOM 3879 N N . SER A 1 509 ? 4.202 -4.759 30.376 1.00 66.38 509 SER A N 1
ATOM 3880 C CA . SER A 1 509 ? 4.077 -3.932 31.586 1.00 66.38 509 SER A CA 1
ATOM 3881 C C . SER A 1 509 ? 3.447 -2.547 31.359 1.00 66.38 509 SER A C 1
ATOM 3883 O O . SER A 1 509 ? 3.253 -1.808 32.324 1.00 66.38 509 SER A O 1
ATOM 3885 N N . GLN A 1 510 ? 3.159 -2.180 30.102 1.00 57.25 510 GLN A N 1
ATOM 3886 C CA . GLN A 1 510 ? 2.706 -0.853 29.652 1.00 57.25 510 GLN A CA 1
ATOM 3887 C C . GLN A 1 510 ? 3.648 0.317 29.999 1.00 57.25 510 GLN A C 1
ATOM 3889 O O . GLN A 1 510 ? 3.337 1.469 29.705 1.00 57.25 510 GLN A O 1
ATOM 3894 N N . SER A 1 511 ? 4.813 0.051 30.603 1.00 55.75 511 SER A N 1
ATOM 3895 C CA . SER A 1 511 ? 5.809 1.084 30.913 1.00 55.75 511 SER A CA 1
ATOM 3896 C C . SER A 1 511 ? 6.589 1.543 29.677 1.00 55.75 511 SER A C 1
ATOM 3898 O O . SER A 1 511 ? 7.086 2.671 29.646 1.00 55.75 511 SER A O 1
ATOM 3900 N N . LEU A 1 512 ? 6.651 0.688 28.651 1.00 58.47 512 LEU A N 1
ATOM 3901 C CA . LEU A 1 512 ? 7.109 1.024 27.311 1.00 58.47 512 LEU A CA 1
ATOM 3902 C C . LEU A 1 512 ? 5.890 1.281 26.428 1.00 58.47 512 LEU A C 1
ATOM 3904 O O . LEU A 1 512 ? 4.991 0.454 26.300 1.00 58.47 512 LEU A O 1
ATOM 3908 N N . LEU A 1 513 ? 5.869 2.474 25.851 1.00 69.25 513 LEU A N 1
ATOM 3909 C CA . LEU A 1 513 ? 4.728 3.033 25.137 1.00 69.25 513 LEU A CA 1
ATOM 3910 C C . LEU A 1 513 ? 4.770 2.768 23.620 1.00 69.25 513 LEU A C 1
ATOM 3912 O O . LEU A 1 513 ? 3.786 3.007 22.921 1.00 69.25 513 LEU A O 1
ATOM 3916 N N . ARG A 1 514 ? 5.900 2.265 23.105 1.00 81.38 514 ARG A N 1
ATOM 3917 C CA . ARG A 1 514 ? 6.113 2.041 21.670 1.00 81.38 514 ARG A CA 1
ATOM 3918 C C . ARG A 1 514 ? 5.505 0.712 21.230 1.00 81.38 514 ARG A C 1
ATOM 3920 O O . ARG A 1 514 ? 5.735 -0.324 21.849 1.00 81.38 514 ARG A O 1
ATOM 3927 N N . ARG A 1 515 ? 4.758 0.757 20.130 1.00 87.12 515 ARG A N 1
ATOM 3928 C CA . ARG A 1 515 ? 4.162 -0.394 19.444 1.00 87.12 515 ARG A CA 1
ATOM 3929 C C . ARG A 1 515 ? 4.713 -0.422 18.024 1.00 87.12 515 ARG A C 1
ATOM 3931 O O . ARG A 1 515 ? 4.940 0.635 17.438 1.00 87.12 515 ARG A O 1
ATOM 3938 N N . PHE A 1 516 ? 4.943 -1.615 17.489 1.00 89.38 516 PHE A N 1
ATOM 3939 C CA . PHE A 1 516 ? 5.530 -1.785 16.160 1.00 89.38 516 PHE A CA 1
ATOM 3940 C C . PHE A 1 516 ? 4.606 -2.600 15.271 1.00 89.38 516 PHE A C 1
ATOM 3942 O O . PHE A 1 516 ? 3.961 -3.535 15.739 1.00 89.38 516 PHE A O 1
ATOM 3949 N N . TYR A 1 517 ? 4.560 -2.270 13.985 1.00 92.50 517 TYR A N 1
ATOM 3950 C CA . TYR A 1 517 ? 3.859 -3.095 13.010 1.00 92.50 517 TYR A CA 1
ATOM 3951 C C . TYR A 1 517 ? 4.586 -4.434 12.829 1.00 92.50 517 TYR A C 1
ATOM 3953 O O . TYR A 1 517 ? 5.803 -4.458 12.614 1.00 92.50 517 TYR A O 1
ATOM 3961 N N . VAL A 1 518 ? 3.843 -5.538 12.926 1.00 90.88 518 VAL A N 1
ATOM 3962 C CA . VAL A 1 518 ? 4.340 -6.880 12.614 1.00 90.88 518 VAL A CA 1
ATOM 3963 C C . VAL A 1 518 ? 4.328 -7.056 11.107 1.00 90.88 518 VAL A C 1
ATOM 3965 O O . VAL A 1 518 ? 3.279 -7.119 10.478 1.00 90.88 518 VAL A O 1
ATOM 3968 N N . ASP A 1 519 ? 5.521 -7.157 10.544 1.00 85.94 519 ASP A N 1
ATOM 3969 C CA . ASP A 1 519 ? 5.727 -7.247 9.109 1.00 85.94 519 ASP A CA 1
ATOM 3970 C C . ASP A 1 519 ? 5.659 -8.689 8.602 1.00 85.94 519 ASP A C 1
ATOM 3972 O O . ASP A 1 519 ? 5.117 -8.988 7.541 1.00 85.94 519 ASP A O 1
ATOM 3976 N N . THR A 1 520 ? 6.254 -9.618 9.346 1.00 84.88 520 THR A N 1
ATOM 3977 C CA . THR A 1 520 ? 6.246 -11.041 9.002 1.00 84.88 520 THR A CA 1
ATOM 3978 C C . THR A 1 520 ? 6.470 -11.870 10.250 1.00 84.88 520 THR A C 1
ATOM 3980 O O . THR A 1 520 ? 7.338 -11.563 11.066 1.00 84.88 520 THR A O 1
ATOM 3983 N N . VAL A 1 521 ? 5.751 -12.980 10.360 1.00 82.12 521 VAL A N 1
ATOM 3984 C CA . VAL A 1 521 ? 5.936 -13.964 11.424 1.00 82.12 521 VAL A CA 1
ATOM 3985 C C . VAL A 1 521 ? 6.473 -15.260 10.819 1.00 82.12 521 VAL A C 1
ATOM 3987 O O . VAL A 1 521 ? 5.969 -15.750 9.811 1.00 82.12 521 VAL A O 1
ATOM 3990 N N . ARG A 1 522 ? 7.542 -15.798 11.406 1.00 80.31 522 ARG A N 1
ATOM 3991 C CA . ARG A 1 522 ? 8.153 -17.094 11.078 1.00 80.31 522 ARG A CA 1
ATOM 3992 C C . ARG A 1 522 ? 8.186 -17.959 12.339 1.00 80.31 522 ARG A C 1
ATOM 3994 O O . ARG A 1 522 ? 7.970 -17.454 1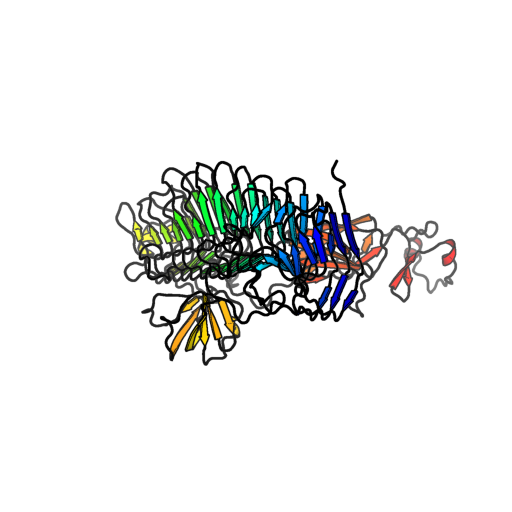3.435 1.00 80.31 522 ARG A O 1
ATOM 4001 N N . ALA A 1 523 ? 8.517 -19.242 12.185 1.00 75.50 523 ALA A N 1
ATOM 4002 C CA . ALA A 1 523 ? 8.477 -20.224 13.274 1.00 75.50 523 ALA A CA 1
ATOM 4003 C C . ALA A 1 523 ? 9.221 -19.797 14.559 1.00 75.50 523 ALA A C 1
ATOM 4005 O O . ALA A 1 523 ? 8.742 -20.082 15.649 1.00 75.50 523 ALA A O 1
ATOM 4006 N N . ASP A 1 524 ? 10.373 -19.128 14.440 1.00 84.06 524 ASP A N 1
ATOM 4007 C CA . ASP A 1 524 ? 11.212 -18.681 15.566 1.00 84.06 524 ASP A CA 1
ATOM 4008 C C . ASP A 1 524 ? 11.570 -17.185 15.515 1.00 84.06 524 ASP A C 1
ATOM 4010 O O . ASP A 1 524 ? 12.376 -16.706 16.314 1.00 84.06 524 ASP A O 1
ATOM 4014 N N . THR A 1 525 ? 11.013 -16.444 14.554 1.00 87.06 525 THR A N 1
ATOM 4015 C CA . THR A 1 525 ? 11.418 -15.065 14.269 1.00 87.06 525 THR A CA 1
ATOM 4016 C C . THR A 1 525 ? 10.211 -14.215 13.915 1.00 87.06 525 THR A C 1
ATOM 4018 O O . THR A 1 525 ? 9.467 -14.536 12.990 1.00 87.06 525 THR A O 1
ATOM 4021 N N . ILE A 1 526 ? 10.073 -13.076 14.581 1.00 88.88 526 ILE A N 1
ATOM 4022 C CA . ILE A 1 526 ? 9.110 -12.032 14.236 1.00 88.88 526 ILE A CA 1
ATOM 4023 C C . ILE A 1 526 ? 9.884 -10.868 13.624 1.00 88.88 526 ILE A C 1
ATOM 4025 O O . ILE A 1 526 ? 10.874 -10.403 14.185 1.00 88.88 526 ILE A O 1
ATOM 4029 N N . ILE A 1 527 ? 9.454 -10.412 12.455 1.00 89.38 527 ILE A N 1
ATOM 4030 C CA . ILE A 1 527 ? 9.990 -9.233 11.784 1.00 89.38 527 ILE A CA 1
ATOM 4031 C C . ILE A 1 527 ? 9.032 -8.084 12.066 1.00 89.38 527 ILE A C 1
ATOM 4033 O O . ILE A 1 527 ? 7.843 -8.188 11.770 1.00 89.38 527 ILE A O 1
ATOM 4037 N N . VAL A 1 528 ? 9.547 -7.002 12.643 1.00 90.62 528 VAL A N 1
ATOM 4038 C CA . VAL A 1 528 ? 8.778 -5.783 12.921 1.00 90.62 528 VAL A CA 1
ATOM 4039 C C . VAL A 1 528 ? 9.383 -4.595 12.188 1.00 90.62 528 VAL A C 1
ATOM 4041 O O . VAL A 1 528 ? 10.605 -4.507 12.047 1.00 90.62 528 VAL A O 1
ATOM 4044 N N . ALA A 1 529 ? 8.535 -3.682 11.724 1.00 89.12 529 ALA A N 1
ATOM 4045 C CA . ALA A 1 529 ? 8.987 -2.457 11.074 1.00 89.12 529 ALA A CA 1
ATOM 4046 C C . ALA A 1 529 ? 9.736 -1.550 12.068 1.00 89.12 529 ALA A C 1
ATOM 4048 O O . ALA A 1 529 ? 9.285 -1.362 13.198 1.00 89.12 529 ALA A O 1
ATOM 4049 N N . GLY A 1 530 ? 10.865 -0.974 11.648 1.00 85.38 530 GLY A N 1
ATOM 4050 C CA . GLY A 1 530 ? 11.670 -0.059 12.461 1.00 85.38 530 GLY A CA 1
ATOM 4051 C C . GLY A 1 530 ? 12.631 -0.719 13.461 1.00 85.38 530 GLY A C 1
ATOM 4052 O O . GLY A 1 530 ? 12.785 -1.941 13.523 1.00 85.38 530 GLY A O 1
ATOM 4053 N N . ASP A 1 531 ? 13.320 0.124 14.238 1.00 87.44 531 ASP A N 1
ATOM 4054 C CA . ASP A 1 531 ? 14.253 -0.290 15.296 1.00 87.44 531 ASP A CA 1
ATOM 4055 C C . ASP A 1 531 ? 13.524 -0.422 16.645 1.00 87.44 531 ASP A C 1
ATOM 4057 O O . ASP A 1 531 ? 13.125 0.576 17.262 1.00 87.44 531 ASP A O 1
ATOM 4061 N N . ALA A 1 532 ? 13.368 -1.672 17.082 1.00 88.12 532 ALA A N 1
ATOM 4062 C CA . ALA A 1 532 ? 12.764 -2.083 18.345 1.00 88.12 532 ALA A CA 1
ATOM 4063 C C . ALA A 1 532 ? 13.808 -2.631 19.337 1.00 88.12 532 ALA A C 1
ATOM 4065 O O . ALA A 1 532 ? 13.455 -3.116 20.410 1.00 88.12 532 ALA A O 1
ATOM 4066 N N . THR A 1 533 ? 15.106 -2.579 19.012 1.00 88.94 533 THR A N 1
ATOM 4067 C CA . THR A 1 533 ? 16.159 -3.208 19.835 1.00 88.94 533 THR A CA 1
ATOM 4068 C C . THR A 1 533 ? 16.338 -2.543 21.198 1.00 88.94 533 THR A C 1
ATOM 4070 O O . THR A 1 533 ? 16.743 -3.198 22.155 1.00 88.94 533 THR A O 1
ATOM 4073 N N . ALA A 1 534 ? 15.997 -1.256 21.313 1.00 86.44 534 ALA A N 1
ATOM 4074 C CA . ALA A 1 534 ? 15.984 -0.544 22.589 1.00 86.44 534 ALA A CA 1
ATOM 4075 C C . ALA A 1 534 ? 14.821 -0.972 23.502 1.00 86.44 534 ALA A C 1
ATOM 4077 O O . ALA A 1 534 ? 14.914 -0.813 24.719 1.00 86.44 534 ALA A O 1
ATOM 4078 N N . ASP A 1 535 ? 13.749 -1.508 22.917 1.00 86.06 535 ASP A N 1
ATOM 4079 C CA . ASP A 1 535 ? 12.512 -1.865 23.609 1.00 86.06 535 ASP A CA 1
ATOM 4080 C C . ASP A 1 535 ? 12.451 -3.369 23.952 1.00 86.06 535 ASP A C 1
ATOM 4082 O O . ASP A 1 535 ? 11.716 -3.773 24.850 1.00 86.06 535 ASP A O 1
ATOM 4086 N N . VAL A 1 536 ? 13.254 -4.206 23.283 1.00 87.62 536 VAL A N 1
ATOM 4087 C CA . VAL A 1 536 ? 13.248 -5.670 23.440 1.00 87.62 536 VAL A CA 1
ATOM 4088 C C . VAL A 1 536 ? 14.558 -6.164 24.055 1.00 87.62 536 VAL A C 1
ATOM 4090 O O . VAL A 1 536 ? 15.578 -6.299 23.379 1.00 87.62 536 VAL A O 1
ATOM 4093 N N . ALA A 1 537 ? 14.528 -6.484 25.350 1.00 86.75 537 ALA A N 1
ATOM 4094 C CA . ALA A 1 537 ? 15.664 -7.076 26.055 1.00 86.75 537 ALA A CA 1
ATOM 4095 C C . ALA A 1 537 ? 15.596 -8.618 26.044 1.00 86.75 537 ALA A C 1
ATOM 4097 O O . ALA A 1 537 ? 14.504 -9.179 26.122 1.00 86.75 537 ALA A O 1
ATOM 4098 N N . PRO A 1 538 ? 16.735 -9.338 26.044 1.00 88.56 538 PRO A N 1
ATOM 4099 C CA . PRO A 1 538 ? 16.729 -10.789 26.219 1.00 88.56 538 PRO A CA 1
ATOM 4100 C C . PRO A 1 538 ? 15.975 -11.215 27.489 1.00 88.56 538 PRO A C 1
ATOM 4102 O O . PRO A 1 538 ? 16.294 -10.776 28.597 1.00 88.56 538 PRO A O 1
ATOM 4105 N N . GLY A 1 539 ? 14.980 -12.081 27.322 1.00 86.00 539 GLY A N 1
ATOM 4106 C CA . GLY A 1 539 ? 14.072 -12.562 28.361 1.00 86.00 539 GLY A CA 1
ATOM 4107 C C . GLY A 1 539 ? 12.848 -11.677 28.623 1.00 86.00 539 GLY A C 1
ATOM 4108 O O . GLY A 1 539 ? 12.050 -12.038 29.490 1.00 86.00 539 GLY A O 1
ATOM 4109 N N . SER A 1 540 ? 12.675 -10.545 27.925 1.00 86.94 540 SER A N 1
ATOM 4110 C CA . SER A 1 540 ? 11.452 -9.742 28.042 1.00 86.94 540 SER A CA 1
ATOM 4111 C C . SER A 1 540 ? 10.259 -10.491 27.450 1.00 86.94 540 SER A C 1
ATOM 4113 O O . SER A 1 540 ? 10.380 -11.191 26.442 1.00 86.94 540 SER A O 1
ATOM 4115 N N . ILE A 1 541 ? 9.103 -10.359 28.104 1.00 87.62 541 ILE A N 1
ATOM 4116 C CA . ILE A 1 541 ? 7.844 -10.903 27.601 1.00 87.62 541 ILE A CA 1
ATOM 4117 C C . ILE A 1 541 ? 7.206 -9.854 26.705 1.00 87.62 541 ILE A C 1
ATOM 4119 O O . ILE A 1 541 ? 6.890 -8.756 27.167 1.00 87.62 541 ILE A O 1
ATOM 4123 N N . PHE A 1 542 ? 6.987 -10.229 25.454 1.00 88.38 542 PHE A N 1
ATOM 4124 C CA . PHE A 1 542 ? 6.263 -9.429 24.482 1.00 88.38 542 PHE A CA 1
ATOM 4125 C C . PHE A 1 542 ? 4.914 -10.079 24.171 1.00 88.38 542 PHE A C 1
ATOM 4127 O O . PHE A 1 542 ? 4.686 -11.263 24.452 1.00 88.38 542 PHE A O 1
ATOM 4134 N N . SER A 1 543 ? 4.025 -9.305 23.558 1.00 87.44 543 SER A N 1
ATOM 4135 C CA . SER A 1 543 ? 2.790 -9.827 22.980 1.00 87.44 543 SER A CA 1
ATOM 4136 C C . SER A 1 543 ? 2.578 -9.352 21.551 1.00 87.44 543 SER A C 1
ATOM 4138 O O . SER A 1 543 ? 3.026 -8.273 21.176 1.00 87.44 543 SER A O 1
ATOM 4140 N N . ILE A 1 544 ? 1.868 -10.149 20.760 1.00 87.25 544 ILE A N 1
ATOM 4141 C CA . ILE A 1 544 ? 1.341 -9.755 19.455 1.00 87.25 544 ILE A CA 1
ATOM 4142 C C . ILE A 1 544 ? -0.178 -9.735 19.554 1.00 87.25 544 ILE A C 1
ATOM 4144 O O . ILE A 1 544 ? -0.770 -10.684 20.069 1.00 87.25 544 ILE A O 1
ATOM 4148 N N . GLN A 1 545 ? -0.798 -8.661 19.075 1.00 84.69 545 GLN A N 1
ATOM 4149 C CA . GLN A 1 545 ? -2.248 -8.492 19.106 1.00 84.69 545 GLN A CA 1
ATOM 4150 C C . GLN A 1 545 ? -2.757 -7.989 17.752 1.00 84.69 545 GLN A C 1
ATOM 4152 O O . GLN A 1 545 ? -2.200 -7.039 17.197 1.00 84.69 545 GLN A O 1
ATOM 4157 N N . GLY A 1 546 ? -3.801 -8.637 17.236 1.00 82.19 546 GLY A N 1
ATOM 4158 C CA . GLY A 1 546 ? -4.552 -8.180 16.065 1.00 82.19 546 GLY A CA 1
ATOM 4159 C C . GLY A 1 546 ? -5.670 -7.197 16.429 1.00 82.19 546 GLY A C 1
ATOM 4160 O O . GLY A 1 546 ? -5.801 -6.782 17.583 1.00 82.19 546 GLY A O 1
ATOM 4161 N N . TYR A 1 547 ? -6.477 -6.836 15.432 1.00 82.62 547 TYR A N 1
ATOM 4162 C CA . TYR A 1 547 ? -7.652 -5.967 15.578 1.00 82.62 547 TYR A CA 1
ATOM 4163 C C . TYR A 1 547 ? -8.990 -6.722 15.490 1.00 82.62 547 TYR A C 1
ATOM 4165 O O . TYR A 1 547 ? -10.023 -6.107 15.754 1.00 82.62 547 TYR A O 1
ATOM 4173 N N . HIS A 1 548 ? -8.970 -8.022 15.164 1.00 82.31 548 HIS A N 1
ATOM 4174 C CA . HIS A 1 548 ? -10.180 -8.835 15.035 1.00 82.31 548 HIS A CA 1
ATOM 4175 C C . HIS A 1 548 ? -10.952 -8.928 16.345 1.00 82.31 548 HIS A C 1
ATOM 4177 O O . HIS A 1 548 ? -10.377 -9.142 17.423 1.00 82.31 548 HIS A O 1
ATOM 4183 N N . LEU A 1 549 ? -12.272 -8.804 16.242 1.00 85.25 549 LEU A N 1
ATOM 4184 C CA . LEU A 1 549 ? -13.188 -9.107 17.328 1.00 85.25 549 LEU A CA 1
ATOM 4185 C C . LEU A 1 549 ? -13.220 -10.617 17.571 1.00 85.25 549 LEU A C 1
ATOM 4187 O O . LEU A 1 549 ? -13.202 -11.425 16.646 1.00 85.25 549 LEU A O 1
ATOM 4191 N N . SER A 1 550 ? -13.267 -11.013 18.844 1.00 82.62 550 SER A N 1
ATOM 4192 C CA . SER A 1 550 ? -13.583 -12.401 19.170 1.00 82.62 550 SER A CA 1
ATOM 4193 C C . SER A 1 550 ? -15.059 -12.686 18.852 1.00 82.62 550 SER A C 1
ATOM 4195 O O . SER A 1 550 ? -15.885 -11.790 19.028 1.00 82.62 550 SER A O 1
ATOM 4197 N N . PRO A 1 551 ? -15.444 -13.941 18.548 1.00 78.12 551 PRO A N 1
ATOM 4198 C CA . PRO A 1 551 ? -16.851 -14.316 18.341 1.00 78.12 551 PRO A CA 1
ATOM 4199 C C . PRO A 1 551 ? -17.790 -14.084 19.530 1.00 78.12 551 PRO A C 1
ATOM 4201 O O . PRO A 1 551 ? -18.991 -14.287 19.430 1.00 78.12 551 PRO A O 1
ATOM 4204 N N . THR A 1 552 ? -17.246 -13.720 20.689 1.00 82.38 552 THR A N 1
ATOM 4205 C CA . THR A 1 552 ? -18.009 -13.377 21.896 1.00 82.38 552 THR A CA 1
ATOM 4206 C C . THR A 1 552 ? -17.909 -11.894 22.235 1.00 82.38 552 THR A C 1
ATOM 4208 O O . THR A 1 552 ? -18.154 -11.502 23.378 1.00 82.38 552 THR A O 1
ATOM 4211 N N . SER A 1 553 ? -17.451 -11.079 21.286 1.00 89.62 553 SER A N 1
ATOM 4212 C CA . SER A 1 553 ? -17.317 -9.647 21.468 1.00 89.62 553 SER A CA 1
ATOM 4213 C C . SER A 1 553 ? -18.675 -9.033 21.830 1.00 89.62 553 SER A C 1
ATOM 4215 O O . SER A 1 553 ? -19.672 -9.306 21.169 1.00 89.62 553 SER A O 1
ATOM 4217 N N . PRO A 1 554 ? -18.740 -8.175 22.862 1.00 89.75 554 PRO A N 1
ATOM 4218 C CA . PRO A 1 554 ? -19.976 -7.500 23.240 1.00 89.75 554 PRO A CA 1
ATOM 4219 C C . PRO A 1 554 ? -20.299 -6.301 22.337 1.00 89.75 554 PRO A C 1
ATOM 4221 O O . PRO A 1 554 ? -21.222 -5.556 22.660 1.00 89.75 554 PRO A O 1
ATOM 4224 N N . VAL A 1 555 ? -19.502 -6.045 21.293 1.00 89.94 555 VAL A N 1
ATOM 4225 C CA . VAL A 1 555 ? -19.741 -4.962 20.326 1.00 89.94 555 VAL A CA 1
ATOM 4226 C C . VAL A 1 555 ? -20.215 -5.474 18.960 1.00 89.94 555 VAL A C 1
ATOM 4228 O O . VAL A 1 555 ? -20.520 -4.656 18.089 1.00 89.94 555 VAL A O 1
ATOM 4231 N N . ILE A 1 556 ? -20.331 -6.799 18.821 1.00 86.00 556 ILE A N 1
ATOM 4232 C CA . ILE A 1 556 ? -21.097 -7.459 17.760 1.00 86.00 556 ILE A CA 1
ATOM 4233 C C . ILE A 1 556 ? -22.587 -7.139 17.961 1.00 86.00 556 ILE A C 1
ATOM 4235 O O . ILE A 1 556 ? -23.058 -7.086 19.099 1.00 86.00 556 ILE A O 1
ATOM 4239 N N . ASP A 1 557 ? -23.298 -6.858 16.871 1.00 84.12 557 ASP A N 1
ATOM 4240 C CA . ASP A 1 557 ? -24.731 -6.555 16.808 1.00 84.12 557 ASP A CA 1
ATOM 4241 C C . ASP A 1 557 ? -25.179 -5.358 17.683 1.00 84.12 557 ASP A C 1
ATOM 4243 O O . ASP A 1 557 ? -26.306 -5.289 18.183 1.00 84.12 557 ASP A O 1
ATOM 4247 N N . MET A 1 558 ? -24.304 -4.360 17.869 1.00 87.75 558 MET A N 1
ATOM 4248 C CA . MET A 1 558 ? -24.543 -3.207 18.766 1.00 87.75 558 MET A CA 1
ATOM 4249 C C . MET A 1 558 ? -24.515 -1.824 18.089 1.00 87.75 558 MET A C 1
ATOM 4251 O O . MET A 1 558 ? -24.826 -0.800 18.718 1.00 87.75 558 MET A O 1
ATOM 4255 N N . GLY A 1 559 ? -24.149 -1.770 16.814 1.00 85.81 559 GLY A N 1
ATOM 4256 C CA . GLY A 1 559 ? -24.061 -0.561 16.005 1.00 85.81 559 GLY A CA 1
ATOM 4257 C C . GLY A 1 559 ? -25.418 -0.010 15.550 1.00 85.81 559 GLY A C 1
ATOM 4258 O O . GLY A 1 559 ? -26.491 -0.541 15.834 1.00 85.81 559 GLY A O 1
ATOM 4259 N N . GLY A 1 560 ? -25.385 1.097 14.810 1.00 79.62 560 GLY A N 1
ATOM 4260 C CA . GLY A 1 560 ? -26.560 1.708 14.184 1.00 79.62 560 GLY A CA 1
ATOM 4261 C C . GLY A 1 560 ? -26.204 2.460 12.901 1.00 79.62 560 GLY A C 1
ATOM 4262 O O . GLY A 1 560 ? -25.055 2.796 12.686 1.00 79.62 560 GLY A O 1
ATOM 4263 N N . TYR A 1 561 ? -27.178 2.759 12.033 1.00 63.12 561 TYR A N 1
ATOM 4264 C CA . TYR A 1 561 ? -27.006 3.489 10.752 1.00 63.12 561 TYR A CA 1
ATOM 4265 C C . TYR A 1 561 ? -26.458 2.688 9.544 1.00 63.12 561 TYR A C 1
ATOM 4267 O O . TYR A 1 561 ? -25.334 2.881 9.090 1.00 63.12 561 TYR A O 1
ATOM 4275 N N . THR A 1 562 ? -27.323 1.887 8.906 1.00 62.81 562 THR A N 1
ATOM 4276 C CA . THR A 1 562 ? -27.012 1.061 7.713 1.00 62.81 562 THR A CA 1
ATOM 4277 C C . THR A 1 562 ? -26.715 1.836 6.424 1.00 62.81 562 THR A C 1
ATOM 4279 O O . THR A 1 562 ? -25.996 1.335 5.566 1.00 62.81 562 THR A O 1
ATOM 4282 N N . SER A 1 563 ? -27.230 3.059 6.248 1.00 58.59 563 SER A N 1
ATOM 4283 C CA . SER A 1 563 ? -27.171 3.759 4.950 1.00 58.59 563 SER A CA 1
ATOM 4284 C C . SER A 1 563 ? -25.799 4.331 4.579 1.00 58.59 563 SER A C 1
ATOM 4286 O O . SER A 1 563 ? -25.635 4.803 3.457 1.00 58.59 563 SER A O 1
ATOM 4288 N N .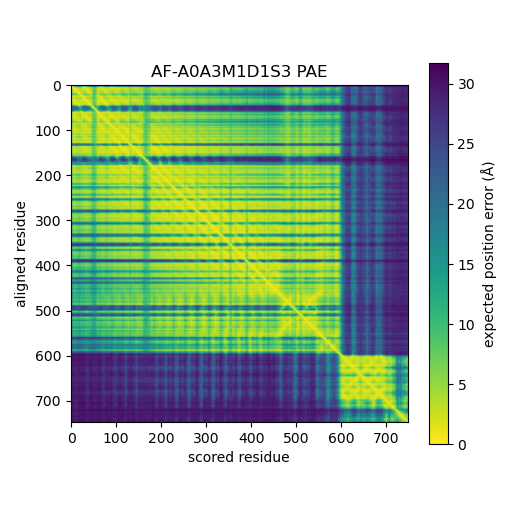 ARG A 1 564 ? -24.849 4.378 5.522 1.00 61.62 564 ARG A N 1
ATOM 4289 C CA . ARG A 1 564 ? -23.501 4.945 5.320 1.00 61.62 564 ARG A CA 1
ATOM 4290 C C . ARG A 1 564 ? -22.381 3.918 5.485 1.00 61.62 564 ARG A C 1
ATOM 4292 O O . ARG A 1 564 ? -21.216 4.275 5.361 1.00 61.62 564 ARG A O 1
ATOM 4299 N N . MET A 1 565 ? -22.725 2.660 5.751 1.00 66.69 565 MET A N 1
ATOM 4300 C CA . MET A 1 565 ? -21.746 1.584 5.822 1.00 66.69 565 MET A CA 1
ATOM 4301 C C . MET A 1 565 ? -21.578 0.946 4.449 1.00 66.69 565 MET A C 1
ATOM 4303 O O . MET A 1 565 ? -22.548 0.696 3.735 1.00 66.69 565 MET A O 1
ATOM 4307 N N . GLY A 1 566 ? -20.324 0.704 4.074 1.00 65.56 566 GLY A N 1
ATOM 4308 C CA . GLY A 1 566 ? -20.008 -0.068 2.879 1.00 65.56 566 GLY A CA 1
ATOM 4309 C C . GLY A 1 566 ? -20.530 -1.500 3.005 1.00 65.56 566 GLY A C 1
ATOM 4310 O O . GLY A 1 566 ? -20.641 -2.032 4.108 1.00 65.56 566 GLY A O 1
ATOM 4311 N N . GLY A 1 567 ? -20.815 -2.139 1.867 1.00 71.25 567 GLY A N 1
ATOM 4312 C CA . GLY A 1 567 ? -21.299 -3.527 1.831 1.00 71.25 567 GLY A CA 1
ATOM 4313 C C . GLY A 1 567 ? -20.274 -4.582 2.262 1.00 71.25 567 GLY A C 1
ATOM 4314 O O . GLY A 1 567 ? -20.639 -5.744 2.389 1.00 71.25 567 GLY A O 1
ATOM 4315 N N . PHE A 1 568 ? -19.020 -4.181 2.490 1.00 77.62 568 PHE A N 1
ATOM 4316 C CA . PHE A 1 568 ? -17.945 -5.055 2.961 1.00 77.62 568 PHE A CA 1
ATOM 4317 C C . PHE A 1 568 ? -17.109 -4.358 4.040 1.00 77.62 568 PHE A C 1
ATOM 4319 O O . PHE A 1 568 ? -16.947 -3.127 3.967 1.00 77.62 568 PHE A O 1
ATOM 4326 N N . ASP A 1 569 ? -16.589 -5.146 4.976 1.00 76.81 569 ASP A N 1
ATOM 4327 C CA . ASP A 1 569 ? -15.670 -4.761 6.055 1.00 76.81 569 ASP A CA 1
ATOM 4328 C C . ASP A 1 569 ? -14.231 -4.515 5.549 1.00 76.81 569 ASP A C 1
ATOM 4330 O O . ASP A 1 569 ? -14.008 -4.343 4.341 1.00 76.81 569 ASP A O 1
ATOM 4334 N N . ILE A 1 570 ? -13.264 -4.412 6.468 1.00 80.44 570 ILE A N 1
ATOM 4335 C CA . ILE A 1 570 ? -11.858 -4.156 6.130 1.00 80.44 570 ILE A CA 1
ATOM 4336 C C . ILE A 1 570 ? -11.175 -5.313 5.394 1.00 80.44 570 ILE A C 1
ATOM 4338 O O . ILE A 1 570 ? -10.369 -5.054 4.501 1.00 80.44 570 ILE A O 1
ATOM 4342 N N . ASP A 1 571 ? -11.541 -6.559 5.685 1.00 72.88 571 ASP A N 1
ATOM 4343 C CA . ASP A 1 571 ? -10.953 -7.739 5.046 1.00 72.88 571 ASP A CA 1
ATOM 4344 C C . ASP A 1 571 ? -11.666 -8.103 3.731 1.00 72.88 571 ASP A C 1
ATOM 4346 O O . ASP A 1 571 ? -11.349 -9.097 3.074 1.00 72.88 571 ASP A O 1
ATOM 4350 N N . GLY A 1 572 ? -12.631 -7.279 3.311 1.00 75.19 572 GLY A N 1
ATOM 4351 C CA . GLY A 1 572 ? -13.392 -7.469 2.082 1.00 75.19 572 GLY A CA 1
ATOM 4352 C C . GLY A 1 572 ? -14.512 -8.501 2.212 1.00 75.19 572 GLY A C 1
ATOM 4353 O O . GLY A 1 572 ? -15.063 -8.924 1.189 1.00 75.19 572 GLY A O 1
ATOM 4354 N N . GLN A 1 573 ? -14.877 -8.895 3.434 1.00 73.19 573 GLN A N 1
ATOM 4355 C CA . GLN A 1 573 ? -15.992 -9.798 3.693 1.00 73.19 573 GLN A CA 1
ATOM 4356 C C . GLN A 1 573 ? -17.310 -9.015 3.654 1.00 73.19 573 GLN A C 1
ATOM 4358 O O . GLN A 1 573 ? -17.337 -7.837 4.021 1.00 73.19 573 GLN A O 1
ATOM 4363 N N . PRO A 1 574 ? -18.418 -9.606 3.161 1.00 72.00 574 PRO A N 1
ATOM 4364 C CA . PRO A 1 574 ? -19.719 -8.955 3.224 1.00 72.00 574 PRO A CA 1
ATOM 4365 C C . PRO A 1 574 ? -20.040 -8.595 4.665 1.00 72.00 574 PRO A C 1
ATOM 4367 O O . PRO A 1 574 ? -19.901 -9.443 5.540 1.00 72.00 574 PRO A O 1
ATOM 4370 N N . ARG A 1 575 ? -20.517 -7.373 4.890 1.00 72.62 575 ARG A N 1
ATOM 4371 C CA . ARG A 1 575 ? -20.909 -6.960 6.234 1.00 72.62 575 ARG A CA 1
ATOM 4372 C C . ARG A 1 575 ? -22.026 -7.867 6.741 1.00 72.62 575 ARG A C 1
ATOM 4374 O O . ARG A 1 575 ? -23.105 -7.904 6.130 1.00 72.62 575 ARG A O 1
ATOM 4381 N N . VAL A 1 576 ? -21.770 -8.572 7.835 1.00 67.31 576 VAL A N 1
ATOM 4382 C CA . VAL A 1 576 ? -22.758 -9.436 8.466 1.00 67.31 576 VAL A CA 1
ATOM 4383 C C . VAL A 1 576 ? -23.573 -8.543 9.390 1.00 67.31 576 VAL A C 1
ATOM 4385 O O . VAL A 1 576 ? -23.048 -7.792 10.193 1.00 67.31 576 VAL A O 1
ATOM 4388 N N . GLN A 1 577 ? -24.888 -8.538 9.197 1.00 71.38 577 GLN A N 1
ATOM 4389 C CA . GLN A 1 577 ? -25.786 -7.757 10.045 1.00 71.38 577 GLN A CA 1
ATOM 4390 C C . GLN A 1 577 ? -26.346 -8.614 11.177 1.00 71.38 577 GLN A C 1
ATOM 4392 O O . GLN A 1 577 ? -27.390 -8.260 11.648 1.00 71.38 577 GLN A O 1
ATOM 4397 N N . ASP A 1 578 ? -25.807 -9.785 11.488 1.00 69.75 578 ASP A N 1
ATOM 4398 C CA . ASP A 1 578 ? -26.269 -10.703 12.549 1.00 69.75 578 ASP A CA 1
ATOM 4399 C C . ASP A 1 578 ? -25.041 -11.540 12.921 1.00 69.75 578 ASP A C 1
ATOM 4401 O O . ASP A 1 578 ? -24.922 -12.705 12.526 1.00 69.75 578 ASP A O 1
ATOM 4405 N N . GLY A 1 579 ? -24.033 -10.858 13.471 1.00 68.94 579 GLY A N 1
ATOM 4406 C CA . GLY A 1 579 ? -22.683 -11.390 13.658 1.00 68.94 579 GLY A CA 1
ATOM 4407 C C . GLY A 1 579 ? -22.632 -12.544 14.663 1.00 68.94 579 GLY A C 1
ATOM 4408 O O . GLY A 1 579 ? -21.803 -13.447 14.523 1.00 68.94 579 GLY A O 1
ATOM 4409 N N . ASP A 1 580 ? -23.551 -12.571 15.634 1.00 70.38 580 ASP A N 1
ATOM 4410 C CA . ASP A 1 580 ? -23.680 -13.654 16.615 1.00 70.38 580 ASP A CA 1
ATOM 4411 C C . ASP A 1 580 ? -24.684 -14.762 16.220 1.00 70.38 580 ASP A C 1
ATOM 4413 O O . ASP A 1 580 ? -24.759 -15.810 16.879 1.00 70.38 580 ASP A O 1
ATOM 4417 N N . PHE A 1 581 ? -25.385 -14.579 15.096 1.00 70.25 581 PHE A N 1
ATOM 4418 C CA . PHE A 1 581 ? -26.394 -15.481 14.539 1.00 70.25 581 PHE A CA 1
ATOM 4419 C C . PHE A 1 581 ? -27.576 -15.777 15.482 1.00 70.25 581 PHE A C 1
ATOM 4421 O O . PHE A 1 581 ? -28.183 -16.858 15.400 1.00 70.25 581 PHE A O 1
ATOM 4428 N N . ASP A 1 582 ? -27.931 -14.858 16.384 1.00 75.56 582 ASP A N 1
ATOM 4429 C CA . ASP A 1 582 ? -29.095 -15.001 17.263 1.00 75.56 582 ASP A CA 1
ATOM 4430 C C . ASP A 1 582 ? -30.439 -14.740 16.547 1.00 75.56 582 ASP A C 1
ATOM 4432 O O . ASP A 1 582 ? -31.513 -15.081 17.070 1.00 75.56 582 ASP A O 1
ATOM 4436 N N . GLY A 1 583 ? -30.382 -14.218 15.315 1.00 74.75 583 GLY A N 1
ATOM 4437 C CA . GLY A 1 583 ? -31.527 -13.908 14.467 1.00 74.75 583 GLY A CA 1
ATOM 4438 C C . GLY A 1 583 ? -32.029 -12.465 14.577 1.00 74.75 583 GLY A C 1
ATOM 4439 O O . GLY A 1 583 ? -33.053 -12.144 13.955 1.00 74.75 583 GLY A O 1
ATOM 4440 N N . ASN A 1 584 ? -31.362 -11.598 15.346 1.00 75.62 584 ASN A N 1
ATOM 4441 C CA . ASN A 1 584 ? -31.646 -10.169 15.458 1.00 75.62 584 ASN A CA 1
ATOM 4442 C C . ASN A 1 584 ? -30.611 -9.350 14.699 1.00 75.62 584 ASN A C 1
ATOM 4444 O O . ASN A 1 584 ? -29.611 -8.908 15.248 1.00 75.62 584 ASN A O 1
ATOM 4448 N N . ALA A 1 585 ? -30.931 -9.054 13.444 1.00 73.69 585 ALA A N 1
ATOM 4449 C CA . ALA A 1 585 ? -29.952 -8.432 12.585 1.00 73.69 585 ALA A CA 1
ATOM 4450 C C . ALA A 1 585 ? -29.636 -6.950 12.939 1.00 73.69 585 ALA A C 1
ATOM 4452 O O . ALA A 1 585 ? -30.448 -6.060 12.643 1.00 73.69 585 ALA A O 1
ATOM 4453 N N . VAL A 1 586 ? -28.466 -6.678 13.532 1.00 81.44 586 VAL A N 1
ATOM 4454 C CA . VAL A 1 586 ? -27.880 -5.355 13.788 1.00 81.44 586 VAL A CA 1
ATOM 4455 C C . VAL A 1 586 ? -26.460 -5.295 13.205 1.00 81.44 586 VAL A C 1
ATOM 4457 O O . VAL A 1 586 ? -25.851 -6.286 12.863 1.00 81.44 586 VAL A O 1
ATOM 4460 N N . VAL A 1 587 ? -25.935 -4.099 12.974 1.00 79.94 587 VAL A N 1
ATOM 4461 C CA . VAL A 1 587 ? -24.568 -3.939 12.452 1.00 79.94 587 VAL A CA 1
ATOM 4462 C C . VAL A 1 587 ? -23.568 -3.920 13.594 1.00 79.94 587 VAL A C 1
ATOM 4464 O O . VAL A 1 587 ? -23.882 -3.387 14.656 1.00 79.94 587 VAL A O 1
ATOM 4467 N N . ASP A 1 588 ? -22.359 -4.410 13.377 1.00 83.50 588 ASP A N 1
ATOM 4468 C CA . ASP A 1 588 ? -21.336 -4.349 14.413 1.00 83.50 588 ASP A CA 1
ATOM 4469 C C . ASP A 1 588 ? -20.769 -2.934 14.560 1.00 83.50 588 ASP A C 1
ATOM 4471 O O . ASP A 1 588 ? -20.927 -2.049 13.707 1.00 83.50 588 ASP A O 1
ATOM 4475 N N . ILE A 1 589 ? -20.104 -2.707 15.689 1.00 88.62 589 ILE A N 1
ATOM 4476 C CA . ILE A 1 589 ? -19.278 -1.523 15.908 1.00 88.62 589 ILE A CA 1
ATOM 4477 C C . ILE A 1 589 ? -17.832 -1.908 15.593 1.00 88.62 589 ILE A C 1
ATOM 4479 O O . ILE A 1 589 ? -17.310 -2.845 16.185 1.00 88.62 589 ILE A O 1
ATOM 4483 N N . GLY A 1 590 ? -17.148 -1.122 14.760 1.00 88.12 590 GLY A N 1
ATOM 4484 C CA . GLY A 1 590 ? -15.739 -1.327 14.413 1.00 88.12 590 GLY A CA 1
ATOM 4485 C C . GLY A 1 590 ? -15.525 -1.772 12.973 1.00 88.12 590 GLY A C 1
ATOM 4486 O O . GLY A 1 590 ? -16.448 -2.201 12.296 1.00 88.12 590 GLY A O 1
ATOM 4487 N N . ALA A 1 591 ? -14.295 -1.634 12.479 1.00 84.81 591 ALA A N 1
ATOM 4488 C CA . ALA A 1 591 ? -13.934 -1.906 11.083 1.00 84.81 591 ALA A CA 1
ATOM 4489 C C . ALA A 1 591 ? -14.026 -3.379 10.659 1.00 84.81 591 ALA A C 1
ATOM 4491 O O . ALA A 1 591 ? -13.927 -3.659 9.464 1.00 84.81 591 ALA A O 1
ATOM 4492 N N . ASP A 1 592 ? -14.178 -4.280 11.622 1.00 78.12 592 ASP A N 1
ATOM 4493 C CA . ASP A 1 592 ? -13.984 -5.708 11.455 1.00 78.12 592 ASP A CA 1
ATOM 4494 C C . ASP A 1 592 ? -14.792 -6.487 12.499 1.00 78.12 592 ASP A C 1
ATOM 4496 O O . ASP A 1 592 ? -14.856 -6.073 13.658 1.00 78.12 592 ASP A O 1
ATOM 4500 N N . GLU A 1 593 ? -15.407 -7.581 12.061 1.00 68.56 593 GLU A N 1
ATOM 4501 C CA . GLU A 1 593 ? -16.500 -8.287 12.735 1.00 68.56 593 GLU A CA 1
ATOM 4502 C C . GLU A 1 593 ? -16.031 -9.678 13.203 1.00 68.56 593 GLU A C 1
ATOM 4504 O O . GLU A 1 593 ? -16.295 -10.058 14.343 1.00 68.56 593 GLU A O 1
ATOM 4509 N N . LEU A 1 594 ? -15.235 -10.391 12.387 1.00 67.44 594 LEU A N 1
ATOM 4510 C CA . LEU A 1 594 ? -14.630 -11.695 12.690 1.00 67.44 594 LEU A CA 1
ATOM 4511 C C . LEU A 1 594 ? -13.428 -11.983 11.763 1.00 67.44 594 LEU A C 1
ATOM 4513 O O . LEU A 1 594 ? -13.480 -11.648 10.576 1.00 67.44 594 LEU A O 1
ATOM 4517 N N . PRO A 1 595 ? -12.393 -12.715 12.230 1.00 60.78 595 PRO A N 1
ATOM 4518 C CA . PRO A 1 595 ? -11.399 -13.282 11.323 1.00 60.78 595 PRO A CA 1
ATOM 4519 C C . PRO A 1 595 ? -12.110 -14.123 10.267 1.00 60.78 595 PRO A C 1
ATOM 4521 O O . PRO A 1 595 ? -13.068 -14.829 10.595 1.00 60.78 595 PRO A O 1
ATOM 4524 N N . ALA A 1 596 ? -11.624 -14.094 9.024 1.00 52.81 596 ALA A N 1
ATOM 4525 C CA . ALA A 1 596 ? -12.140 -14.968 7.979 1.00 52.81 596 ALA A CA 1
ATOM 4526 C C . ALA A 1 596 ? -12.128 -16.413 8.495 1.00 52.81 596 ALA A C 1
ATOM 4528 O O . ALA A 1 596 ? -11.066 -17.030 8.643 1.00 52.81 596 ALA A O 1
ATOM 4529 N N . ASP A 1 597 ? -13.313 -16.957 8.784 1.00 46.62 597 ASP A N 1
ATOM 4530 C CA . ASP A 1 597 ? -13.462 -18.384 9.023 1.00 46.62 597 ASP A CA 1
ATOM 4531 C C . ASP A 1 597 ? -12.794 -19.061 7.820 1.00 46.62 597 ASP A C 1
ATOM 4533 O O . ASP A 1 597 ? -12.955 -18.600 6.686 1.00 46.62 597 ASP A O 1
ATOM 4537 N N . SER A 1 598 ? -11.962 -20.083 8.033 1.00 44.53 598 SER A N 1
ATOM 4538 C CA . SER A 1 598 ? -11.025 -20.602 7.013 1.00 44.53 598 SER A CA 1
ATOM 4539 C C . SER A 1 598 ? -11.688 -21.181 5.741 1.00 44.53 598 SER A C 1
ATOM 4541 O O . SER A 1 598 ? -11.039 -21.853 4.941 1.00 44.53 598 SER A O 1
ATOM 4543 N N . ALA A 1 599 ? -12.973 -20.925 5.522 1.00 45.62 599 ALA A N 1
ATOM 4544 C CA . ALA A 1 599 ? -13.653 -21.018 4.251 1.00 45.62 599 ALA A CA 1
ATOM 4545 C C . ALA A 1 599 ? -14.283 -19.661 3.883 1.00 45.62 599 ALA A C 1
ATOM 4547 O O . ALA A 1 599 ? -15.480 -19.450 4.080 1.00 45.62 599 ALA A O 1
ATOM 4548 N N . VAL A 1 600 ? -13.509 -18.787 3.222 1.00 53.53 600 VAL A N 1
ATOM 4549 C CA . VAL A 1 600 ? -14.101 -17.847 2.255 1.00 53.53 600 VAL A CA 1
ATOM 4550 C C . VAL A 1 600 ? -15.051 -18.671 1.391 1.00 53.53 600 VAL A C 1
ATOM 4552 O O . VAL A 1 600 ? -14.639 -19.694 0.829 1.00 53.53 600 VAL A O 1
ATOM 4555 N N . ALA A 1 601 ? -16.323 -18.274 1.322 1.00 57.19 601 ALA A N 1
ATOM 4556 C CA . ALA A 1 601 ? -17.286 -18.977 0.490 1.00 57.19 601 ALA A CA 1
ATOM 4557 C C . ALA A 1 601 ? -16.699 -19.082 -0.934 1.00 57.19 601 ALA A C 1
ATOM 4559 O O . ALA A 1 601 ? -16.324 -18.065 -1.521 1.00 57.19 601 ALA A O 1
ATOM 4560 N N . PRO A 1 602 ? -16.510 -20.298 -1.474 1.00 71.62 602 PRO A N 1
ATOM 4561 C CA . PRO A 1 602 ? -15.785 -20.466 -2.723 1.00 71.62 602 PRO A CA 1
ATOM 4562 C C . PRO A 1 602 ? -16.539 -19.769 -3.850 1.00 71.62 602 PRO A C 1
ATOM 4564 O O . PRO A 1 602 ? -17.770 -19.722 -3.834 1.00 71.62 602 PRO A O 1
ATOM 4567 N N . LEU A 1 603 ? -15.813 -19.301 -4.866 1.00 83.50 603 LEU A N 1
ATOM 4568 C CA . LEU A 1 603 ? -16.439 -18.873 -6.113 1.00 83.50 603 LEU A CA 1
ATOM 4569 C C . LEU A 1 603 ? -17.342 -20.017 -6.604 1.00 83.50 603 LEU A C 1
ATOM 4571 O O . LEU A 1 603 ? -16.948 -21.185 -6.579 1.00 83.50 603 LEU A O 1
ATOM 4575 N N . GLN A 1 604 ? -18.576 -19.711 -6.986 1.00 90.00 604 GLN A N 1
ATOM 4576 C CA . GLN A 1 604 ? -19.523 -20.681 -7.530 1.00 90.00 604 GLN A CA 1
ATOM 4577 C C . GLN A 1 604 ? -20.117 -20.151 -8.825 1.00 90.00 604 GLN A C 1
ATOM 4579 O O . GLN A 1 604 ? -20.496 -18.987 -8.912 1.00 90.00 604 GLN A O 1
ATOM 4584 N N . VAL A 1 605 ? -20.276 -21.027 -9.814 1.00 93.12 605 VAL A N 1
ATOM 4585 C CA . VAL A 1 605 ? -21.041 -20.720 -11.026 1.00 93.12 605 VAL A CA 1
ATOM 4586 C C . VAL A 1 605 ? -22.389 -21.415 -10.914 1.00 93.12 605 VAL A C 1
ATOM 4588 O O . VAL A 1 605 ? -22.465 -22.643 -10.929 1.00 93.12 605 VAL A O 1
ATOM 4591 N N . THR A 1 606 ? -23.459 -20.637 -10.779 1.00 92.12 606 THR A N 1
ATOM 4592 C CA . THR A 1 606 ? -24.821 -21.150 -10.581 1.00 92.12 606 THR A CA 1
ATOM 4593 C C . THR A 1 606 ? -25.548 -21.373 -11.904 1.00 92.12 606 THR A C 1
ATOM 4595 O O . THR A 1 606 ? -26.452 -22.210 -11.966 1.00 92.12 606 THR A O 1
ATOM 4598 N N . ARG A 1 607 ? -25.133 -20.688 -12.984 1.00 91.44 607 ARG A N 1
ATOM 4599 C CA . ARG A 1 607 ? -25.619 -20.936 -14.351 1.00 91.44 607 ARG A CA 1
ATOM 4600 C C . ARG A 1 607 ? -24.500 -20.843 -15.392 1.00 91.44 607 ARG A C 1
ATOM 4602 O O . ARG A 1 607 ? -23.696 -19.919 -15.304 1.00 91.44 607 ARG A O 1
ATOM 4609 N N . PRO A 1 608 ? -24.485 -21.709 -16.426 1.00 93.88 608 PRO A N 1
ATOM 4610 C CA . PRO A 1 608 ? -25.518 -22.695 -16.787 1.00 93.88 608 PRO A CA 1
ATOM 4611 C C . PRO A 1 608 ? -25.686 -23.863 -15.800 1.00 93.88 608 PRO A C 1
ATOM 4613 O O . PRO A 1 608 ? -24.726 -24.274 -15.149 1.00 93.88 608 PRO A O 1
ATOM 4616 N N . VAL A 1 609 ? -26.911 -24.391 -15.694 1.00 91.19 609 VAL A N 1
ATOM 4617 C CA . VAL A 1 609 ? -27.226 -25.550 -14.833 1.00 91.19 609 VAL A CA 1
ATOM 4618 C C . VAL A 1 609 ? -26.928 -26.875 -15.538 1.00 91.19 609 VAL A C 1
ATOM 4620 O O . VAL A 1 609 ? -26.790 -26.927 -16.762 1.00 91.19 609 VAL A O 1
ATOM 4623 N N . GLU A 1 610 ? -26.856 -27.964 -14.772 1.00 91.31 610 GLU A N 1
ATOM 4624 C CA . GLU A 1 610 ? -26.554 -29.293 -15.308 1.00 91.31 610 GLU A CA 1
ATOM 4625 C C . GLU A 1 610 ? -27.526 -29.693 -16.430 1.00 91.31 610 GLU A C 1
ATOM 4627 O O . GLU A 1 610 ? -28.746 -29.684 -16.271 1.00 91.31 610 GLU A O 1
ATOM 4632 N N . GLY A 1 611 ? -26.971 -30.039 -17.592 1.00 85.12 611 GLY A N 1
ATOM 4633 C CA . GLY A 1 611 ? -27.723 -30.481 -18.761 1.00 85.12 611 GLY A CA 1
ATOM 4634 C C . GLY A 1 611 ? -28.478 -29.380 -19.509 1.00 85.12 611 GLY A C 1
ATOM 4635 O O . GLY A 1 611 ? -29.185 -29.710 -20.463 1.00 85.12 611 GLY A O 1
ATOM 4636 N N . GLN A 1 612 ? -28.327 -28.103 -19.130 1.00 91.25 612 GLN A N 1
ATOM 4637 C CA . GLN A 1 612 ? -28.970 -26.989 -19.828 1.00 91.25 612 GLN A CA 1
ATOM 4638 C C . GLN A 1 612 ? -28.651 -27.035 -21.331 1.00 91.25 612 GLN A C 1
ATOM 4640 O O . GLN A 1 612 ? -27.499 -27.205 -21.734 1.00 91.25 612 GLN A O 1
ATOM 4645 N N . LEU A 1 613 ? -29.680 -26.889 -22.167 1.00 88.69 613 LEU A N 1
ATOM 4646 C CA . LEU A 1 613 ? -29.535 -26.798 -23.615 1.00 88.69 613 LEU A CA 1
ATOM 4647 C C . LEU A 1 613 ? -29.500 -25.328 -24.035 1.00 88.69 613 LEU A C 1
ATOM 4649 O O . LEU A 1 613 ? -30.437 -24.581 -23.764 1.00 88.69 613 LEU A O 1
ATOM 4653 N N . CYS A 1 614 ? -28.432 -24.939 -24.717 1.00 89.88 614 CYS A N 1
ATOM 4654 C CA . CYS A 1 614 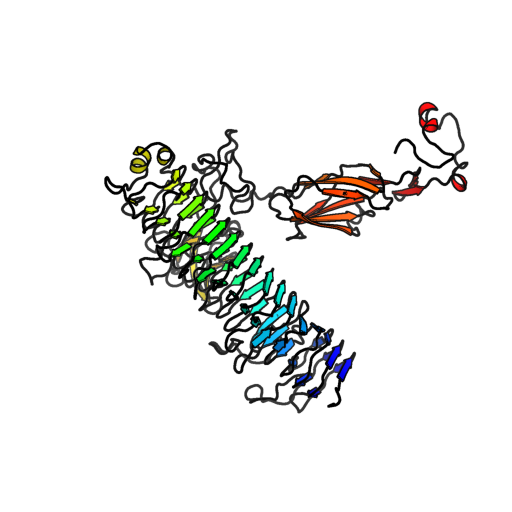? -28.234 -23.621 -25.296 1.00 89.88 614 CYS A CA 1
ATOM 4655 C C . CYS A 1 614 ? -28.252 -23.729 -26.825 1.00 89.88 614 CYS A C 1
ATOM 4657 O O . CYS A 1 614 ? -27.559 -24.572 -27.402 1.00 89.88 614 CYS A O 1
ATOM 4659 N N . LEU A 1 615 ? -29.036 -22.881 -27.487 1.00 87.94 615 LEU A N 1
ATOM 4660 C CA . LEU A 1 615 ? -29.151 -22.890 -28.943 1.00 87.94 615 LEU A CA 1
ATOM 4661 C C . LEU A 1 615 ? -28.165 -21.910 -29.570 1.00 87.94 615 LEU A C 1
ATOM 4663 O O . LEU A 1 615 ? -27.967 -20.797 -29.082 1.00 87.94 615 LEU A O 1
ATOM 4667 N N . VAL A 1 616 ? -27.525 -22.336 -30.657 1.00 88.94 616 VAL A N 1
ATOM 4668 C CA . VAL A 1 616 ? -26.570 -21.502 -31.397 1.00 88.94 616 VAL A CA 1
ATOM 4669 C C . VAL A 1 616 ? -27.224 -20.186 -31.825 1.00 88.94 616 VAL A C 1
ATOM 4671 O O . VAL A 1 616 ? -28.229 -20.188 -32.531 1.00 88.94 616 VAL A O 1
ATOM 4674 N N . GLY A 1 617 ? -26.595 -19.063 -31.468 1.00 87.38 617 GLY A N 1
ATOM 4675 C CA . GLY A 1 617 ? -27.035 -17.722 -31.854 1.00 87.38 617 GLY A CA 1
ATOM 4676 C C . GLY A 1 617 ? -28.028 -17.056 -30.899 1.00 87.38 617 GLY A C 1
ATOM 4677 O O . GLY A 1 617 ? -28.191 -15.834 -31.010 1.00 87.38 617 GLY A O 1
ATOM 4678 N N . ASP A 1 618 ? -28.607 -17.812 -29.962 1.00 92.00 618 ASP A N 1
ATOM 4679 C CA . ASP A 1 618 ? -29.440 -17.294 -28.873 1.00 92.00 618 ASP A CA 1
ATOM 4680 C C . ASP A 1 618 ? -28.579 -16.710 -27.740 1.00 92.00 618 ASP A C 1
ATOM 4682 O O . ASP A 1 618 ? -27.347 -16.785 -27.754 1.00 92.00 618 ASP A O 1
ATOM 4686 N N . THR A 1 619 ? -29.228 -16.103 -26.747 1.00 91.88 619 THR A N 1
ATOM 4687 C CA . THR A 1 619 ? -28.584 -15.561 -25.542 1.00 91.88 619 THR A CA 1
ATOM 4688 C C . THR A 1 619 ? -28.963 -16.367 -24.303 1.00 91.88 619 THR A C 1
ATOM 4690 O O . THR A 1 619 ? -30.146 -16.617 -24.077 1.00 91.88 619 THR A O 1
ATOM 4693 N N . THR A 1 620 ? -27.982 -16.715 -23.468 1.00 92.94 620 THR A N 1
ATOM 4694 C CA . THR A 1 620 ? -28.185 -17.269 -22.118 1.00 92.94 620 THR A CA 1
ATOM 4695 C C . THR A 1 620 ? -27.577 -16.340 -21.074 1.00 92.94 620 THR A C 1
ATOM 4697 O O . THR A 1 620 ? -26.605 -15.647 -21.357 1.00 92.94 620 THR A O 1
ATOM 4700 N N . THR A 1 621 ? -28.098 -16.365 -19.851 1.00 95.38 621 THR A N 1
ATOM 4701 C CA . THR A 1 621 ? -27.460 -15.689 -18.714 1.00 95.38 621 THR A CA 1
ATOM 4702 C C . THR A 1 621 ? -26.458 -16.624 -18.038 1.00 95.38 621 THR A C 1
ATOM 4704 O O . THR A 1 621 ? -26.765 -17.799 -17.810 1.00 95.38 621 THR A O 1
ATOM 4707 N N . ILE A 1 622 ? -25.273 -16.099 -17.734 1.00 96.88 622 ILE A N 1
ATOM 4708 C CA . ILE A 1 622 ? -24.284 -16.689 -16.830 1.00 96.88 622 ILE A CA 1
ATOM 4709 C C . ILE A 1 622 ? -24.486 -16.034 -15.466 1.00 96.88 622 ILE A C 1
ATOM 4711 O O . ILE A 1 622 ? -24.528 -14.810 -15.378 1.00 96.88 622 ILE A O 1
ATOM 4715 N N . GLU A 1 623 ? -24.627 -16.842 -14.423 1.00 95.25 623 GLU A N 1
ATOM 4716 C CA . GLU A 1 623 ? -24.818 -16.377 -13.047 1.00 95.25 623 GLU A CA 1
ATOM 4717 C C . GLU A 1 623 ? -23.759 -17.033 -12.164 1.00 95.25 623 GLU A C 1
ATOM 4719 O O . GLU A 1 623 ? -23.420 -18.210 -12.346 1.00 95.25 623 GLU A O 1
ATOM 4724 N N . TRP A 1 624 ? -23.224 -16.264 -11.222 1.00 94.19 624 TRP A N 1
ATOM 4725 C CA . TRP A 1 624 ? -22.186 -16.702 -10.300 1.00 94.19 624 TRP A CA 1
ATOM 4726 C C . TRP A 1 624 ? -22.375 -16.061 -8.925 1.00 94.19 624 TRP A C 1
ATOM 4728 O O . TRP A 1 624 ? -23.134 -15.110 -8.753 1.00 94.19 624 TRP A O 1
ATOM 4738 N N . SER A 1 625 ? -21.667 -16.606 -7.943 1.00 87.25 625 SER A N 1
ATOM 4739 C CA . SER A 1 625 ? -21.424 -15.993 -6.645 1.00 87.25 625 SER A CA 1
ATOM 4740 C C . SER A 1 625 ? -19.913 -15.930 -6.461 1.00 87.25 625 SER A C 1
ATOM 4742 O O . SER A 1 625 ? -19.242 -16.961 -6.498 1.00 87.25 625 SER A O 1
ATOM 4744 N N . ALA A 1 626 ? -19.376 -14.719 -6.344 1.00 84.69 626 ALA A N 1
ATOM 4745 C CA . ALA A 1 626 ? -17.946 -14.463 -6.203 1.00 84.69 626 ALA A CA 1
ATOM 4746 C C . ALA A 1 626 ? -17.722 -13.498 -5.027 1.00 84.69 626 ALA A C 1
ATOM 4748 O O . ALA A 1 626 ? -17.506 -12.305 -5.237 1.00 84.69 626 ALA A O 1
ATOM 4749 N N . PRO A 1 627 ? -17.868 -13.977 -3.779 1.00 72.31 627 PRO A N 1
ATOM 4750 C CA . PRO A 1 627 ? -17.606 -13.150 -2.608 1.00 72.31 627 PRO A CA 1
ATOM 4751 C C . PRO A 1 627 ? -16.119 -12.768 -2.556 1.00 72.31 627 PRO A C 1
ATOM 4753 O O . PRO A 1 627 ? -15.252 -13.558 -2.938 1.00 72.31 627 PRO A O 1
ATOM 4756 N N . ALA A 1 628 ? -15.833 -11.553 -2.080 1.00 70.56 628 ALA A N 1
ATOM 4757 C CA . ALA A 1 628 ? -14.479 -10.999 -1.998 1.00 70.56 628 ALA A CA 1
ATOM 4758 C C . ALA A 1 628 ? -13.722 -10.979 -3.347 1.00 70.56 628 ALA A C 1
ATOM 4760 O O . ALA A 1 628 ? -12.525 -11.253 -3.400 1.00 70.56 628 ALA A O 1
ATOM 4761 N N . THR A 1 629 ? -14.415 -10.698 -4.453 1.00 79.56 629 THR A N 1
ATOM 4762 C CA . THR A 1 629 ? -13.817 -10.480 -5.780 1.00 79.56 629 THR A CA 1
ATOM 4763 C C . THR A 1 629 ? -14.369 -9.168 -6.338 1.00 79.56 629 THR A C 1
ATOM 4765 O O . THR A 1 629 ? -15.573 -8.949 -6.277 1.00 79.56 629 THR A O 1
ATOM 4768 N N . ASP A 1 630 ? -13.514 -8.282 -6.860 1.00 82.50 630 ASP A N 1
ATOM 4769 C CA . ASP A 1 630 ? -13.956 -7.001 -7.444 1.00 82.50 630 ASP A CA 1
ATOM 4770 C C . ASP A 1 630 ? -14.476 -7.183 -8.882 1.00 82.50 630 ASP A C 1
ATOM 4772 O O . ASP A 1 630 ? -15.497 -6.617 -9.278 1.00 82.50 630 ASP A O 1
ATOM 4776 N N . SER A 1 631 ? -13.774 -7.986 -9.684 1.00 87.44 631 SER A N 1
ATOM 4777 C CA . SER A 1 631 ? -14.135 -8.264 -11.076 1.00 87.44 631 SER A CA 1
ATOM 4778 C C . SER A 1 631 ? -13.705 -9.664 -11.500 1.00 87.44 631 SER A C 1
ATOM 4780 O O . SER A 1 631 ? -12.768 -10.231 -10.939 1.00 87.44 631 SER A O 1
ATOM 4782 N N . VAL A 1 632 ? -14.405 -10.223 -12.483 1.00 94.19 632 VAL A N 1
ATOM 4783 C CA . VAL A 1 632 ? -14.195 -11.581 -12.980 1.00 94.19 632 VAL A CA 1
ATOM 4784 C C . VAL A 1 632 ? -13.982 -11.611 -14.488 1.00 94.19 632 VAL A C 1
ATOM 4786 O O . VAL A 1 632 ? -14.578 -10.838 -15.242 1.00 94.19 632 VAL A O 1
ATOM 4789 N N . ASP A 1 633 ? -13.183 -12.576 -14.925 1.00 95.94 633 ASP A N 1
ATOM 4790 C CA . ASP A 1 633 ? -13.075 -12.986 -16.316 1.00 95.94 633 ASP A CA 1
ATOM 4791 C C . ASP A 1 633 ? -14.007 -14.170 -16.584 1.00 95.94 633 ASP A C 1
ATOM 4793 O O . ASP A 1 633 ? -14.083 -15.133 -15.812 1.00 95.94 633 ASP A O 1
ATOM 4797 N N . LEU A 1 634 ? -14.722 -14.107 -17.706 1.00 96.81 634 LEU A N 1
ATOM 4798 C CA . LEU A 1 634 ? -15.686 -15.120 -18.119 1.00 96.81 634 LEU A CA 1
ATOM 4799 C C . LEU A 1 634 ? -15.118 -15.908 -19.293 1.00 96.81 634 LEU A C 1
ATOM 4801 O O . LEU A 1 634 ? -14.812 -15.344 -20.344 1.00 96.81 634 LEU A O 1
ATOM 4805 N N . LEU A 1 635 ? -15.021 -17.228 -19.149 1.00 97.00 635 LEU A N 1
ATOM 4806 C CA . LEU A 1 635 ? -14.499 -18.123 -20.177 1.00 97.00 635 LEU A CA 1
ATOM 4807 C C . LEU A 1 635 ? -15.468 -19.271 -20.457 1.00 97.00 635 LEU A C 1
ATOM 4809 O O . LEU A 1 635 ? -16.274 -19.653 -19.611 1.00 97.00 635 LEU A O 1
ATOM 4813 N N . TYR A 1 636 ? -15.360 -19.879 -21.635 1.00 95.81 636 TYR A N 1
ATOM 4814 C CA . TYR A 1 636 ? -16.063 -21.116 -21.966 1.00 95.81 636 TYR A CA 1
ATOM 4815 C C . TYR A 1 636 ? -15.183 -22.105 -22.723 1.00 95.81 636 TYR A C 1
ATOM 4817 O O . TYR A 1 636 ? -14.202 -21.742 -23.370 1.00 95.81 636 TYR A O 1
ATOM 4825 N N . THR A 1 637 ? -15.580 -23.370 -22.668 1.00 94.31 637 THR A N 1
ATOM 4826 C CA . THR A 1 637 ? -15.026 -24.472 -23.460 1.00 94.31 637 THR A CA 1
ATOM 4827 C C . THR A 1 637 ? -16.163 -25.243 -24.125 1.00 94.31 637 THR A C 1
ATOM 4829 O O . THR A 1 637 ? -17.301 -25.258 -23.644 1.00 94.31 637 THR A O 1
ATOM 4832 N N . VAL A 1 638 ? -15.853 -25.889 -25.247 1.00 92.06 638 VAL A N 1
ATOM 4833 C CA . VAL A 1 638 ? -16.743 -26.809 -25.967 1.00 92.06 638 VAL A CA 1
ATOM 4834 C C . VAL A 1 638 ? -16.178 -28.230 -26.021 1.00 92.06 638 VAL 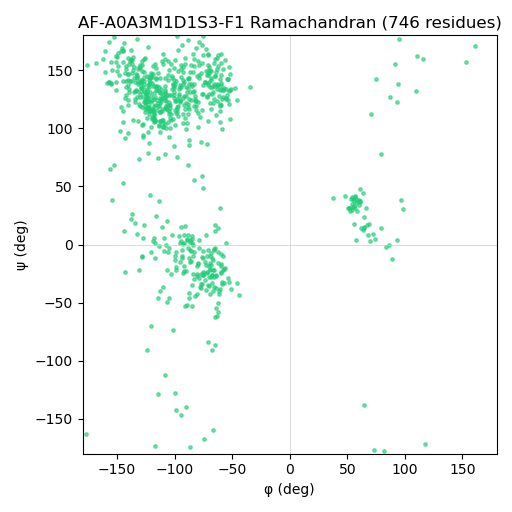A C 1
ATOM 4836 O O . VAL A 1 638 ? -16.747 -29.086 -26.689 1.00 92.06 638 VAL A O 1
ATOM 4839 N N . ASP A 1 639 ? -15.068 -28.506 -25.349 1.00 87.88 639 ASP A N 1
ATOM 4840 C CA . ASP A 1 639 ? -14.309 -29.750 -25.477 1.00 87.88 639 ASP A CA 1
ATOM 4841 C C . ASP A 1 639 ? -13.841 -30.300 -24.124 1.00 87.88 639 ASP A C 1
ATOM 4843 O O . ASP A 1 639 ? -12.872 -31.051 -24.056 1.00 87.88 639 ASP A O 1
ATOM 4847 N N . TYR A 1 640 ? -14.556 -29.977 -23.040 1.00 87.00 640 TYR A N 1
ATOM 4848 C CA . TYR A 1 640 ? -14.146 -30.365 -21.694 1.00 87.00 640 TYR A CA 1
ATOM 4849 C C . TYR A 1 640 ? -14.012 -31.890 -21.552 1.00 87.00 640 TYR A C 1
ATOM 4851 O O . TYR A 1 640 ? -14.956 -32.656 -21.803 1.00 87.00 640 TYR A O 1
ATOM 4859 N N . ASP A 1 641 ? -12.840 -32.347 -21.110 1.00 81.25 641 ASP A N 1
ATOM 4860 C CA . ASP A 1 641 ? -12.589 -33.741 -20.761 1.00 81.25 641 ASP A CA 1
ATOM 4861 C C . ASP A 1 641 ? -12.506 -33.938 -19.251 1.00 81.25 641 ASP A C 1
ATOM 4863 O O . ASP A 1 641 ? -11.506 -33.626 -18.613 1.00 81.25 641 ASP A O 1
ATOM 4867 N N . SER A 1 642 ? -13.566 -34.515 -18.680 1.00 70.56 642 SER A N 1
ATOM 4868 C CA . SER A 1 642 ? -13.639 -34.814 -17.251 1.00 70.56 642 SER A CA 1
ATOM 4869 C C . SER A 1 642 ? -12.640 -35.877 -16.790 1.00 70.56 642 SER A C 1
ATOM 4871 O O . SER A 1 642 ? -12.350 -35.929 -15.601 1.00 70.56 642 SER A O 1
ATOM 4873 N N . ALA A 1 643 ? -12.140 -36.739 -17.684 1.00 70.44 643 ALA A N 1
ATOM 4874 C CA . ALA A 1 643 ? -11.165 -37.771 -17.328 1.00 70.44 643 ALA A CA 1
ATOM 4875 C C . ALA A 1 643 ? -9.726 -37.233 -17.337 1.00 70.44 643 ALA A C 1
ATOM 4877 O O . ALA A 1 643 ? -8.913 -37.654 -16.516 1.00 70.44 643 ALA A O 1
ATOM 4878 N N . ALA A 1 644 ? -9.420 -36.308 -18.251 1.00 69.50 644 ALA A N 1
ATOM 4879 C CA . ALA A 1 644 ? -8.099 -35.691 -18.368 1.00 69.50 644 ALA A CA 1
ATOM 4880 C C . ALA A 1 644 ? -7.955 -34.393 -17.552 1.00 69.50 644 ALA A C 1
ATOM 4882 O O . ALA A 1 644 ? -6.836 -34.013 -17.224 1.00 69.50 644 ALA A O 1
ATOM 4883 N N . GLY A 1 645 ? -9.060 -33.710 -17.232 1.00 64.94 645 GLY A N 1
ATOM 4884 C CA . GLY A 1 645 ? -9.054 -32.422 -16.531 1.00 64.94 645 GLY A CA 1
ATOM 4885 C C . GLY A 1 645 ? -8.487 -31.261 -17.358 1.00 64.94 645 GLY A C 1
ATOM 4886 O O . GLY A 1 645 ? -8.106 -30.243 -16.790 1.00 64.94 645 GLY A O 1
ATOM 4887 N N . VAL A 1 646 ? -8.404 -31.407 -18.684 1.00 66.12 646 VAL A N 1
ATOM 4888 C CA . VAL A 1 646 ? -7.800 -30.431 -19.607 1.00 66.12 646 VAL A CA 1
ATOM 4889 C C . VAL A 1 646 ? -8.850 -29.953 -20.611 1.00 66.12 646 VAL A C 1
ATOM 4891 O O . VAL A 1 646 ? -9.645 -30.754 -21.103 1.00 66.12 646 VAL A O 1
ATOM 4894 N N . ALA A 1 647 ? -8.848 -28.653 -20.914 1.00 83.25 647 ALA A N 1
ATOM 4895 C CA . ALA A 1 647 ? -9.703 -28.020 -21.918 1.00 83.25 647 ALA A CA 1
ATOM 4896 C C . ALA A 1 647 ? -9.015 -26.780 -22.509 1.00 83.25 647 ALA A C 1
ATOM 4898 O O . ALA A 1 647 ? -8.154 -26.181 -21.858 1.00 83.25 647 ALA A O 1
ATOM 4899 N N . VAL A 1 648 ? -9.418 -26.370 -23.714 1.00 85.56 648 VAL A N 1
ATOM 4900 C CA . VAL A 1 648 ? -9.054 -25.056 -24.259 1.00 85.56 648 VAL A CA 1
ATOM 4901 C C . VAL A 1 648 ? -10.147 -24.058 -23.884 1.00 85.56 648 VAL A C 1
ATOM 4903 O O . VAL A 1 648 ? -11.312 -24.229 -24.246 1.00 85.56 648 VAL A O 1
ATOM 4906 N N . TRP A 1 649 ? -9.767 -23.014 -23.149 1.00 92.06 649 TRP A N 1
ATOM 4907 C CA . TRP A 1 649 ? -10.677 -21.960 -22.707 1.00 92.06 649 TRP A CA 1
ATOM 4908 C C . TRP A 1 649 ? -10.650 -20.773 -23.667 1.00 92.06 649 TRP A C 1
ATOM 4910 O O . TRP A 1 649 ? -9.590 -20.325 -24.099 1.00 92.06 649 TRP A O 1
ATOM 4920 N N . MET A 1 650 ? -11.832 -20.260 -23.995 1.00 94.00 650 MET A N 1
ATOM 4921 C CA . MET A 1 650 ? -12.026 -19.072 -24.818 1.00 94.00 650 MET A CA 1
ATOM 4922 C C . MET A 1 650 ? -12.713 -17.995 -23.989 1.00 94.00 650 MET A C 1
ATOM 4924 O O . MET A 1 650 ? -13.688 -18.287 -23.297 1.00 94.00 650 MET A O 1
ATOM 4928 N N . TYR A 1 651 ? -12.243 -16.755 -24.092 1.00 93.81 651 TYR A N 1
ATOM 4929 C CA . TYR A 1 651 ? -12.869 -15.630 -23.407 1.00 93.81 651 TYR A CA 1
ATOM 4930 C C . TYR A 1 651 ? -14.256 -15.329 -23.980 1.00 93.81 651 TYR A C 1
ATOM 4932 O O . TYR A 1 651 ? -14.465 -15.306 -25.197 1.00 93.81 651 TYR A O 1
ATOM 4940 N N . ILE A 1 652 ? -15.197 -15.111 -23.070 1.00 95.94 652 ILE A N 1
ATOM 4941 C CA . ILE A 1 652 ? -16.483 -14.469 -23.324 1.00 95.94 652 ILE A CA 1
ATOM 4942 C C . ILE A 1 652 ? -16.310 -12.965 -23.132 1.00 95.94 652 ILE A C 1
ATOM 4944 O O . ILE A 1 652 ? -16.667 -12.201 -24.025 1.00 95.94 652 ILE A O 1
ATOM 4948 N N . ASP A 1 653 ? -15.761 -12.579 -21.979 1.00 96.25 653 ASP A N 1
ATOM 4949 C CA . ASP A 1 653 ? -15.496 -11.196 -21.587 1.00 96.25 653 ASP A CA 1
ATOM 4950 C C . ASP A 1 653 ? -14.458 -11.151 -20.454 1.00 96.25 653 ASP A C 1
ATOM 4952 O O . ASP A 1 653 ? -14.172 -12.181 -19.835 1.00 96.25 653 ASP A O 1
ATOM 4956 N N . THR A 1 654 ? -13.917 -9.969 -20.178 1.00 93.75 654 THR A N 1
ATOM 4957 C CA . THR A 1 654 ? -12.888 -9.742 -19.150 1.00 93.75 654 THR A CA 1
ATOM 4958 C C . THR A 1 654 ? -13.226 -8.543 -18.274 1.00 93.75 654 THR A C 1
ATOM 4960 O O . THR A 1 654 ? -13.755 -7.553 -18.779 1.00 93.75 654 THR A O 1
ATOM 4963 N N . GLY A 1 655 ? -12.878 -8.595 -16.987 1.00 88.81 655 GLY A N 1
ATOM 4964 C CA . GLY A 1 655 ? -13.073 -7.474 -16.058 1.00 88.81 655 GLY A CA 1
ATOM 4965 C C . GLY A 1 655 ? -14.541 -7.122 -15.784 1.00 88.81 655 GLY A C 1
ATOM 4966 O O . GLY A 1 655 ? -14.874 -5.957 -15.563 1.00 88.81 655 GLY A O 1
ATOM 4967 N N . VAL A 1 656 ? -15.436 -8.111 -15.809 1.00 92.62 656 VAL A N 1
ATOM 4968 C CA . VAL A 1 656 ? -16.858 -7.922 -15.485 1.00 92.62 656 VAL A CA 1
ATOM 4969 C C . VAL A 1 656 ? -16.993 -7.689 -13.974 1.00 92.62 656 VAL A C 1
ATOM 4971 O O . VAL A 1 656 ? -16.500 -8.525 -13.219 1.00 92.62 656 VAL A O 1
ATOM 4974 N N . PRO A 1 657 ? -17.652 -6.616 -13.488 1.00 88.94 657 PRO A N 1
ATOM 4975 C CA . PRO A 1 657 ? -17.842 -6.401 -12.051 1.00 88.94 657 PRO A CA 1
ATOM 4976 C C . PRO A 1 657 ? -18.499 -7.614 -11.385 1.00 88.94 657 PRO A C 1
ATOM 4978 O O . PRO A 1 657 ? -19.521 -8.114 -11.867 1.00 88.94 657 PRO A O 1
ATOM 4981 N N . ALA A 1 658 ? -17.904 -8.117 -10.305 1.00 86.38 658 ALA A N 1
ATOM 4982 C CA . ALA A 1 658 ? -18.285 -9.405 -9.726 1.00 86.38 658 ALA A CA 1
ATOM 4983 C C . ALA A 1 658 ? -19.673 -9.399 -9.063 1.00 86.38 658 ALA A C 1
ATOM 4985 O O . ALA A 1 658 ? -20.283 -10.459 -8.926 1.00 86.38 658 ALA A O 1
ATOM 4986 N N . ASP A 1 659 ? -20.170 -8.218 -8.688 1.00 81.56 659 ASP A N 1
ATOM 4987 C CA . ASP A 1 659 ? -21.489 -7.961 -8.102 1.00 81.56 659 ASP A CA 1
ATOM 4988 C C . ASP A 1 659 ? -22.606 -7.794 -9.151 1.00 81.56 659 ASP A C 1
ATOM 4990 O O . ASP A 1 659 ? -23.773 -7.579 -8.807 1.00 81.56 659 ASP A O 1
ATOM 4994 N N . THR A 1 660 ? -22.279 -7.929 -10.440 1.00 83.06 660 THR A N 1
ATOM 4995 C CA . THR A 1 660 ? -23.273 -7.915 -11.515 1.00 83.06 660 THR A CA 1
ATOM 4996 C C . THR A 1 660 ? -24.273 -9.067 -11.312 1.00 83.06 660 THR A C 1
ATOM 4998 O O . THR A 1 660 ? -23.855 -10.212 -11.152 1.00 83.06 660 THR A O 1
ATOM 5001 N N . PRO A 1 661 ? -25.602 -8.840 -11.406 1.00 75.62 661 PRO A N 1
ATOM 5002 C CA . PRO A 1 661 ? -26.616 -9.879 -11.165 1.00 75.62 661 PRO A CA 1
ATOM 5003 C C . PRO A 1 661 ? -26.615 -11.038 -12.188 1.00 75.62 661 PRO A C 1
ATOM 5005 O O . PRO A 1 661 ? -27.399 -11.976 -12.057 1.00 75.62 661 PRO A O 1
ATOM 5008 N N . GLY A 1 662 ? -25.777 -10.964 -13.224 1.00 88.56 662 GLY A N 1
ATOM 5009 C CA . GLY A 1 662 ? -25.585 -11.978 -14.258 1.00 88.56 662 GLY A CA 1
ATOM 5010 C C . GLY A 1 662 ? -25.115 -11.367 -15.582 1.00 88.56 662 GLY A C 1
ATOM 5011 O O . GLY A 1 662 ? -25.349 -10.190 -15.858 1.00 88.56 662 GLY A O 1
ATOM 5012 N N . TYR A 1 663 ? -24.475 -12.173 -16.428 1.00 96.44 663 TYR A N 1
ATOM 5013 C CA . TYR A 1 663 ? -23.935 -11.749 -17.723 1.00 96.44 663 TYR A CA 1
ATOM 5014 C C . 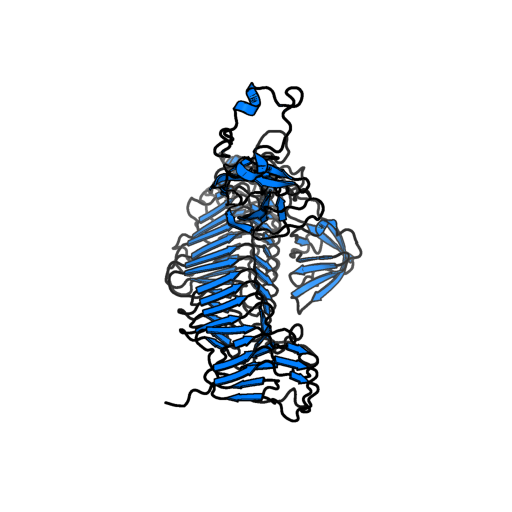TYR A 1 663 ? -24.717 -12.363 -18.890 1.00 96.44 663 TYR A C 1
ATOM 5016 O O . TYR A 1 663 ? -24.867 -13.583 -18.977 1.00 96.44 663 TYR A O 1
ATOM 5024 N N . LEU A 1 664 ? -25.207 -11.530 -19.812 1.00 95.94 664 LEU A N 1
ATOM 5025 C CA . LEU A 1 664 ? -25.914 -11.979 -21.016 1.00 95.94 664 LEU A CA 1
ATOM 5026 C C . LEU A 1 664 ? -24.919 -12.437 -22.088 1.00 95.94 664 LEU A C 1
ATOM 5028 O O . LEU A 1 664 ? -24.352 -11.634 -22.823 1.00 95.94 664 LEU A O 1
ATOM 5032 N N . TRP A 1 665 ? -24.754 -13.749 -22.221 1.00 96.06 665 TRP A N 1
ATOM 5033 C CA . TRP A 1 665 ? -23.843 -14.368 -23.173 1.00 96.06 665 TRP A CA 1
ATOM 5034 C C . TRP A 1 665 ? -24.558 -14.822 -24.448 1.00 96.06 665 TRP A C 1
ATOM 5036 O O . TRP A 1 665 ? -25.509 -15.607 -24.404 1.00 96.06 665 TRP A O 1
ATOM 5046 N N . ARG A 1 666 ? -24.071 -14.371 -25.612 1.00 94.81 666 ARG A N 1
ATOM 5047 C CA . ARG A 1 666 ? -24.528 -14.858 -26.919 1.00 94.81 666 ARG A CA 1
ATOM 5048 C C . ARG A 1 666 ? -23.805 -16.149 -27.307 1.00 94.81 666 ARG A C 1
ATOM 5050 O O . ARG A 1 666 ? -22.590 -16.153 -27.489 1.00 94.81 666 ARG A O 1
ATOM 5057 N N . ILE A 1 667 ? -24.567 -17.223 -27.494 1.00 94.06 667 ILE A N 1
ATOM 5058 C CA . ILE A 1 667 ? -24.049 -18.570 -27.735 1.00 94.06 667 ILE A CA 1
ATOM 5059 C C . ILE A 1 667 ? -23.313 -18.645 -29.088 1.00 94.06 667 ILE A C 1
ATOM 5061 O O . ILE A 1 667 ? -23.903 -18.315 -30.127 1.00 94.06 667 ILE A O 1
ATOM 5065 N N . PRO A 1 668 ? -22.045 -19.100 -29.112 1.00 92.25 668 PRO A N 1
ATOM 5066 C CA . PRO A 1 668 ? -21.244 -19.201 -30.328 1.00 92.25 668 PRO A CA 1
ATOM 5067 C C . PRO A 1 668 ? -21.737 -20.317 -31.256 1.00 92.25 668 PRO A C 1
ATOM 5069 O O . PRO A 1 668 ? -22.451 -21.233 -30.850 1.00 92.25 668 PRO A O 1
ATOM 5072 N N . ALA A 1 669 ? -21.308 -20.269 -32.519 1.00 88.38 669 ALA A N 1
ATOM 5073 C CA . ALA A 1 669 ? -21.612 -21.285 -33.529 1.00 88.38 669 ALA A CA 1
ATOM 5074 C C . ALA A 1 669 ? -20.771 -22.564 -33.357 1.00 88.38 669 ALA A C 1
ATOM 5076 O O . ALA A 1 669 ? -20.031 -22.958 -34.254 1.00 88.38 669 ALA A O 1
ATOM 5077 N N . ALA A 1 670 ? -20.890 -23.206 -32.196 1.00 85.62 670 ALA A N 1
ATOM 5078 C CA . ALA A 1 670 ? -20.224 -24.457 -31.851 1.00 85.62 670 ALA A CA 1
ATOM 5079 C C . ALA A 1 670 ? -21.255 -25.506 -31.429 1.00 85.62 670 ALA A C 1
ATOM 5081 O O . ALA A 1 670 ? -22.280 -25.164 -30.852 1.00 85.62 670 ALA A O 1
ATOM 5082 N N . TRP A 1 671 ? -21.025 -26.779 -31.748 1.00 87.50 671 TRP A N 1
ATOM 5083 C CA . TRP A 1 671 ? -21.947 -27.869 -31.417 1.00 87.50 671 TRP A CA 1
ATOM 5084 C C . TRP A 1 671 ? -21.229 -28.839 -30.500 1.00 87.50 671 TRP A C 1
ATOM 5086 O O . TRP A 1 671 ? -20.306 -29.528 -30.930 1.00 87.50 671 TRP A O 1
ATOM 5096 N N . SER A 1 672 ? -21.635 -28.896 -29.236 1.00 89.19 672 SER A N 1
ATOM 5097 C CA . SER A 1 672 ? -20.979 -29.784 -28.288 1.00 89.19 672 SER A CA 1
ATOM 5098 C C . SER A 1 672 ? -21.858 -30.113 -27.086 1.00 89.19 672 SER A C 1
ATOM 5100 O O . SER A 1 672 ? -22.530 -29.233 -26.548 1.00 89.19 672 SER A O 1
ATOM 5102 N N . PRO A 1 673 ? -21.856 -31.373 -26.624 1.00 86.25 673 PRO A N 1
ATOM 5103 C CA . PRO A 1 673 ? -22.442 -31.751 -25.347 1.00 86.25 673 PRO A CA 1
ATOM 5104 C C . PRO A 1 673 ? -21.447 -31.643 -24.173 1.00 86.25 673 PRO A C 1
ATOM 5106 O O . PRO A 1 673 ? -21.784 -32.059 -23.067 1.00 86.25 673 PRO A O 1
ATOM 5109 N N . ARG A 1 674 ? -20.228 -31.134 -24.406 1.00 87.81 674 ARG A N 1
ATOM 5110 C CA . ARG A 1 674 ? -19.103 -31.090 -23.451 1.00 87.81 674 ARG A CA 1
ATOM 5111 C C . ARG A 1 674 ? -18.747 -29.653 -23.056 1.00 87.81 674 ARG A C 1
ATOM 5113 O O . ARG A 1 674 ? -17.573 -29.309 -22.933 1.00 87.81 674 ARG A O 1
ATOM 5120 N N . CYS A 1 675 ? -19.757 -28.797 -22.912 1.00 93.00 675 CYS A N 1
ATOM 5121 C CA . CYS A 1 675 ? -19.552 -27.381 -22.635 1.00 93.00 675 CYS A CA 1
ATOM 5122 C C . CYS A 1 675 ? -19.470 -27.092 -21.134 1.00 93.00 675 CYS A C 1
ATOM 5124 O O . CYS A 1 675 ? -20.211 -27.675 -20.336 1.00 93.00 675 CYS A O 1
ATOM 5126 N N . ARG A 1 676 ? -18.607 -26.138 -20.769 1.00 95.06 676 ARG A N 1
ATOM 5127 C CA . ARG A 1 676 ? -18.550 -25.516 -19.439 1.00 95.06 676 ARG A CA 1
ATOM 5128 C C . ARG A 1 676 ? -18.231 -24.033 -19.556 1.00 95.06 676 ARG A C 1
ATOM 5130 O O . ARG A 1 676 ? -17.562 -23.619 -20.501 1.00 95.06 676 ARG A O 1
ATOM 5137 N N . VAL A 1 677 ? -18.719 -23.267 -18.589 1.00 96.38 677 VAL A N 1
ATOM 5138 C CA . VAL A 1 677 ? -18.298 -21.890 -18.331 1.00 96.38 677 VAL A CA 1
ATOM 5139 C C . VAL A 1 677 ? -17.364 -21.910 -17.130 1.00 96.38 677 VAL A C 1
ATOM 5141 O O . VAL A 1 677 ? -17.573 -22.692 -16.203 1.00 96.38 677 VAL A O 1
ATOM 5144 N N . MET A 1 678 ? -16.342 -21.066 -17.154 1.00 95.44 678 MET A N 1
ATOM 5145 C CA . MET A 1 678 ? -15.470 -20.805 -16.021 1.00 95.44 678 MET A CA 1
ATOM 5146 C C . MET A 1 678 ? -15.517 -19.320 -15.700 1.00 95.44 678 MET A C 1
ATOM 5148 O O . MET A 1 678 ? -15.480 -18.484 -16.601 1.00 95.44 678 MET A O 1
ATOM 5152 N N . VAL A 1 679 ? -15.624 -19.026 -14.412 1.00 96.00 679 VAL A N 1
ATOM 5153 C CA . VAL A 1 679 ? -15.529 -17.677 -13.865 1.00 96.00 679 VAL A CA 1
ATOM 5154 C C . VAL A 1 679 ? -14.250 -17.638 -13.046 1.00 96.00 679 VAL A C 1
ATOM 5156 O O . VAL A 1 679 ? -14.037 -18.511 -12.200 1.00 96.00 679 VAL A O 1
ATOM 5159 N N . VAL A 1 680 ? -13.389 -16.677 -13.352 1.00 94.19 680 VAL A N 1
ATOM 5160 C CA . VAL A 1 680 ? -12.053 -16.528 -12.770 1.00 94.19 680 VAL A CA 1
ATOM 5161 C C . VAL A 1 680 ? -11.964 -15.147 -12.147 1.00 94.19 680 VAL A C 1
ATOM 5163 O O . VAL A 1 680 ? -12.427 -14.186 -12.751 1.00 94.19 680 VAL A O 1
ATOM 5166 N N . ASP A 1 681 ? -11.387 -15.035 -10.958 1.00 88.31 681 ASP A N 1
ATOM 5167 C CA . ASP A 1 681 ? -11.047 -13.733 -10.393 1.00 88.31 681 ASP A CA 1
ATOM 5168 C C . ASP A 1 681 ? -10.005 -13.042 -11.291 1.00 88.31 681 ASP A C 1
ATOM 5170 O O . ASP A 1 681 ? -8.949 -13.609 -11.584 1.00 88.31 681 ASP A O 1
ATOM 5174 N N . ALA A 1 682 ? -10.312 -11.831 -11.760 1.00 85.38 682 ALA A N 1
ATOM 5175 C CA . ALA A 1 682 ? -9.443 -11.107 -12.686 1.00 85.38 682 ALA A CA 1
ATOM 5176 C C . ALA A 1 682 ? -8.104 -10.690 -12.043 1.00 85.38 682 ALA A C 1
ATOM 5178 O O . ALA A 1 682 ? -7.128 -10.460 -12.758 1.00 85.38 682 ALA A O 1
ATOM 5179 N N . ALA A 1 683 ? -8.046 -10.598 -10.708 1.00 79.69 683 ALA A N 1
ATOM 5180 C CA . ALA A 1 683 ? -6.833 -10.285 -9.956 1.00 79.69 683 ALA A CA 1
ATOM 5181 C C . ALA A 1 683 ? -6.061 -11.543 -9.508 1.00 79.69 683 ALA A C 1
ATOM 5183 O O . ALA A 1 683 ? -4.848 -11.473 -9.314 1.00 79.69 683 ALA A O 1
ATOM 5184 N N . ASP A 1 684 ? -6.730 -12.695 -9.379 1.00 77.81 684 ASP A N 1
ATOM 5185 C CA . ASP A 1 684 ? -6.121 -13.960 -8.947 1.00 77.81 684 ASP A CA 1
ATOM 5186 C C . ASP A 1 684 ? -6.672 -15.170 -9.720 1.00 77.81 684 ASP A C 1
ATOM 5188 O O . ASP A 1 684 ? -7.653 -15.810 -9.339 1.00 77.81 684 ASP A O 1
ATOM 5192 N N . SER A 1 685 ? -5.959 -15.575 -10.774 1.00 82.31 685 SER A N 1
ATOM 5193 C CA . SER A 1 685 ? -6.350 -16.727 -11.601 1.00 82.31 685 SER A CA 1
ATOM 5194 C C . SER A 1 685 ? -6.448 -18.071 -10.854 1.00 82.31 685 SER A C 1
ATOM 5196 O O . SER A 1 685 ? -7.060 -19.019 -11.360 1.00 82.31 685 SER A O 1
ATOM 5198 N N . SER A 1 686 ? -5.870 -18.185 -9.651 1.00 79.25 686 SER A N 1
ATOM 5199 C CA . SER A 1 686 ? -5.993 -19.391 -8.829 1.00 79.25 686 SER A CA 1
ATOM 5200 C C . SER A 1 686 ? -7.397 -19.546 -8.228 1.00 79.25 686 SER A C 1
ATOM 5202 O O . SER A 1 686 ? -7.844 -20.676 -8.009 1.00 79.25 686 SER A O 1
ATOM 5204 N N . ARG A 1 687 ? -8.143 -18.444 -8.070 1.00 83.38 687 ARG A N 1
ATOM 5205 C CA . ARG A 1 687 ? -9.545 -18.421 -7.639 1.00 83.38 687 ARG A CA 1
ATOM 5206 C C . ARG A 1 687 ? -10.469 -18.506 -8.846 1.00 83.38 687 ARG A C 1
ATOM 5208 O O . ARG A 1 687 ? -10.762 -17.522 -9.521 1.00 83.38 687 ARG A O 1
ATOM 5215 N N . HIS A 1 688 ? -10.969 -19.704 -9.110 1.00 89.00 688 HIS A N 1
ATOM 5216 C CA . HIS A 1 688 ? -11.898 -19.937 -10.208 1.00 89.00 688 HIS A CA 1
ATOM 5217 C C . HIS A 1 688 ? -12.933 -20.997 -9.853 1.00 89.00 688 HIS A C 1
ATOM 5219 O O . HIS A 1 688 ? -12.712 -21.864 -9.007 1.00 89.00 688 HIS A O 1
ATOM 5225 N N . ALA A 1 689 ? -14.062 -20.957 -10.550 1.00 91.19 689 ALA A N 1
ATOM 5226 C CA . ALA A 1 689 ? -15.051 -22.020 -10.498 1.00 91.19 689 ALA A CA 1
ATOM 5227 C C . ALA A 1 689 ? -15.628 -22.307 -11.875 1.00 91.19 689 ALA A C 1
ATOM 5229 O O . ALA A 1 689 ? -15.650 -21.458 -12.765 1.00 91.19 689 ALA A O 1
ATOM 5230 N N . MET A 1 690 ? -16.112 -23.533 -12.037 1.00 92.88 690 MET A N 1
ATOM 5231 C CA . MET A 1 690 ? -16.710 -24.008 -13.277 1.00 92.88 690 MET A CA 1
ATOM 5232 C C . MET A 1 690 ? -18.202 -24.257 -13.090 1.00 92.88 690 MET A C 1
ATOM 5234 O O . MET A 1 690 ? -18.626 -24.796 -12.068 1.00 92.88 690 MET A O 1
ATOM 5238 N N . SER A 1 691 ? -18.987 -23.953 -14.120 1.00 94.62 691 SER A N 1
ATOM 5239 C CA . SER A 1 691 ? -20.393 -24.345 -14.199 1.00 94.62 691 SER A CA 1
ATOM 5240 C C . SER A 1 691 ? -20.542 -25.863 -14.217 1.00 94.62 691 SER A C 1
ATOM 5242 O O . SER A 1 691 ? -19.617 -26.599 -14.587 1.00 94.62 691 SER A O 1
ATOM 5244 N N . ALA A 1 692 ? -21.753 -26.343 -13.936 1.00 89.31 692 ALA A N 1
ATOM 5245 C CA . ALA A 1 692 ? -22.137 -27.698 -14.307 1.00 89.31 692 ALA A CA 1
ATOM 5246 C C . ALA A 1 692 ? -22.041 -27.900 -15.841 1.00 89.31 692 ALA A C 1
ATOM 5248 O O . ALA A 1 692 ? -22.092 -26.920 -16.598 1.00 89.31 692 ALA A O 1
ATOM 5249 N N . PRO A 1 693 ? -21.886 -29.148 -16.328 1.00 89.12 693 PRO A N 1
ATOM 5250 C CA . PRO A 1 693 ? -21.878 -29.430 -17.760 1.00 89.12 693 PRO A CA 1
ATOM 5251 C C . PRO A 1 693 ? -23.191 -29.009 -18.419 1.00 89.12 693 PRO A C 1
ATOM 5253 O O . PRO A 1 693 ? -24.268 -29.358 -17.937 1.00 89.12 693 PRO A O 1
ATOM 5256 N N . PHE A 1 694 ? -23.102 -28.334 -19.559 1.00 93.62 694 PHE A N 1
ATOM 5257 C CA . PHE A 1 694 ? -24.253 -27.972 -20.385 1.00 93.62 694 PHE A CA 1
ATOM 5258 C C . PHE A 1 694 ? -23.979 -28.309 -21.856 1.00 93.62 694 PHE A C 1
ATOM 5260 O O . PHE A 1 694 ? -22.911 -28.817 -22.209 1.00 93.62 694 PHE A O 1
ATOM 5267 N N . ARG A 1 695 ? -24.967 -28.090 -22.726 1.00 91.50 695 ARG A N 1
ATOM 5268 C CA . ARG A 1 695 ? -24.909 -28.497 -24.135 1.00 91.50 695 ARG A CA 1
ATOM 5269 C C . ARG A 1 695 ? -25.209 -27.322 -25.049 1.00 91.50 695 ARG A C 1
ATOM 5271 O O . ARG A 1 695 ? -26.169 -26.597 -24.810 1.00 91.50 695 ARG A O 1
ATOM 5278 N N . ILE A 1 696 ? -24.453 -27.196 -26.134 1.00 91.56 696 ILE A N 1
ATOM 5279 C CA . ILE A 1 696 ? -24.756 -26.281 -27.235 1.00 91.56 696 ILE A CA 1
ATOM 5280 C C . ILE A 1 696 ? -25.166 -27.091 -28.469 1.00 91.56 696 ILE A C 1
ATOM 5282 O O . ILE A 1 696 ? -24.445 -28.004 -28.880 1.00 91.56 696 ILE A O 1
ATOM 5286 N N . LYS A 1 697 ? -26.319 -26.763 -29.064 1.00 86.25 697 LYS A N 1
ATOM 5287 C CA . LYS A 1 697 ? -26.863 -27.421 -30.268 1.00 86.25 697 LYS A CA 1
ATOM 5288 C C . LYS A 1 697 ? -27.403 -26.375 -31.254 1.00 86.25 697 LYS A C 1
ATOM 5290 O O . LYS A 1 697 ? -27.858 -25.310 -30.850 1.00 86.25 697 LYS A O 1
ATOM 5295 N N . GLY A 1 698 ? -27.355 -26.670 -32.551 1.00 81.38 698 GLY A N 1
ATOM 5296 C CA . GLY A 1 698 ? -28.098 -25.919 -33.570 1.00 81.38 698 GLY A CA 1
ATOM 5297 C C . GLY A 1 698 ? -29.513 -26.470 -33.798 1.00 81.38 698 GLY A C 1
ATOM 5298 O O . GLY A 1 698 ? -29.866 -27.529 -33.281 1.00 81.38 698 GLY A O 1
ATOM 5299 N N . TYR A 1 699 ? -30.292 -25.794 -34.644 1.00 78.44 699 TYR A N 1
ATOM 5300 C CA . TYR A 1 699 ? -31.633 -26.213 -35.089 1.00 78.44 699 TYR A CA 1
ATOM 5301 C C . TYR A 1 699 ? -31.588 -27.354 -36.128 1.00 78.44 699 TYR A C 1
ATOM 5303 O O . TYR A 1 699 ? -32.184 -27.272 -37.199 1.00 78.44 699 TYR A O 1
ATOM 5311 N N . VAL A 1 700 ? -30.819 -28.407 -35.851 1.00 76.75 700 VAL A N 1
ATOM 5312 C CA . VAL A 1 700 ? -30.664 -29.584 -36.720 1.00 76.75 700 VAL A CA 1
ATOM 5313 C C . VAL A 1 700 ? -30.828 -30.837 -35.870 1.00 76.75 700 VAL A C 1
ATOM 5315 O O . VAL A 1 700 ? -30.339 -30.893 -34.738 1.00 76.75 700 VAL A O 1
ATOM 5318 N N . LEU A 1 701 ? -31.515 -31.851 -36.393 1.00 73.56 701 LEU A N 1
ATOM 5319 C CA . LEU A 1 701 ? -31.610 -33.151 -35.737 1.00 73.56 701 LEU A CA 1
ATOM 5320 C C . LEU A 1 701 ? -30.202 -33.754 -35.616 1.00 73.56 701 LEU A C 1
ATOM 5322 O O . LEU A 1 701 ? -29.472 -33.833 -36.598 1.00 73.56 701 LEU A O 1
ATOM 5326 N N . THR A 1 702 ? -29.801 -34.170 -34.418 1.00 74.94 702 THR A N 1
ATOM 5327 C CA . THR A 1 702 ? -28.479 -34.763 -34.173 1.00 74.94 702 THR A CA 1
ATOM 5328 C C . THR A 1 702 ? -28.613 -36.051 -33.373 1.00 74.94 702 THR A C 1
ATOM 5330 O O . THR A 1 702 ? -29.528 -36.198 -32.560 1.00 74.94 702 THR A O 1
ATOM 5333 N N . ARG A 1 703 ? -27.679 -36.986 -33.571 1.00 75.81 703 ARG A N 1
ATOM 5334 C CA . ARG A 1 703 ? -27.448 -38.105 -32.644 1.00 75.81 703 ARG A CA 1
ATOM 5335 C C . ARG A 1 703 ? -26.112 -37.931 -31.927 1.00 75.81 703 ARG A C 1
ATOM 5337 O O . ARG A 1 703 ? -25.217 -37.273 -32.453 1.00 75.81 703 ARG A O 1
ATOM 5344 N N . LEU A 1 704 ? -25.981 -38.538 -30.749 1.00 75.44 704 LEU A N 1
ATOM 5345 C CA . LEU A 1 704 ? -24.694 -38.681 -30.070 1.00 75.44 704 LEU A CA 1
ATOM 5346 C C . LEU A 1 704 ? -24.001 -39.948 -30.568 1.00 75.44 704 LEU A C 1
ATOM 5348 O O . LEU A 1 704 ? -24.617 -41.011 -30.638 1.00 75.44 704 LEU A O 1
ATOM 5352 N N . THR A 1 705 ? -22.735 -39.824 -30.928 1.00 72.62 705 THR A N 1
ATOM 5353 C CA . THR A 1 705 ? -21.822 -40.947 -31.175 1.00 72.62 705 THR A CA 1
ATOM 5354 C C . THR A 1 705 ? -21.252 -41.485 -29.859 1.00 72.62 705 THR A C 1
ATOM 5356 O O . THR A 1 705 ? -21.381 -40.852 -28.808 1.00 72.62 705 THR A O 1
ATOM 5359 N N . ASP A 1 706 ? -20.586 -42.643 -29.910 1.00 71.81 706 ASP A N 1
ATOM 5360 C CA . ASP A 1 706 ? -19.974 -43.286 -28.734 1.00 71.81 706 ASP A CA 1
ATOM 5361 C C . ASP A 1 706 ? -18.910 -42.405 -28.044 1.00 71.81 706 ASP A C 1
ATOM 5363 O O . ASP A 1 706 ? -18.675 -42.537 -26.845 1.00 71.81 706 ASP A O 1
ATOM 5367 N N . ASP A 1 707 ? -18.297 -41.465 -28.772 1.00 67.81 707 ASP A N 1
ATOM 5368 C CA . ASP A 1 707 ? -17.351 -40.472 -28.242 1.00 67.81 707 ASP A CA 1
ATOM 5369 C C . ASP A 1 707 ? -18.023 -39.179 -27.731 1.00 67.81 707 ASP A C 1
ATOM 5371 O O . ASP A 1 707 ? -17.344 -38.221 -27.351 1.00 67.81 707 ASP A O 1
ATOM 5375 N N . SER A 1 708 ? -19.359 -39.161 -27.657 1.00 72.31 708 SER A N 1
ATOM 5376 C CA . SER A 1 708 ? -20.166 -38.014 -27.228 1.00 72.31 708 SER A CA 1
ATOM 5377 C C . SER A 1 708 ? -19.977 -36.771 -28.103 1.00 72.31 708 SER A C 1
ATOM 5379 O O . SER A 1 708 ? -19.967 -35.653 -27.592 1.00 72.31 708 SER A O 1
ATOM 5381 N N . THR A 1 709 ? -19.848 -36.937 -29.421 1.00 76.44 709 THR A N 1
ATOM 5382 C CA . THR A 1 709 ? -19.926 -35.829 -30.383 1.00 76.44 709 THR A CA 1
ATOM 5383 C C . THR A 1 709 ? -21.304 -35.787 -31.048 1.00 76.44 709 THR A C 1
ATOM 5385 O O . THR A 1 709 ? -22.012 -36.793 -31.136 1.00 76.44 709 THR A O 1
ATOM 5388 N N . TYR A 1 710 ? -21.744 -34.594 -31.461 1.00 82.69 710 TYR A N 1
ATOM 5389 C CA . TYR A 1 710 ? -22.988 -34.464 -32.218 1.00 82.69 710 TYR A CA 1
ATOM 5390 C C . TYR A 1 710 ? -22.740 -34.791 -33.685 1.00 82.69 710 TYR A C 1
ATOM 5392 O O . TYR A 1 710 ? -22.009 -34.074 -34.366 1.00 82.69 710 TYR A O 1
ATOM 5400 N N . LEU A 1 711 ? -23.421 -35.818 -34.187 1.00 79.69 711 LEU A N 1
ATOM 5401 C CA . LEU A 1 711 ? -23.512 -36.085 -35.615 1.00 79.69 711 LEU A CA 1
ATOM 5402 C C . LEU A 1 711 ? -24.837 -35.510 -36.146 1.00 79.69 711 LEU A C 1
ATOM 5404 O O . LEU A 1 711 ? -25.892 -35.944 -35.665 1.00 79.69 711 LEU A O 1
ATOM 5408 N N . PRO A 1 712 ? -24.823 -34.546 -37.090 1.00 79.00 712 PRO A N 1
ATOM 5409 C CA . PRO A 1 712 ? -26.042 -34.104 -37.761 1.00 79.00 712 PRO A CA 1
ATOM 5410 C C . PRO A 1 712 ? -26.694 -35.272 -38.484 1.00 79.00 712 PRO A C 1
ATOM 5412 O O . PRO A 1 712 ? -26.014 -36.057 -39.137 1.00 79.00 712 PRO A O 1
ATOM 5415 N N . PHE A 1 713 ? -28.014 -35.347 -38.397 1.00 76.19 713 PHE A N 1
ATOM 5416 C CA . PHE A 1 713 ? -28.802 -36.196 -39.265 1.00 76.19 713 PHE A CA 1
ATOM 5417 C C . PHE A 1 713 ? -28.750 -35.629 -40.679 1.00 76.19 713 PHE A C 1
ATOM 5419 O O . PHE A 1 713 ? -29.137 -34.483 -40.927 1.00 76.19 713 PHE A O 1
ATOM 5426 N N . LEU A 1 714 ? -28.284 -36.450 -41.608 1.00 76.88 714 LEU A N 1
ATOM 5427 C CA . LEU A 1 714 ? -28.230 -36.128 -43.021 1.00 76.88 714 LEU A CA 1
ATOM 5428 C C . LEU A 1 714 ? -29.276 -36.994 -43.730 1.00 76.88 714 LEU A C 1
ATOM 5430 O O . LEU A 1 714 ? -29.048 -38.191 -43.894 1.00 76.88 714 LEU A O 1
ATOM 5434 N N . PRO A 1 715 ? -30.415 -36.434 -44.190 1.00 69.56 715 PRO A N 1
ATOM 5435 C CA . PRO A 1 715 ? -31.513 -37.227 -44.755 1.00 69.56 715 PRO A CA 1
ATOM 5436 C C . PRO A 1 715 ? -31.092 -38.182 -45.881 1.00 69.56 715 PRO A C 1
ATOM 5438 O O . PRO A 1 715 ? -31.660 -39.261 -46.037 1.00 69.56 715 PRO A O 1
ATOM 5441 N N . TYR A 1 716 ? -30.078 -37.798 -46.660 1.00 70.62 716 TYR A N 1
ATOM 5442 C CA . TYR A 1 716 ? -29.561 -38.575 -47.786 1.00 70.62 716 TYR A CA 1
ATOM 5443 C C . TYR A 1 716 ? -28.602 -39.711 -47.384 1.00 70.62 716 TYR A C 1
ATOM 5445 O O . TYR A 1 716 ? -28.406 -40.626 -48.182 1.00 70.62 716 TYR A O 1
ATOM 5453 N N . GLU A 1 717 ? -28.027 -39.675 -46.179 1.00 69.44 717 GLU A N 1
ATOM 5454 C CA . GLU A 1 717 ? -27.125 -40.710 -45.643 1.00 69.44 717 GLU A CA 1
ATOM 5455 C C . GLU A 1 717 ? -27.824 -41.585 -44.596 1.00 69.44 717 GLU A C 1
ATOM 5457 O O . GLU A 1 717 ? -27.756 -42.812 -44.658 1.00 69.44 717 GLU A O 1
ATOM 5462 N N . ASP A 1 718 ? -28.545 -40.962 -43.666 1.00 68.56 718 ASP A N 1
ATOM 5463 C CA . ASP A 1 718 ? -29.113 -41.613 -42.484 1.00 68.56 718 ASP A CA 1
ATOM 5464 C C . ASP A 1 718 ? -30.571 -42.061 -42.673 1.00 68.56 718 ASP A C 1
ATOM 5466 O O . ASP A 1 718 ? -31.079 -42.869 -41.891 1.00 68.56 718 ASP A O 1
ATOM 5470 N N . GLY A 1 719 ? -31.259 -41.561 -43.709 1.00 61.72 719 GLY A N 1
ATOM 5471 C CA . GLY A 1 719 ? -32.718 -41.645 -43.858 1.00 61.72 719 GLY A CA 1
ATOM 5472 C C . GLY A 1 719 ? -33.328 -43.050 -43.965 1.00 61.72 719 GLY A C 1
ATOM 5473 O O . GLY A 1 719 ? -34.550 -43.165 -43.979 1.00 61.72 719 GLY A O 1
ATOM 5474 N N . TRP A 1 720 ? -32.521 -44.116 -44.051 1.00 56.28 720 TRP A N 1
ATOM 5475 C CA . TRP A 1 720 ? -33.000 -45.490 -44.284 1.00 56.28 720 TRP A CA 1
ATOM 5476 C C . TRP A 1 720 ? -32.212 -46.592 -43.541 1.00 56.28 720 TRP A C 1
ATOM 5478 O O . TRP A 1 720 ? -32.391 -47.773 -43.838 1.00 56.28 720 TRP A O 1
ATOM 5488 N N . ALA A 1 721 ? -31.343 -46.254 -42.577 1.00 54.12 721 ALA A N 1
ATOM 5489 C CA . ALA A 1 721 ? -30.419 -47.224 -41.964 1.00 54.12 721 ALA A CA 1
ATOM 5490 C C . ALA A 1 721 ? -30.917 -47.917 -40.673 1.00 54.12 721 ALA A C 1
ATOM 5492 O O . ALA A 1 721 ? -30.197 -48.753 -40.126 1.00 54.12 721 ALA A O 1
ATOM 5493 N N . ILE A 1 722 ? -32.130 -47.627 -40.187 1.00 51.09 722 ILE A N 1
ATOM 5494 C CA . ILE A 1 722 ? -32.718 -48.310 -39.020 1.00 51.09 722 ILE A CA 1
ATOM 5495 C C . ILE A 1 722 ? -33.843 -49.234 -39.513 1.00 51.09 722 ILE A C 1
ATOM 5497 O O . ILE A 1 722 ? -34.804 -48.740 -40.107 1.00 51.09 722 ILE A O 1
ATOM 5501 N N . PRO A 1 723 ? -33.772 -50.565 -39.320 1.00 47.97 723 PRO A N 1
ATOM 5502 C CA . PRO A 1 723 ? -34.916 -51.426 -39.590 1.00 47.97 723 PRO A CA 1
ATOM 5503 C C . PRO A 1 723 ? -36.059 -51.054 -38.634 1.00 47.97 723 PRO A C 1
ATOM 5505 O O . PRO A 1 723 ? -35.961 -51.262 -37.429 1.00 47.97 723 PRO A O 1
ATOM 5508 N N . ASN A 1 724 ? -37.140 -50.489 -39.177 1.00 49.78 724 ASN A N 1
ATOM 5509 C CA . ASN A 1 724 ? -38.360 -50.179 -38.430 1.00 49.78 724 ASN A CA 1
ATOM 5510 C C . ASN A 1 724 ? -39.110 -51.477 -38.083 1.00 49.78 724 ASN A C 1
ATOM 5512 O O . ASN A 1 724 ? -40.013 -51.883 -38.818 1.00 49.78 724 ASN A O 1
ATOM 5516 N N . ASP A 1 725 ? -38.772 -52.118 -36.963 1.00 57.75 725 ASP A N 1
ATOM 5517 C CA . ASP A 1 725 ? -39.742 -52.965 -36.266 1.00 57.75 725 ASP A CA 1
ATOM 5518 C C . ASP A 1 725 ? -40.636 -52.062 -35.405 1.00 57.75 725 ASP A C 1
ATOM 5520 O O . ASP A 1 725 ? -40.167 -51.297 -34.564 1.00 57.75 725 ASP A O 1
ATOM 5524 N N . SER A 1 726 ? -41.949 -52.144 -35.617 1.00 57.12 726 SER A N 1
ATOM 5525 C CA . SER A 1 726 ? -42.951 -51.436 -34.814 1.00 57.12 726 SER A CA 1
ATOM 5526 C C . SER A 1 726 ? -42.878 -51.742 -33.312 1.00 57.12 726 SER A C 1
ATOM 5528 O O . SER A 1 726 ? -43.398 -50.956 -32.524 1.00 57.12 726 SER A O 1
ATOM 5530 N N . ALA A 1 727 ? -42.260 -52.860 -32.918 1.00 58.69 727 ALA A N 1
ATOM 5531 C CA . ALA A 1 727 ? -42.036 -53.212 -31.520 1.00 58.69 727 ALA A CA 1
ATOM 5532 C C . ALA A 1 727 ? -40.902 -52.403 -30.857 1.00 58.69 727 ALA A C 1
ATOM 5534 O O . ALA A 1 727 ? -40.952 -52.199 -29.645 1.00 58.69 727 ALA A O 1
ATOM 5535 N N . ASP A 1 728 ? -39.936 -51.914 -31.644 1.00 52.41 728 ASP A N 1
ATOM 5536 C CA . ASP A 1 728 ? -38.720 -51.234 -31.165 1.00 52.41 728 ASP A CA 1
ATOM 5537 C C . ASP A 1 728 ? -38.718 -49.722 -31.459 1.00 52.41 728 ASP A C 1
ATOM 5539 O O . ASP A 1 728 ? -37.836 -48.983 -31.018 1.00 52.41 728 ASP A O 1
ATOM 5543 N N . MET A 1 729 ? -39.723 -49.240 -32.194 1.00 55.09 729 MET A N 1
ATOM 5544 C CA . MET A 1 729 ? -39.930 -47.818 -32.444 1.00 55.09 729 MET A CA 1
ATOM 5545 C C . MET A 1 729 ? -40.584 -47.129 -31.246 1.00 55.09 729 MET A C 1
ATOM 5547 O O . MET A 1 729 ? -41.460 -47.674 -30.573 1.00 55.09 729 MET A O 1
ATOM 5551 N N . TRP A 1 730 ? -40.214 -45.866 -31.030 1.00 54.78 730 TRP A N 1
ATOM 5552 C CA . TRP A 1 730 ? -40.959 -44.982 -30.138 1.00 54.78 730 TRP A CA 1
ATOM 5553 C C . TRP A 1 730 ? -42.450 -44.955 -30.535 1.00 54.78 730 TRP A C 1
ATOM 5555 O O . TRP A 1 730 ? -42.775 -45.142 -31.711 1.00 54.78 730 TRP A O 1
ATOM 5565 N N . PRO A 1 731 ? -43.383 -44.696 -29.600 1.00 66.25 731 PRO A N 1
ATOM 5566 C CA . PRO A 1 731 ? -44.796 -44.556 -29.935 1.00 66.25 731 PRO A CA 1
ATOM 5567 C C . PRO A 1 731 ? -45.007 -43.542 -31.065 1.00 66.25 731 PRO A C 1
ATOM 5569 O O . PRO A 1 731 ? -44.306 -42.534 -31.141 1.00 66.25 731 PRO A O 1
ATOM 5572 N N . GLU A 1 732 ? -46.015 -43.763 -31.909 1.00 62.66 732 GLU A N 1
ATOM 5573 C CA . GLU A 1 732 ? -46.342 -42.882 -33.045 1.00 62.66 732 GLU A CA 1
ATOM 5574 C C . GLU A 1 732 ? -46.540 -41.412 -32.653 1.00 62.66 732 GLU A C 1
ATOM 5576 O O . GLU A 1 732 ? -46.219 -40.502 -33.416 1.00 62.66 732 GLU A O 1
ATOM 5581 N N . SER A 1 733 ? -46.989 -41.169 -31.422 1.00 68.88 733 SER A N 1
ATOM 5582 C CA . SER A 1 733 ? -47.120 -39.834 -30.838 1.00 68.88 733 SER A CA 1
ATOM 5583 C C . SER A 1 733 ? -45.788 -39.115 -30.591 1.00 68.88 733 SER A C 1
ATOM 5585 O O . SER A 1 733 ? -45.810 -37.913 -30.319 1.00 68.88 733 SER A O 1
ATOM 5587 N N . TRP A 1 734 ? -44.660 -39.824 -30.656 1.00 57.34 734 TRP A N 1
ATOM 5588 C CA . TRP A 1 734 ? -43.316 -39.333 -30.366 1.00 57.34 734 TRP A CA 1
ATOM 5589 C C . TRP A 1 734 ? -42.478 -39.140 -31.635 1.00 57.34 734 TRP A C 1
ATOM 5591 O O . TRP A 1 734 ? -41.956 -38.050 -31.819 1.00 57.34 734 TRP A O 1
ATOM 5601 N N . TYR A 1 735 ? -42.391 -40.110 -32.557 1.00 61.00 735 TYR A N 1
ATOM 5602 C CA . TYR A 1 735 ? -41.557 -39.924 -33.763 1.00 61.00 735 TYR A CA 1
ATOM 5603 C C . TYR A 1 735 ? -42.183 -38.992 -34.812 1.00 61.00 735 TYR A C 1
ATOM 5605 O O . TYR A 1 735 ? -41.457 -38.326 -35.537 1.00 61.00 735 TYR A O 1
ATOM 5613 N N . ARG A 1 736 ? -43.518 -38.851 -34.871 1.00 65.94 736 ARG A N 1
ATOM 5614 C CA . ARG A 1 736 ? -44.182 -37.878 -35.772 1.00 65.94 736 ARG A CA 1
ATOM 5615 C C . ARG A 1 736 ? -43.899 -36.413 -35.420 1.00 65.94 736 ARG A C 1
ATOM 5617 O O . ARG A 1 736 ? -44.372 -35.516 -36.110 1.00 65.94 736 ARG A O 1
ATOM 5624 N N . ARG A 1 737 ? -43.194 -36.170 -34.316 1.00 64.31 737 ARG A N 1
ATOM 5625 C CA . ARG A 1 737 ? -42.805 -34.840 -33.857 1.00 64.31 737 ARG A CA 1
ATOM 5626 C C . ARG A 1 737 ? -41.594 -34.288 -34.608 1.00 64.31 737 ARG A C 1
ATOM 5628 O O . ARG A 1 737 ? -41.386 -33.092 -34.556 1.00 64.31 737 ARG A O 1
ATOM 5635 N N . PHE A 1 738 ? -40.814 -35.093 -35.317 1.00 63.25 738 PHE A N 1
ATOM 5636 C CA . PHE A 1 738 ? -39.624 -34.597 -36.013 1.00 63.25 738 PHE A CA 1
ATOM 5637 C C . PHE A 1 738 ? -39.906 -34.370 -37.505 1.00 63.25 738 PHE A C 1
ATOM 5639 O O . PHE A 1 738 ? -40.560 -35.199 -38.141 1.00 63.25 738 PHE A O 1
ATOM 5646 N N . ASP A 1 739 ? -39.412 -33.260 -38.066 1.00 66.94 739 ASP A N 1
ATOM 5647 C CA . ASP A 1 739 ? -39.427 -33.016 -39.513 1.00 66.94 739 ASP A CA 1
ATOM 5648 C C . ASP A 1 739 ? -38.171 -33.633 -40.148 1.00 66.94 739 ASP A C 1
ATOM 5650 O O . ASP A 1 739 ? -37.105 -33.022 -40.255 1.00 66.94 739 ASP A O 1
ATOM 5654 N N . TYR A 1 740 ? -38.305 -34.897 -40.547 1.00 66.19 740 TYR A N 1
ATOM 5655 C CA . TYR A 1 740 ? -37.231 -35.657 -41.182 1.00 66.19 740 TYR A CA 1
ATOM 5656 C C . TYR A 1 740 ? -36.954 -35.233 -42.633 1.00 66.19 740 TYR A C 1
ATOM 5658 O O . TYR A 1 740 ? -35.893 -35.581 -43.153 1.00 66.19 740 TYR A O 1
ATOM 5666 N N . ASP A 1 741 ? -37.856 -34.482 -43.278 1.00 64.50 741 ASP A N 1
ATOM 5667 C CA . ASP A 1 741 ? -37.673 -34.022 -44.660 1.00 64.50 741 ASP A CA 1
ATOM 5668 C C . ASP A 1 741 ? -36.689 -32.848 -44.717 1.00 64.50 741 ASP A C 1
ATOM 5670 O O . ASP A 1 741 ? -35.864 -32.758 -45.629 1.00 64.50 741 ASP A O 1
ATOM 5674 N N . THR A 1 742 ? -36.747 -31.958 -43.723 1.00 65.62 742 THR A N 1
ATOM 5675 C CA . THR A 1 742 ? -35.857 -30.790 -43.630 1.00 65.62 742 THR A CA 1
ATOM 5676 C C . THR A 1 742 ? -34.677 -30.990 -42.677 1.00 65.62 742 THR A C 1
ATOM 5678 O O . THR A 1 742 ? -33.808 -30.122 -42.613 1.00 65.62 742 THR A O 1
ATOM 5681 N N . ALA A 1 743 ? -34.637 -32.106 -41.935 1.00 66.81 743 ALA A N 1
ATOM 5682 C CA . ALA A 1 743 ? -33.717 -32.351 -40.815 1.00 66.81 743 ALA A CA 1
ATOM 5683 C C . ALA A 1 743 ? -33.775 -31.283 -39.704 1.00 66.81 743 ALA A C 1
ATOM 5685 O O . ALA A 1 743 ? -32.861 -31.194 -38.878 1.00 66.81 743 ALA A O 1
ATOM 5686 N N . THR A 1 744 ? -34.841 -30.482 -39.669 1.00 62.19 744 THR A N 1
ATOM 5687 C CA . THR A 1 744 ? -35.050 -29.449 -38.652 1.00 62.19 744 THR A CA 1
ATOM 5688 C C . THR A 1 744 ? -35.806 -30.067 -37.480 1.00 62.19 744 THR A C 1
ATOM 5690 O O . THR A 1 744 ? -36.845 -30.700 -37.661 1.00 62.19 744 THR A O 1
ATOM 5693 N N . ASP A 1 745 ? -35.283 -29.910 -36.268 1.00 64.69 745 ASP A N 1
ATOM 5694 C CA . ASP A 1 745 ? -35.967 -30.328 -35.042 1.00 64.69 745 ASP A CA 1
ATOM 5695 C C . ASP A 1 745 ? -36.986 -29.240 -34.664 1.00 64.69 745 ASP A C 1
ATOM 5697 O O . ASP A 1 745 ? -36.572 -28.113 -34.419 1.00 64.69 745 ASP A O 1
ATOM 5701 N N . PRO A 1 746 ? -38.306 -29.498 -34.658 1.00 55.75 746 PRO A N 1
ATOM 5702 C CA . PRO A 1 746 ? -39.289 -28.456 -34.366 1.00 55.75 746 PRO A CA 1
ATOM 5703 C C . PRO A 1 746 ? -39.561 -28.286 -32.859 1.00 55.75 746 PRO A C 1
ATOM 5705 O O . PRO A 1 746 ? -40.433 -27.498 -32.490 1.00 55.75 746 PRO A O 1
ATOM 5708 N N . PHE A 1 747 ? -38.869 -29.035 -31.990 1.00 53.56 747 PHE A N 1
ATOM 5709 C CA . PHE A 1 747 ? -39.050 -29.014 -30.530 1.00 53.56 747 PHE A CA 1
ATOM 5710 C C . PHE A 1 747 ? -37.798 -28.590 -29.744 1.00 53.56 747 PHE A C 1
ATOM 5712 O O . PHE A 1 747 ? -37.839 -28.553 -28.511 1.00 53.56 747 PHE A O 1
ATOM 5719 N N . THR A 1 748 ? -36.722 -28.237 -30.444 1.00 52.75 748 THR A N 1
ATOM 5720 C CA . THR A 1 748 ? -35.597 -27.427 -29.954 1.00 52.75 748 THR A CA 1
ATOM 5721 C C . THR A 1 748 ? -35.428 -26.270 -30.907 1.00 52.75 748 THR A C 1
ATOM 5723 O O . THR A 1 748 ? -35.240 -25.140 -30.427 1.00 52.75 748 THR A O 1
#

Solvent-accessible surface area (backbone atoms only — not comparable to full-atom values): 36149 Å² total; per-residue (Å²): 127,83,82,80,41,70,47,77,50,64,68,46,78,46,67,67,45,75,35,84,53,58,49,84,36,80,46,67,65,24,63,30,32,34,42,37,45,29,39,41,33,42,32,37,62,74,66,87,67,84,88,70,67,64,89,86,71,67,64,15,58,33,35,38,33,53,20,11,47,30,34,36,32,69,46,46,35,44,77,36,73,50,36,26,40,31,41,52,36,53,42,54,29,53,70,15,42,39,33,39,21,44,53,26,18,35,38,31,39,40,46,50,36,50,66,77,18,36,40,40,36,36,64,55,16,27,42,25,23,37,29,93,77,51,14,26,35,38,27,34,10,36,41,38,36,29,40,23,37,41,32,17,63,72,41,71,94,54,37,73,68,84,76,89,72,84,64,83,64,88,68,47,23,11,12,69,57,36,27,30,37,29,37,71,75,6,36,40,38,39,34,46,23,34,43,33,27,22,27,26,24,35,37,33,24,29,52,52,40,41,30,47,27,38,39,35,53,18,39,19,42,35,38,40,59,30,71,54,72,48,77,39,42,41,30,53,24,39,33,35,39,24,40,89,30,33,46,33,33,39,36,39,32,76,29,62,34,38,40,39,39,31,49,26,39,28,34,34,16,31,18,18,39,35,40,35,29,82,76,34,63,23,37,47,37,37,37,42,32,48,25,40,23,22,17,6,57,29,29,12,34,36,36,48,32,66,38,38,31,32,43,38,41,38,32,23,28,39,20,28,15,5,14,19,15,17,32,35,33,42,62,53,95,88,42,64,29,42,41,36,39,29,23,20,39,22,26,24,5,23,43,43,96,84,51,99,82,48,14,15,14,33,35,37,48,53,42,34,38,40,39,37,22,23,27,27,32,40,8,47,21,24,18,32,33,37,55,47,89,58,62,89,70,28,30,44,30,10,25,30,25,30,47,4,52,30,24,25,34,37,35,59,41,54,76,81,60,51,44,27,19,26,33,38,28,76,11,28,91,88,37,42,29,32,40,32,36,93,89,50,69,37,35,47,63,69,58,46,25,71,72,40,77,56,30,51,48,44,38,81,41,68,58,41,51,48,82,61,50,72,49,44,31,60,43,52,46,65,38,84,88,66,46,27,17,41,36,30,36,87,56,70,78,47,76,83,56,66,84,59,77,28,39,35,32,42,40,76,82,64,81,58,77,52,30,27,16,45,72,45,71,48,62,45,37,38,33,27,34,34,82,48,50,92,59,37,51,69,68,33,49,26,34,39,36,60,77,37,24,28,94,81,21,75,31,52,45,54,23,65,72,74,92,81,56,66,74,40,36,41,90,42,45,69,59,58,39,39,66,76,66,85,79,67,74,25,38,44,32,24,15,48,71,57,67,80,60,98,66,71,67,67,52,40,35,67,27,50,42,73,70,39,80,43,50,48,70,41,74,47,64,36,30,66,46,42,71,75,44,75,26,25,27,34,29,35,31,60,64,52,34,86,89,77,75,52,65,70,77,41,79,77,50,70,66,42,56,37,84,53,95,52,46,84,41,71,37,58,95,56,70,22,65,33,20,37,42,36,45,26,32,63,90,41,77,88,50,54,25,58,22,42,52,20,27,34,38,61,72,50,36,61,47,75,46,100,86,58,45,72,43,72,56,43,59,91,78,58,69,77,77,70,85,85,46,81,87,80,49,72,59,72,90,56,62,74,60,52,41,65,91,78,31,36,39,79,87,109

Mean predicted aligned error: 14.11 Å

Nearest PDB structures (foldseek):
  8wae-assembly2_B  TM=4.562E-01  e=2.732E-01  Flammeovirga sp. OC4
  7xze-assembly2_B  TM=3.034E-01  e=4.672E-01  Flavobacteriaceae bacterium SA-0082
  6e0v-assembly1_A  TM=2.373E-01  e=2.613E-01  Escherichia phage phi92

Secondary structure (DSSP, 8-state):
-----EEEEES-EEES-EESSS-SEEEES-SEEEEES-EEES-EE----SS---TT----SEEEES--EEEEES-EEES-SS--EEE-S-PPPSEEEE--BTTB-EEES-EEE-TT-EEEE-TT-EEEE-TTS---EEESSEEEEES-EEEETT-SSSS----SS---STTS-EEEEEEEEE-TT-EEEEES-EEESEEEEEEESSEEEEES-EEES-SEEEEE---SSEEEEEES-EEES--SSEEEEEEE-SS-EEEEEES-EEESSSEEEEEEESSS-PPEEEEEES-B--S-SS-SEEEE-SS--EEEEEES-EEES-SS-SEEE---TTS-EEEEEES-EEES----TT-SS---SEEESSSEEEEES-EEE--SS-SEEE-S---TT-EEES-EEE--SS-SEEE-SSS--EEES-EEES--SS-S-EE--TT--B-SHHHHHTT-GGGGG-B-----BPPPEEEEEEEEEEETTTTEEEEEES--GGGGSTT--EEEES-TTS-----EEEEEE-SSEEEEES--TTT--TT-EEEEE--PBPTT-TTTT----GGGS-SB-TTSPBPPS-TT-SS---PPSSS-SS---S-PPPPEEEESPTT-EEETT-EEEEEEE-TT-SEEEEEEES--BTTTTB---EEEEEEEETT-S-EEEEPPS--EEEEEEEEEESS-TTSEEEPPPEEEE-SS-EEE-TTSPEEEP-HHHHTT-S---TTTSPPHHHHTTSBTTTTB-TT-

pLDDT: mean 83.08, std 13.53, range [43.31, 98.38]

Sequence (748 aa):
MPEVWRFTMRHCLWRNNTFSFLTPVSIKAHAAVILDSNTFVNNTFSVSRQHDVSWPDWPGLVLIRSSSPHLIVGNTGSGNSFPAISWLTGPPTTNAHIHVSDSLPLFAVSIYVPDSCHLTIDSGSVIKMRGSIGGTIRVEGTLEAHDAIFTSWMDNDHGANTDPEPIYGDQLLWGDKHAIEVTPSGSLSLNGCSMLYANYGIQVEGDATVNGCIFARNVGVLDFVGQGSRDYSVRNSVFRNNWKRAAILFDSDINEQSLTVSDCDLINNWRGVDLTTSSTLAPIHATIRRCNISGNVYDGIKVSPLDGGGDIDISRCLLMGNGDNGIFVQGPMAYSYFTTVTNSVIAGNGSLPLSLDYENGIDLMLGDAMLVNNTIAYNLGSGIRLLDELALTDSVVNTIIVGNHKEGILKGFTDLIGFAHNAIYDNGTTRELYFNTPNGGLTTVDEIQALGGDYATNYPLPPGFEPPVYSAAVEAVYDTLEHVTRVITDNVQFDTLVSVPALFYPDTSQSLLRRFYVDTVRADTIIVAGDATADVAPGSIFSIQGYHLSPTSPVIDMGGYTSRMGGFDIDGQPRVQDGDFDGNAVVDIGADELPADSAVAPLQVTRPVEGQLCLVGDTTTIEWSAPATDSVDLLYTVDYDSAAGVAVWMYIDTGVPADTPGYLWRIPAAWSPRCRVMVVDAADSSRHAMSAPFRIKGYVLTRLTDDSTYLPFLPYEDGWAIPNDSADMWPESWYRRFDYDTATDPFT

Radius of gyration: 31.91 Å; Cα contacts (8 Å, |Δi|>4): 2310; chains: 1; bounding box: 89×83×82 Å